Protein AF-A0A932PH52-F1 (afdb_monomer)

Sequence (588 aa):
MPPVQNEPSWFEHLVPSGWRAVLEDLRGFIDLQEEVRGRGESGALPEQQDRLIELHDRLLSQSAALLDPDALADLPDSTLHRLFARSVLLLVRFEECVAAGPEVLDTAGSQTLRFYRADFDRSTAGLRAIHDRLEQTLGIPRSELRDIEDDVDRELADVRRKQALVTAIREEFVLYRDGPELRDAVYKLFRALYPDAPLLPEDVELVLTGTLIFFCLPFKGEELTTARFHALSHSERRAIQEFLRKVNRFKQEQFSHFPVFGFLKGETLDRGLLERLAARAGLEPREVAREITRIVTILPLAKVDEYVVHDVWGHSWQASMLCFEKMYEEMARYADPLELAESVELPDGEKMCFGDCFRQAGSEVTLDEAKFRRFVNAELAERLPVALTAVLAEIMADVAEYKFLALHPDQAEAMPSSSVFKFCPSKLDLTLHDATFYFSQATKVFRLWAEHVPRRQKTRDELVRRGVTPEAAEAAVERAVAVWQELAAWNYAPQPLWQPEPHGRLRVNALAHAALNFLGLHRAIVQTHRRLSELRPESLPLRGFRDLLIIAASVFFEADRPRNLWRVDEFLSLKFLPLCQRLEGGRP

Radius of gyration: 25.77 Å; Cα contacts (8 Å, |Δi|>4): 869; chains: 1; bounding box: 66×68×76 Å

Secondary structure (DSSP, 8-state):
-PPPP----SS--EEEGGGHHHHHHHHHHHHHHHHHHHT-TTT--HHHHHHHHHHHHHHHHHHHTT----SGGGS-HHHHHHHHHHHHHHHHHHHHHHH-SS--EESS--SSTTT---SB---HHHHHHHHHHHHHHH---HHHHHHHHHHHHHHTHHHHHHHHHHHHHHHHHT--TT-TTHHHHHHHHHHHH-TT----GGG-EEEE-SS-EEEEE-EETTEE-SHHHHHS-HHHHHHHHHHHHHHT---GGGGGGTTT--S--GGGS-HHHHHHHHHHHTS-HHHHHHHHHHHEEEEEGGGHHHHIIIIIIIIHHHHHHSSHHHHHHHHHTTTSPP-TT-EEE-TTS-EEEGGGGEEEETTEEEE-HHHHHHHHHHHHHHHHHHHHHHHHHHHHHHHHHHHHHHH-GGGGGGS--SSTTTTSSS-HHHHHHHHHHHHHHHTHHHHHHHH-HHHHHHHHHHHHHTT--HHHHHHHHHHHHHHHHHHHHTTT-SS--EEEEGGGEEEE-HHHHHHHHHHHHHHHHHHHHHHHTT---TTTTBS-SHHHHHHHHHHHHHHTHHHHGGGHHHHIIIIIHHHHHHHHT---

pLDDT: mean 92.07, std 9.92, range [23.83, 98.62]

Solvent-accessible surface area (backbone atoms only — not comparable to full-atom values): 31412 Å² total; per-residue (Å²): 130,80,81,78,72,89,68,92,58,91,57,84,43,64,43,60,45,81,50,52,64,52,53,54,46,49,49,54,39,53,56,52,49,53,57,39,58,75,48,38,94,89,53,53,53,70,71,58,54,54,52,48,51,54,38,51,54,48,46,50,58,61,49,67,78,65,71,77,93,64,78,68,74,81,56,56,67,68,59,55,48,50,46,48,51,45,20,55,58,48,43,70,44,46,51,52,45,41,62,42,72,78,77,72,42,62,68,66,64,64,78,48,65,85,70,62,74,68,34,52,55,90,42,77,68,33,55,52,52,50,51,56,41,45,33,73,64,69,66,49,52,73,69,57,52,49,54,45,48,55,52,49,58,59,40,40,50,50,36,53,50,40,29,31,41,46,48,24,50,36,62,77,42,58,66,43,94,86,45,97,55,31,60,60,23,52,33,51,49,48,41,63,78,40,73,83,59,77,71,55,58,91,50,55,29,39,40,37,49,16,48,43,36,36,38,27,29,53,45,59,84,47,40,60,74,48,76,64,54,78,72,48,54,72,70,58,44,49,49,36,26,58,50,35,46,49,70,74,51,83,56,62,67,27,37,54,12,44,71,49,53,24,83,56,57,34,84,75,45,58,64,69,58,33,48,55,39,9,68,62,34,74,48,53,42,69,55,45,18,55,49,49,19,27,29,35,29,77,43,41,41,92,43,43,37,47,42,46,46,31,44,47,69,21,32,44,48,42,37,29,63,45,66,51,32,58,37,32,38,55,52,26,52,35,71,51,81,85,48,58,79,46,68,36,6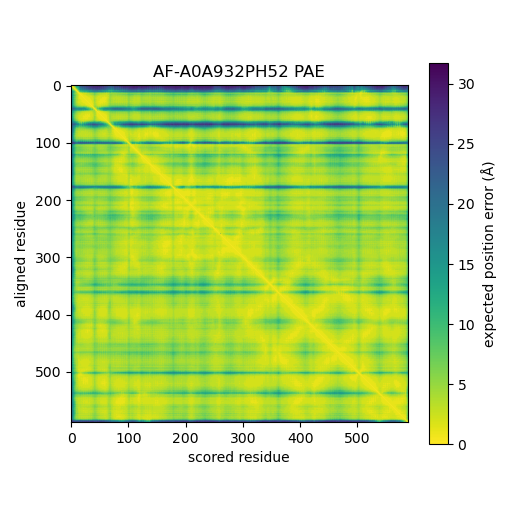6,39,99,87,69,50,76,48,38,57,41,72,20,51,49,68,62,77,45,41,43,40,61,37,64,69,51,42,52,52,49,55,50,34,47,42,50,64,34,40,47,44,29,46,43,54,39,54,47,51,43,39,10,33,33,44,42,25,51,47,40,75,77,36,64,91,50,43,83,60,46,59,66,97,47,95,42,61,94,33,45,42,38,66,70,56,43,53,52,41,43,54,56,28,54,49,43,43,49,29,29,60,52,48,36,62,72,36,65,73,50,46,47,53,52,31,55,53,42,32,74,72,52,26,40,69,68,34,27,47,53,26,50,54,50,51,40,51,54,49,50,56,43,38,69,48,52,58,22,98,52,69,44,74,44,84,45,81,94,60,25,26,40,39,20,53,47,31,51,51,50,52,46,50,50,46,30,44,46,24,48,47,54,43,54,56,57,50,72,71,59,74,38,80,88,49,51,38,81,56,52,67,61,45,50,45,43,33,47,53,48,52,23,66,76,42,43,78,66,25,66,77,38,44,28,56,43,41,64,72,46,47,54,62,51,52,41,36,66,58,62,49,80,131

Structure (mmCIF, N/CA/C/O backbone):
data_AF-A0A932PH52-F1
#
_entry.id   AF-A0A932PH52-F1
#
loop_
_atom_site.group_PDB
_atom_site.id
_atom_site.type_symbol
_atom_site.label_atom_id
_atom_site.label_alt_id
_atom_site.label_comp_id
_atom_site.label_asym_id
_atom_site.label_entity_id
_atom_site.label_seq_id
_atom_site.pdbx_PDB_ins_code
_atom_site.Cartn_x
_atom_site.Cartn_y
_atom_site.Cartn_z
_atom_site.occupancy
_atom_site.B_iso_or_equiv
_atom_site.auth_seq_id
_atom_site.auth_comp_id
_atom_site.auth_asym_id
_atom_site.auth_atom_id
_atom_site.pdbx_PDB_model_num
ATOM 1 N N . MET A 1 1 ? -8.663 9.129 39.093 1.00 29.20 1 MET A N 1
ATOM 2 C CA . MET A 1 1 ? -9.399 8.260 38.154 1.00 29.20 1 MET A CA 1
ATOM 3 C C . MET A 1 1 ? -9.258 6.829 38.643 1.00 29.20 1 MET A C 1
ATOM 5 O O . MET A 1 1 ? -8.138 6.465 38.983 1.00 29.20 1 MET A O 1
ATOM 9 N N . PRO A 1 2 ? -10.347 6.058 38.783 1.00 23.83 2 PRO A N 1
ATOM 10 C CA . PRO A 1 2 ? -10.234 4.632 39.072 1.00 23.83 2 PRO A CA 1
ATOM 11 C C . PRO A 1 2 ? -9.530 3.929 37.895 1.00 23.83 2 PRO A C 1
ATOM 13 O O . PRO A 1 2 ? -9.645 4.412 36.765 1.00 23.83 2 PRO A O 1
ATOM 16 N N . PRO A 1 3 ? -8.781 2.838 38.132 1.00 29.44 3 PRO A N 1
ATOM 17 C CA . PRO A 1 3 ? -8.155 2.086 37.055 1.00 29.44 3 PRO A CA 1
ATOM 18 C C . PRO A 1 3 ? -9.260 1.537 36.152 1.00 29.44 3 PRO A C 1
ATOM 20 O O . PRO A 1 3 ? -10.130 0.791 36.604 1.00 29.44 3 PRO A O 1
ATOM 23 N N . VAL A 1 4 ? -9.247 1.965 34.890 1.00 38.28 4 VAL A N 1
ATOM 24 C CA . VAL A 1 4 ? -10.053 1.368 33.823 1.00 38.28 4 VAL A CA 1
ATOM 25 C C . VAL A 1 4 ? -9.716 -0.121 33.832 1.00 38.28 4 VAL A C 1
ATOM 27 O O . VAL A 1 4 ? -8.549 -0.481 33.681 1.00 38.28 4 VAL A O 1
ATOM 30 N N . GLN A 1 5 ? -10.708 -0.965 34.129 1.00 36.28 5 GLN A N 1
ATOM 31 C CA . GLN A 1 5 ? -10.559 -2.419 34.095 1.00 36.28 5 GLN A CA 1
ATOM 32 C C . GLN A 1 5 ? -9.948 -2.825 32.749 1.00 36.28 5 GLN A C 1
ATOM 34 O O . GLN A 1 5 ? -10.268 -2.204 31.739 1.00 36.28 5 GLN A O 1
ATOM 39 N N . ASN A 1 6 ? -9.061 -3.826 32.755 1.00 40.88 6 ASN A N 1
ATOM 40 C CA . ASN A 1 6 ? -8.418 -4.374 31.559 1.00 40.88 6 ASN A CA 1
ATOM 41 C C . ASN A 1 6 ? -9.488 -4.819 30.550 1.00 40.88 6 ASN A C 1
ATOM 43 O O . ASN A 1 6 ? -9.973 -5.948 30.610 1.00 40.88 6 ASN A O 1
ATOM 47 N N . GLU A 1 7 ? -9.887 -3.916 29.657 1.00 50.72 7 GLU A N 1
ATOM 48 C CA . GLU A 1 7 ? -10.709 -4.251 28.506 1.00 50.72 7 GLU A CA 1
ATOM 49 C C . GLU A 1 7 ? -9.875 -5.174 27.609 1.00 50.72 7 GLU A C 1
ATOM 51 O O . GLU A 1 7 ? -8.691 -4.892 27.389 1.00 50.72 7 GLU A O 1
ATOM 56 N N . PRO A 1 8 ? -10.441 -6.287 27.114 1.00 45.28 8 PRO A N 1
ATOM 57 C CA . PRO A 1 8 ? -9.761 -7.112 26.132 1.00 45.28 8 PRO A CA 1
ATOM 58 C C . PRO A 1 8 ? -9.474 -6.246 24.904 1.00 45.28 8 PRO A C 1
ATOM 60 O O . PRO A 1 8 ? -10.379 -5.816 24.191 1.00 45.28 8 PRO A O 1
ATOM 63 N N . SER A 1 9 ? -8.196 -5.941 24.720 1.00 55.88 9 SER A N 1
ATOM 64 C CA . SER A 1 9 ? -7.678 -5.233 23.564 1.00 55.88 9 SER A CA 1
ATOM 65 C C . SER A 1 9 ? -7.172 -6.244 22.558 1.00 55.88 9 SER A C 1
ATOM 67 O O . SER A 1 9 ? -6.546 -7.237 22.925 1.00 55.88 9 SER A O 1
ATOM 69 N N . TRP A 1 10 ? -7.422 -5.966 21.285 1.00 67.69 10 TRP A N 1
ATOM 70 C CA . TRP A 1 10 ? -6.916 -6.758 20.170 1.00 67.69 10 TRP A CA 1
ATOM 71 C C . TRP A 1 10 ? -5.383 -6.701 20.046 1.00 67.69 10 TRP A C 1
ATOM 73 O O . TRP A 1 10 ? -4.799 -7.529 19.356 1.00 67.69 10 TRP A O 1
ATOM 83 N N . PHE A 1 11 ? -4.726 -5.763 20.738 1.00 67.69 11 PHE A N 1
ATOM 84 C CA . PHE A 1 11 ? -3.272 -5.698 20.871 1.00 67.69 11 PHE A CA 1
ATOM 85 C C . PHE A 1 11 ? -2.836 -5.708 22.334 1.00 67.69 11 PHE A C 1
ATOM 87 O O . PHE A 1 11 ? -3.492 -5.123 23.205 1.00 67.69 11 PHE A O 1
ATOM 94 N N . GLU A 1 12 ? -1.690 -6.334 22.601 1.00 67.12 12 GLU A N 1
ATOM 95 C CA . GLU A 1 12 ? -1.070 -6.293 23.918 1.00 67.12 12 GLU A CA 1
ATOM 96 C C . GLU A 1 12 ? -0.580 -4.867 24.191 1.00 67.12 12 GLU A C 1
ATOM 98 O O . GLU A 1 12 ? 0.436 -4.404 23.674 1.00 67.12 12 GLU A O 1
ATOM 103 N N . HIS A 1 13 ? -1.326 -4.142 25.023 1.00 81.19 13 HIS A N 1
ATOM 104 C CA . HIS A 1 13 ? -0.959 -2.784 25.413 1.00 81.19 13 HIS A CA 1
ATOM 105 C C . HIS A 1 13 ? 0.300 -2.729 26.273 1.00 81.19 13 HIS A C 1
ATOM 107 O O . HIS A 1 13 ? 0.766 -1.637 26.563 1.00 81.19 13 HIS A O 1
ATOM 113 N N . LEU A 1 14 ? 0.801 -3.858 26.768 1.00 89.25 14 LEU A N 1
ATOM 114 C CA . LEU A 1 14 ? 1.883 -3.893 27.737 1.00 89.25 14 LEU A CA 1
ATOM 115 C C . LEU A 1 14 ? 3.148 -4.421 27.079 1.00 89.25 14 LEU A C 1
ATOM 117 O O . LEU A 1 14 ? 3.177 -5.572 26.672 1.00 89.25 14 LEU A O 1
ATOM 121 N N . VAL A 1 15 ? 4.222 -3.642 27.090 1.00 89.12 15 VAL A N 1
ATOM 122 C CA . VAL A 1 15 ? 5.563 -4.105 26.704 1.00 89.12 15 VAL A CA 1
ATOM 123 C C . VAL A 1 15 ? 6.487 -4.149 27.929 1.00 89.12 15 VAL A C 1
ATOM 125 O O . VAL A 1 15 ? 6.227 -3.452 28.918 1.00 89.12 15 VAL A O 1
ATOM 128 N N . PRO A 1 16 ? 7.562 -4.960 27.927 1.00 90.12 16 PRO A N 1
ATOM 129 C CA . PRO A 1 16 ? 8.565 -4.936 28.993 1.00 90.12 16 PRO A CA 1
ATOM 130 C C . PRO A 1 16 ? 9.150 -3.534 29.221 1.00 90.12 16 PRO A C 1
ATOM 132 O O . PRO A 1 16 ? 9.384 -2.790 28.270 1.00 90.12 16 PRO A O 1
ATOM 135 N N . SER A 1 17 ? 9.472 -3.167 30.467 1.00 91.50 17 SER A N 1
ATOM 136 C CA . SER A 1 17 ? 10.029 -1.837 30.773 1.00 91.50 17 SER A CA 1
ATOM 137 C C . SER A 1 17 ? 11.368 -1.530 30.101 1.00 91.50 17 SER A C 1
ATOM 139 O O . SER A 1 17 ? 11.722 -0.358 29.975 1.00 91.50 17 SER A O 1
ATOM 141 N N . GLY A 1 18 ? 12.087 -2.559 29.639 1.00 90.56 18 GLY A N 1
ATOM 142 C CA . GLY A 1 18 ? 13.296 -2.410 28.823 1.00 90.56 18 GLY A CA 1
ATOM 143 C C . GLY A 1 18 ? 13.067 -1.652 27.508 1.00 90.56 18 GLY A C 1
ATOM 144 O O . GLY A 1 18 ? 13.991 -1.018 27.013 1.00 90.56 18 GLY A O 1
ATOM 145 N N . TRP A 1 19 ? 11.831 -1.616 26.995 1.00 92.56 19 TRP A N 1
ATOM 146 C CA . TRP A 1 19 ? 11.473 -0.884 25.775 1.00 92.56 19 TRP A CA 1
ATOM 147 C C . TRP A 1 19 ? 11.423 0.639 25.939 1.00 92.56 19 TRP A C 1
ATOM 149 O O . TRP A 1 19 ? 11.275 1.342 24.944 1.00 92.56 19 TRP A O 1
ATOM 159 N N . ARG A 1 20 ? 11.554 1.182 27.161 1.00 94.88 20 ARG A N 1
ATOM 160 C CA . ARG A 1 20 ? 11.460 2.636 27.388 1.00 94.88 20 ARG A CA 1
ATOM 161 C C . ARG A 1 20 ? 12.457 3.424 26.538 1.00 94.88 20 ARG A C 1
ATOM 163 O O . ARG A 1 20 ? 12.050 4.379 25.892 1.00 94.88 20 ARG A O 1
ATOM 170 N N . ALA A 1 21 ? 13.728 3.022 26.539 1.00 95.12 21 ALA A N 1
ATOM 171 C CA . ALA A 1 21 ? 14.770 3.731 25.796 1.00 95.12 21 ALA A CA 1
ATOM 172 C C . ALA A 1 21 ? 14.498 3.708 24.283 1.00 95.12 21 ALA A C 1
ATOM 174 O O . ALA A 1 21 ? 14.616 4.733 23.620 1.00 95.12 21 ALA A O 1
ATOM 175 N N . VAL A 1 22 ? 14.026 2.567 23.767 1.00 96.00 22 VAL A N 1
ATOM 176 C CA . VAL A 1 22 ? 13.635 2.424 22.358 1.00 96.00 22 VAL A CA 1
ATOM 177 C C . VAL A 1 22 ? 12.460 3.337 22.016 1.00 96.00 22 VAL A C 1
ATOM 179 O O . VAL A 1 22 ? 12.488 3.986 20.981 1.00 96.00 22 VAL A O 1
ATOM 182 N N . LEU A 1 23 ? 11.443 3.430 22.878 1.00 96.31 23 LEU A N 1
ATOM 183 C CA . LEU A 1 23 ? 10.303 4.334 22.680 1.00 96.31 23 LEU A CA 1
ATOM 184 C C . LEU A 1 23 ? 10.719 5.813 22.693 1.00 96.31 23 LEU A C 1
ATOM 186 O O . LEU A 1 23 ? 10.219 6.596 21.887 1.00 96.31 23 LEU A O 1
ATOM 190 N N . GLU A 1 24 ? 11.646 6.191 23.575 1.00 97.19 24 GLU A N 1
ATOM 191 C CA . GLU A 1 24 ? 12.199 7.548 23.650 1.00 97.19 24 GLU A CA 1
ATOM 192 C C . GLU A 1 24 ? 13.005 7.901 22.388 1.00 97.19 24 GLU A C 1
ATOM 194 O O . GLU A 1 24 ? 12.754 8.944 21.780 1.00 97.19 24 GLU A O 1
ATOM 199 N N . ASP A 1 25 ? 13.910 7.020 21.943 1.00 97.56 25 ASP A N 1
ATOM 200 C CA . ASP A 1 25 ? 14.664 7.202 20.694 1.00 97.56 25 ASP A CA 1
ATOM 201 C C . ASP A 1 25 ? 13.723 7.186 19.469 1.00 97.56 25 ASP A C 1
ATOM 203 O O . ASP A 1 25 ? 13.901 7.980 18.548 1.00 97.56 25 ASP A O 1
ATOM 207 N N . LEU A 1 26 ? 12.677 6.352 19.466 1.00 97.19 26 LEU A N 1
ATOM 208 C CA . LEU A 1 26 ? 11.699 6.260 18.375 1.00 97.19 26 LEU A CA 1
ATOM 209 C C . LEU A 1 26 ? 10.894 7.552 18.257 1.00 97.19 26 LEU A C 1
ATOM 211 O O . LEU A 1 26 ? 10.693 8.064 17.157 1.00 97.19 26 LEU A O 1
ATOM 215 N N . ARG A 1 27 ? 10.461 8.110 19.391 1.00 97.25 27 ARG A N 1
ATOM 216 C CA . ARG A 1 27 ? 9.786 9.406 19.410 1.00 97.25 27 ARG A CA 1
ATOM 217 C C . ARG A 1 27 ? 10.714 10.516 18.922 1.00 97.25 27 ARG A C 1
ATOM 219 O O . ARG A 1 27 ? 10.303 11.302 18.076 1.00 97.25 27 ARG A O 1
ATOM 226 N N . GLY A 1 28 ? 11.960 10.535 19.397 1.00 97.44 28 GLY A N 1
ATOM 227 C CA . GLY A 1 28 ? 12.967 11.496 18.946 1.00 97.44 28 GLY A CA 1
ATOM 228 C C . GLY A 1 28 ? 13.265 11.395 17.447 1.00 97.44 28 GLY A C 1
ATOM 229 O O . GLY A 1 28 ? 13.467 12.418 16.798 1.00 97.44 28 GLY A O 1
ATOM 230 N N . PHE A 1 29 ? 13.250 10.182 16.891 1.00 97.69 29 PHE A N 1
ATOM 231 C CA . PHE A 1 29 ? 13.390 9.940 15.457 1.00 97.69 29 PHE A CA 1
ATOM 232 C C . PHE A 1 29 ? 12.211 10.519 14.665 1.00 97.69 29 PHE A C 1
ATOM 234 O O . PHE A 1 29 ? 12.441 11.264 13.717 1.00 97.69 29 PHE A O 1
ATOM 241 N N . ILE A 1 30 ? 10.969 10.234 15.075 1.00 96.25 30 ILE A N 1
ATOM 242 C CA . ILE A 1 30 ? 9.754 10.750 14.417 1.00 96.25 30 ILE A CA 1
ATOM 243 C C . ILE A 1 30 ? 9.725 12.283 14.451 1.00 96.25 30 ILE A C 1
ATOM 245 O O . ILE A 1 30 ? 9.547 12.912 13.410 1.00 96.25 30 ILE A O 1
ATOM 249 N N . ASP A 1 31 ? 9.961 12.886 15.620 1.00 95.56 31 ASP A N 1
ATOM 250 C CA . ASP A 1 31 ? 9.940 14.345 15.778 1.00 95.56 31 ASP A CA 1
ATOM 251 C C . ASP A 1 31 ? 11.012 15.010 14.884 1.00 95.56 31 ASP A C 1
ATOM 253 O O . ASP A 1 31 ? 10.726 15.959 14.152 1.00 95.56 31 ASP A O 1
ATOM 257 N N . LEU A 1 32 ? 12.241 14.474 14.864 1.00 95.31 32 LEU A N 1
ATOM 258 C CA . LEU A 1 32 ? 13.320 14.993 14.015 1.00 95.31 32 LEU A CA 1
ATOM 259 C C . LEU A 1 32 ? 13.029 14.803 12.520 1.00 95.31 32 LEU A C 1
ATOM 261 O O . LEU A 1 32 ? 13.347 15.673 11.708 1.00 95.31 32 LEU A O 1
ATOM 265 N N . GLN A 1 33 ? 12.427 13.680 12.140 1.00 93.56 33 GLN A N 1
ATOM 266 C CA . GLN A 1 33 ? 12.040 13.420 10.760 1.00 93.56 33 GLN A CA 1
ATOM 267 C C . GLN A 1 33 ? 11.006 14.444 10.266 1.00 93.56 33 GLN A C 1
ATOM 269 O O . GLN A 1 33 ? 11.133 14.960 9.150 1.00 93.56 33 GLN A O 1
ATOM 274 N N . GLU A 1 34 ? 9.991 14.758 11.074 1.00 91.25 34 GLU A N 1
ATOM 275 C CA . GLU A 1 34 ? 8.992 15.776 10.738 1.00 91.25 34 GLU A CA 1
ATOM 276 C C . GLU A 1 34 ? 9.638 17.155 10.548 1.00 91.25 34 GLU A C 1
ATOM 278 O O . GLU A 1 34 ? 9.325 17.855 9.580 1.00 91.25 34 GLU A O 1
ATOM 283 N N . GLU A 1 35 ? 10.601 17.520 11.400 1.00 90.44 35 GLU A N 1
ATOM 284 C CA . GLU A 1 35 ? 11.377 18.755 11.247 1.00 90.44 35 GLU A CA 1
ATOM 285 C C . GLU A 1 35 ? 12.174 18.790 9.935 1.00 90.44 35 GLU A C 1
ATOM 287 O O . GLU A 1 35 ? 12.182 19.814 9.245 1.00 90.44 35 GLU A O 1
ATOM 292 N N . VAL A 1 36 ? 12.841 17.685 9.583 1.00 87.75 36 VAL A N 1
ATOM 293 C CA . VAL A 1 36 ? 13.621 17.554 8.342 1.00 87.75 36 VAL A CA 1
ATOM 294 C C . VAL A 1 36 ? 12.710 17.703 7.121 1.00 87.75 36 VAL A C 1
ATOM 296 O O . VAL A 1 36 ? 13.018 18.479 6.215 1.00 87.75 36 VAL A O 1
ATOM 299 N N . ARG A 1 37 ? 11.550 17.037 7.109 1.00 83.69 37 ARG A N 1
ATOM 300 C CA . ARG A 1 37 ? 10.599 17.104 5.986 1.00 83.69 37 ARG A CA 1
ATOM 301 C C . ARG A 1 37 ? 9.900 18.452 5.872 1.00 83.69 37 ARG A C 1
ATOM 303 O O . ARG A 1 37 ? 9.701 18.931 4.757 1.00 83.69 37 ARG A O 1
ATOM 310 N N . GLY A 1 38 ? 9.583 19.101 6.993 1.00 82.31 38 GLY A N 1
ATOM 311 C CA . GLY A 1 38 ? 8.962 20.429 7.015 1.00 82.31 38 GLY A CA 1
ATOM 312 C C . GLY A 1 38 ? 9.810 21.524 6.355 1.00 82.31 38 GLY A C 1
ATOM 313 O O . GLY A 1 38 ? 9.270 22.540 5.919 1.00 82.31 38 GLY A O 1
ATOM 314 N N . ARG A 1 39 ? 11.128 21.315 6.231 1.00 78.69 39 ARG A N 1
ATOM 315 C CA . ARG A 1 39 ? 12.061 22.234 5.554 1.00 78.69 39 ARG A CA 1
ATOM 316 C C . ARG A 1 39 ? 12.228 21.958 4.054 1.00 78.69 39 ARG A C 1
ATOM 318 O O . ARG A 1 39 ? 12.816 22.785 3.357 1.00 78.69 39 ARG A O 1
ATOM 325 N N . GLY A 1 40 ? 11.697 20.841 3.552 1.00 69.31 40 GLY A N 1
ATOM 326 C CA . GLY A 1 40 ? 11.877 20.372 2.176 1.00 69.31 40 GLY A CA 1
ATOM 327 C C . GLY A 1 40 ? 13.284 19.827 1.885 1.00 69.31 40 GLY A C 1
ATOM 328 O O . GLY A 1 40 ? 14.222 20.028 2.654 1.00 69.31 40 GLY A O 1
ATOM 329 N N . GLU A 1 41 ? 13.438 19.159 0.736 1.00 58.31 41 GLU A N 1
ATOM 330 C CA . GLU A 1 41 ? 14.674 18.462 0.317 1.00 58.31 41 GLU A CA 1
ATOM 331 C C . GLU A 1 41 ? 15.927 19.357 0.307 1.00 58.31 41 GLU A C 1
ATOM 333 O O . GLU A 1 41 ? 17.033 18.882 0.541 1.00 58.31 41 GLU A O 1
ATOM 338 N N . SER A 1 42 ? 15.771 20.664 0.071 1.00 57.06 42 SER A N 1
ATOM 339 C CA . SER A 1 42 ? 16.883 21.627 0.012 1.00 57.06 42 SER A CA 1
ATOM 340 C C . SER A 1 42 ? 17.148 22.372 1.330 1.00 57.06 42 SER A C 1
ATOM 342 O O . SER A 1 42 ? 18.052 23.204 1.377 1.00 57.06 42 SER A O 1
ATOM 344 N N . GLY A 1 43 ? 16.343 22.138 2.374 1.00 62.25 43 GLY A N 1
ATOM 345 C CA . GLY A 1 43 ? 16.372 22.906 3.627 1.00 62.25 43 GLY A CA 1
ATOM 346 C C . GLY A 1 43 ? 16.842 22.133 4.862 1.00 62.25 43 GLY A C 1
ATOM 347 O O . GLY A 1 43 ? 17.009 22.737 5.926 1.00 62.25 43 GLY A O 1
ATOM 348 N N . ALA A 1 44 ? 17.047 20.819 4.753 1.00 72.06 44 ALA A N 1
ATOM 349 C CA . ALA A 1 44 ? 17.577 20.003 5.841 1.00 72.06 44 ALA A CA 1
ATOM 350 C C . ALA A 1 44 ? 19.069 20.296 6.053 1.00 72.06 44 ALA A C 1
ATOM 352 O O . ALA A 1 44 ? 19.864 20.235 5.115 1.00 72.06 44 ALA A O 1
ATOM 353 N N . LEU A 1 45 ? 19.460 20.622 7.287 1.00 80.38 45 LEU A N 1
ATOM 354 C CA . LEU A 1 45 ? 20.873 20.808 7.616 1.00 80.38 45 LEU A CA 1
ATOM 355 C C . LEU A 1 45 ? 21.559 19.431 7.681 1.00 80.38 45 LEU A C 1
ATOM 357 O O . LEU A 1 45 ? 20.965 18.520 8.263 1.00 80.38 45 LEU A O 1
ATOM 361 N N . PRO A 1 46 ? 22.798 19.270 7.171 1.00 86.12 46 PRO A N 1
ATOM 362 C CA . PRO A 1 46 ? 23.543 18.009 7.270 1.00 86.12 46 PRO A CA 1
ATOM 363 C C . PRO A 1 46 ? 23.574 17.437 8.696 1.00 86.12 46 PRO A C 1
ATOM 365 O O . PRO A 1 46 ? 23.305 16.261 8.896 1.00 86.12 46 PRO A O 1
ATOM 368 N N . GLU A 1 47 ? 23.732 18.300 9.704 1.00 89.50 47 GLU A N 1
ATOM 369 C CA . GLU A 1 47 ? 23.715 17.923 11.127 1.00 89.50 47 GLU A CA 1
ATOM 370 C C . GLU A 1 47 ? 22.408 17.235 11.573 1.00 89.50 47 GLU A C 1
ATOM 372 O O . GLU A 1 47 ? 22.419 16.368 12.445 1.00 89.50 47 GLU A O 1
ATOM 377 N N . GLN A 1 48 ? 21.261 17.613 10.994 1.00 90.25 48 GLN A N 1
ATOM 378 C CA . GLN A 1 48 ? 19.974 16.980 11.303 1.00 90.25 48 GLN A CA 1
ATOM 379 C C . GLN A 1 48 ? 19.870 15.595 10.658 1.00 90.25 48 GLN A C 1
ATOM 381 O O . GLN A 1 48 ? 19.317 14.686 11.273 1.00 90.25 48 GLN A O 1
ATOM 386 N N . GLN A 1 49 ? 20.412 15.428 9.447 1.00 90.00 49 GLN A N 1
ATOM 387 C CA . GLN A 1 49 ? 20.475 14.129 8.774 1.00 90.00 49 GLN A CA 1
ATOM 388 C C . GLN A 1 49 ? 21.409 13.175 9.523 1.00 90.00 49 GLN A C 1
ATOM 390 O O . GLN A 1 49 ? 21.010 12.050 9.813 1.00 90.00 49 GLN A O 1
ATOM 395 N N . ASP A 1 50 ? 22.590 13.647 9.931 1.00 92.94 50 ASP A N 1
ATOM 396 C CA . ASP A 1 50 ? 23.546 12.869 10.727 1.00 92.94 50 ASP A CA 1
ATOM 397 C C . ASP A 1 50 ? 22.913 12.400 12.043 1.00 92.94 50 ASP A C 1
ATOM 399 O O . ASP A 1 50 ? 22.954 11.218 12.382 1.00 92.94 50 ASP A O 1
ATOM 403 N N . ARG A 1 51 ? 22.220 13.298 12.754 1.00 95.56 51 ARG A N 1
ATOM 404 C CA . ARG A 1 51 ? 21.511 12.946 13.992 1.00 95.56 51 ARG A CA 1
ATOM 405 C C . ARG A 1 51 ? 20.376 11.942 13.765 1.00 95.56 51 ARG A C 1
ATOM 407 O O . ARG A 1 51 ? 20.123 11.105 14.633 1.00 95.56 51 ARG A O 1
ATOM 414 N N . LEU A 1 52 ? 19.682 12.017 12.628 1.00 95.19 52 LEU A N 1
ATOM 415 C CA . LEU A 1 52 ? 18.639 11.055 12.267 1.00 95.19 52 LEU A CA 1
ATOM 416 C C . LEU A 1 52 ? 19.239 9.663 12.010 1.00 95.19 52 LEU A C 1
ATOM 418 O O . LEU A 1 52 ? 18.678 8.665 12.465 1.00 95.19 52 LEU A O 1
ATOM 422 N N . ILE A 1 53 ? 20.402 9.599 11.357 1.00 95.94 53 ILE A N 1
ATOM 423 C CA . ILE A 1 53 ? 21.169 8.362 11.147 1.00 95.94 53 ILE A CA 1
ATOM 424 C C . ILE A 1 53 ? 21.641 7.782 12.488 1.00 95.94 53 ILE A C 1
ATOM 426 O O . ILE A 1 53 ? 21.453 6.595 12.744 1.00 95.94 53 ILE A O 1
ATOM 430 N N . GLU A 1 54 ? 22.166 8.611 13.395 1.00 96.94 54 GLU A N 1
ATOM 431 C CA . GLU A 1 54 ? 22.563 8.162 14.736 1.00 96.94 54 GLU A CA 1
ATOM 432 C C . GLU A 1 54 ? 21.387 7.573 15.532 1.00 96.94 54 GLU A C 1
ATOM 434 O O . GLU A 1 54 ? 21.541 6.558 16.214 1.00 96.94 54 GLU A O 1
ATOM 439 N N . LEU A 1 55 ? 20.211 8.207 15.467 1.00 97.50 55 LEU A N 1
ATOM 440 C CA . LEU A 1 55 ? 18.982 7.700 16.088 1.00 97.50 55 LEU A CA 1
ATOM 441 C C . LEU A 1 55 ? 18.565 6.358 15.477 1.00 97.50 55 LEU A C 1
ATOM 443 O O . LEU A 1 55 ? 18.279 5.419 16.217 1.00 97.50 55 LEU A O 1
ATOM 447 N N . HIS A 1 56 ? 18.579 6.249 14.148 1.00 97.50 56 HIS A N 1
ATOM 448 C CA . HIS A 1 56 ? 18.304 5.001 13.436 1.00 97.50 56 HIS A CA 1
ATOM 449 C C . HIS A 1 56 ? 19.223 3.861 13.898 1.00 97.50 56 HIS A C 1
ATOM 451 O O . HIS A 1 56 ? 18.748 2.778 14.244 1.00 97.50 56 HIS A O 1
ATOM 457 N N . ASP A 1 57 ? 20.531 4.104 13.971 1.00 96.50 57 ASP A N 1
ATOM 458 C CA . ASP A 1 57 ? 21.501 3.077 14.353 1.00 96.50 57 ASP A CA 1
ATOM 459 C C . ASP A 1 57 ? 21.330 2.641 15.815 1.00 96.50 57 ASP A C 1
ATOM 461 O O . ASP A 1 57 ? 21.423 1.447 16.129 1.00 96.50 57 ASP A O 1
ATOM 465 N N . ARG A 1 58 ? 21.002 3.581 16.715 1.00 96.25 58 ARG A N 1
ATOM 466 C CA . ARG A 1 58 ? 20.635 3.251 18.101 1.00 96.25 58 ARG A CA 1
ATOM 467 C C . ARG A 1 58 ? 19.372 2.404 18.163 1.00 96.25 58 ARG A C 1
ATOM 469 O O . ARG A 1 58 ? 19.378 1.400 18.873 1.00 96.25 58 ARG A O 1
ATOM 476 N N . LEU A 1 59 ? 18.333 2.752 17.405 1.00 96.44 59 LEU A N 1
ATOM 477 C CA . LEU A 1 59 ? 17.084 1.991 17.353 1.00 96.44 59 LEU A CA 1
ATOM 478 C C . LEU A 1 59 ? 17.311 0.556 16.873 1.00 96.44 59 LEU A C 1
ATOM 480 O O . LEU A 1 59 ? 16.823 -0.385 17.504 1.00 96.44 59 LEU A O 1
ATOM 484 N N . LEU A 1 60 ? 18.093 0.358 15.809 1.00 94.38 60 LEU A N 1
ATOM 485 C CA . LEU A 1 60 ? 18.447 -0.978 15.320 1.00 94.38 60 LEU A CA 1
ATOM 486 C C . LEU A 1 60 ? 19.214 -1.794 16.368 1.00 94.38 60 LEU A C 1
ATOM 488 O O . LEU A 1 60 ? 18.913 -2.970 16.581 1.00 94.38 60 LEU A O 1
ATOM 492 N N . SER A 1 61 ? 20.192 -1.171 17.028 1.00 92.44 61 SER A N 1
ATOM 493 C CA . SER A 1 61 ? 21.035 -1.818 18.037 1.00 92.44 61 SER A CA 1
ATOM 494 C C . SER A 1 61 ? 20.250 -2.196 19.297 1.00 92.44 61 SER A C 1
ATOM 496 O O . SER A 1 61 ? 20.300 -3.341 19.745 1.00 92.44 61 SER A O 1
ATOM 498 N N . GLN A 1 62 ? 19.475 -1.261 19.850 1.00 91.00 62 GLN A N 1
ATOM 499 C CA . GLN A 1 62 ? 18.722 -1.468 21.088 1.00 91.00 62 GLN A CA 1
ATOM 500 C C . GLN A 1 62 ? 17.556 -2.441 20.896 1.00 91.00 62 GLN A C 1
ATOM 502 O O . GLN A 1 62 ? 17.328 -3.298 21.748 1.00 91.00 62 GLN A O 1
ATOM 507 N N . SER A 1 63 ? 16.832 -2.343 19.776 1.00 88.25 63 SER A N 1
ATOM 508 C CA . SER A 1 63 ? 15.693 -3.228 19.519 1.00 88.25 63 SER A CA 1
ATOM 509 C C . SER A 1 63 ? 16.126 -4.683 19.340 1.00 88.25 63 SER A C 1
ATOM 511 O O . SER A 1 63 ? 15.375 -5.579 19.717 1.00 88.25 63 SER A O 1
ATOM 513 N N . ALA A 1 64 ? 17.323 -4.955 18.792 1.00 80.94 64 ALA A N 1
ATOM 514 C CA . ALA A 1 64 ? 17.861 -6.307 18.565 1.00 80.94 64 ALA A CA 1
ATOM 515 C C . ALA A 1 64 ? 17.814 -7.209 19.809 1.00 80.94 64 ALA A C 1
ATOM 517 O O . ALA A 1 64 ? 17.538 -8.398 19.686 1.00 80.94 64 ALA A O 1
ATOM 518 N N . ALA A 1 65 ? 18.037 -6.640 20.994 1.00 69.50 65 ALA A N 1
ATOM 519 C CA . ALA A 1 65 ? 18.046 -7.372 22.258 1.00 69.50 65 ALA A CA 1
ATOM 520 C C . ALA A 1 65 ? 16.645 -7.622 22.851 1.00 69.50 65 ALA A C 1
ATOM 522 O O . ALA A 1 65 ? 16.543 -8.237 23.910 1.00 69.50 65 ALA A O 1
ATOM 523 N N . LEU A 1 66 ? 15.587 -7.111 22.212 1.00 68.25 66 LEU A N 1
ATOM 524 C CA . LEU A 1 66 ? 14.228 -7.071 22.759 1.00 68.25 66 LEU A CA 1
ATOM 525 C C . LEU A 1 66 ? 13.211 -7.899 21.964 1.00 68.25 66 LEU A C 1
ATOM 527 O O . LEU A 1 66 ? 12.035 -7.892 22.319 1.00 68.25 66 LEU A O 1
ATOM 531 N N . LEU A 1 67 ? 13.638 -8.603 20.909 1.00 63.16 67 LEU A N 1
ATOM 532 C CA . LEU A 1 67 ? 12.802 -9.644 20.308 1.00 63.16 67 LEU A CA 1
ATOM 533 C C . LEU A 1 67 ? 12.536 -10.721 21.353 1.00 63.16 67 LEU A C 1
ATOM 535 O O . LEU A 1 67 ? 13.491 -11.292 21.877 1.00 63.16 67 LEU A O 1
ATOM 539 N N . ASP A 1 68 ? 11.265 -11.005 21.606 1.00 57.00 68 ASP A N 1
ATOM 540 C CA . ASP A 1 68 ? 10.844 -12.164 22.387 1.00 57.00 68 ASP A CA 1
ATOM 541 C C . ASP A 1 68 ? 10.344 -13.230 21.395 1.00 57.00 68 ASP A C 1
ATOM 543 O O . ASP A 1 68 ? 9.237 -13.106 20.864 1.00 57.00 68 ASP A O 1
ATOM 547 N N . PRO A 1 69 ? 11.190 -14.198 20.995 1.00 56.78 69 PRO A N 1
ATOM 548 C CA . PRO A 1 69 ? 10.884 -15.109 19.903 1.00 56.78 69 PRO A CA 1
ATOM 549 C C . PRO A 1 69 ? 10.020 -16.266 20.399 1.00 56.78 69 PRO A C 1
ATOM 551 O O . PRO A 1 69 ? 10.549 -17.340 20.647 1.00 56.78 69 PRO A O 1
ATOM 554 N N . ASP A 1 70 ? 8.706 -16.084 20.514 1.00 60.56 70 ASP A N 1
ATOM 555 C CA . ASP A 1 70 ? 7.841 -17.179 20.988 1.00 60.56 70 ASP A CA 1
ATOM 556 C C . ASP A 1 70 ? 6.485 -17.294 20.270 1.00 60.56 70 ASP A C 1
ATOM 558 O O . ASP A 1 70 ? 5.754 -18.261 20.479 1.00 60.56 70 ASP A O 1
ATOM 562 N N . ALA A 1 71 ? 6.138 -16.391 19.346 1.00 59.97 71 ALA A N 1
ATOM 563 C CA . ALA A 1 71 ? 4.797 -16.375 18.760 1.00 59.97 71 ALA A CA 1
ATOM 564 C C . ALA A 1 71 ? 4.643 -17.276 17.513 1.00 59.97 71 ALA A C 1
ATOM 566 O O . ALA A 1 71 ? 3.534 -17.727 17.195 1.00 59.97 71 ALA A O 1
ATOM 567 N N . LEU A 1 72 ? 5.731 -17.567 16.787 1.00 72.00 72 LEU A N 1
ATOM 568 C CA . LEU A 1 72 ? 5.731 -18.555 15.694 1.00 72.00 72 LEU A CA 1
ATOM 569 C C . LEU A 1 72 ? 5.777 -20.013 16.170 1.00 72.00 72 LEU A C 1
ATOM 571 O O . LEU A 1 72 ? 5.575 -20.902 15.344 1.00 72.00 72 LEU A O 1
ATOM 575 N N . ALA A 1 73 ? 6.025 -20.271 17.458 1.00 69.25 73 ALA A N 1
ATOM 576 C CA . ALA A 1 73 ? 6.125 -21.628 18.001 1.00 69.25 73 ALA A CA 1
ATOM 577 C C . ALA A 1 73 ? 4.850 -22.460 17.761 1.00 69.25 73 ALA A C 1
ATOM 579 O O . ALA A 1 73 ? 4.930 -23.669 17.551 1.00 69.25 73 ALA A O 1
ATOM 580 N N . ASP A 1 74 ? 3.692 -21.797 17.715 1.00 75.75 74 ASP A N 1
ATOM 581 C CA . ASP A 1 74 ? 2.393 -22.440 17.508 1.00 75.75 74 ASP A CA 1
ATOM 582 C C . ASP A 1 74 ? 2.076 -22.762 16.037 1.00 75.75 74 ASP A C 1
ATOM 584 O O . ASP A 1 74 ? 1.091 -23.451 15.762 1.00 75.75 74 ASP A O 1
ATOM 588 N N . LEU A 1 75 ? 2.850 -22.251 15.068 1.00 84.19 75 LEU A N 1
ATOM 589 C CA . LEU A 1 75 ? 2.627 -22.558 13.653 1.00 84.19 75 LEU A CA 1
ATOM 590 C C . LEU A 1 75 ? 3.363 -23.850 13.269 1.00 84.19 75 LEU A C 1
ATOM 592 O O . LEU A 1 75 ? 4.589 -23.905 13.386 1.00 84.19 75 LEU A O 1
ATOM 596 N N . PRO A 1 76 ? 2.659 -24.875 12.746 1.00 89.75 76 PRO A N 1
ATOM 597 C CA . PRO A 1 76 ? 3.308 -26.087 12.265 1.00 89.75 76 PRO A CA 1
ATOM 598 C C . PRO A 1 76 ? 4.343 -25.777 11.178 1.00 89.75 76 PRO A C 1
ATOM 600 O O . PRO A 1 76 ? 4.063 -25.018 10.246 1.00 89.75 76 PRO A O 1
ATOM 603 N N . ASP A 1 77 ? 5.511 -26.425 11.236 1.00 90.50 77 ASP A N 1
ATOM 604 C CA . ASP A 1 77 ? 6.548 -26.264 10.207 1.00 90.50 77 ASP A CA 1
ATOM 605 C C . ASP A 1 77 ? 6.029 -26.631 8.805 1.00 90.50 77 ASP A C 1
ATOM 607 O O . ASP A 1 77 ? 6.443 -26.020 7.823 1.00 90.50 77 ASP A O 1
ATOM 611 N N . SER A 1 78 ? 5.073 -27.561 8.695 1.00 93.12 78 SER A N 1
ATOM 612 C CA . SER A 1 78 ? 4.406 -27.888 7.427 1.00 93.12 78 SER A CA 1
ATOM 613 C C . SER A 1 78 ? 3.685 -26.684 6.814 1.00 93.12 78 SER A C 1
ATOM 615 O O . SER A 1 78 ? 3.793 -26.457 5.610 1.00 93.12 78 SER A O 1
ATOM 617 N N . THR A 1 79 ? 3.013 -25.868 7.629 1.00 94.00 79 THR A N 1
ATOM 618 C CA . THR A 1 79 ? 2.366 -24.629 7.177 1.00 94.00 79 THR A CA 1
ATOM 619 C C . THR A 1 79 ? 3.407 -23.637 6.667 1.00 94.00 79 THR A C 1
ATOM 621 O O . THR A 1 79 ? 3.253 -23.083 5.581 1.00 94.00 79 THR A O 1
ATOM 624 N N . LEU A 1 80 ? 4.506 -23.450 7.404 1.00 94.44 80 LEU A N 1
ATOM 625 C CA . LEU A 1 80 ? 5.591 -22.549 7.000 1.00 94.44 80 LEU A CA 1
ATOM 626 C C . LEU A 1 80 ? 6.290 -23.026 5.718 1.00 94.44 80 LEU A C 1
ATOM 628 O O . LEU A 1 80 ? 6.577 -22.216 4.838 1.00 94.44 80 LEU A O 1
ATOM 632 N N . HIS A 1 81 ? 6.518 -24.335 5.574 1.00 96.06 81 HIS A N 1
ATOM 633 C CA . HIS A 1 81 ? 7.059 -24.935 4.355 1.00 96.06 81 HIS A CA 1
ATOM 634 C C . HIS A 1 81 ? 6.121 -24.719 3.162 1.00 96.06 81 HIS A C 1
ATOM 636 O O . HIS A 1 81 ? 6.594 -24.329 2.094 1.00 96.06 81 HIS A O 1
ATOM 642 N N . ARG A 1 82 ? 4.804 -24.903 3.339 1.00 96.44 82 ARG A N 1
ATOM 643 C CA . ARG A 1 82 ? 3.801 -24.641 2.296 1.00 96.44 82 ARG A CA 1
ATOM 644 C C . ARG A 1 82 ? 3.813 -23.174 1.860 1.00 96.44 82 ARG A C 1
ATOM 646 O O . ARG A 1 82 ? 3.850 -22.900 0.663 1.00 96.44 82 ARG A O 1
ATOM 653 N N . LEU A 1 83 ? 3.833 -22.232 2.807 1.00 97.00 83 LEU A N 1
ATOM 654 C CA . LEU A 1 83 ? 3.905 -20.793 2.512 1.00 97.00 83 LEU A CA 1
ATOM 655 C C . LEU A 1 83 ? 5.199 -20.421 1.779 1.00 97.00 83 LEU A C 1
ATOM 657 O O . LEU A 1 83 ? 5.171 -19.672 0.801 1.00 97.00 83 LEU A O 1
ATOM 661 N N . PHE A 1 84 ? 6.332 -20.982 2.198 1.00 97.88 84 PHE A N 1
ATOM 662 C CA . PHE A 1 84 ? 7.607 -20.761 1.524 1.00 97.88 84 PHE A CA 1
ATOM 663 C C . PHE A 1 84 ? 7.619 -21.348 0.106 1.00 97.88 84 PHE A C 1
ATOM 665 O O . PHE A 1 84 ? 8.035 -20.668 -0.828 1.00 97.88 84 PHE A O 1
ATOM 672 N N . ALA A 1 85 ? 7.098 -22.562 -0.093 1.00 97.56 85 ALA A N 1
ATOM 673 C CA . ALA A 1 85 ? 6.969 -23.161 -1.421 1.00 97.56 85 ALA A CA 1
ATOM 674 C C . ALA A 1 85 ? 6.055 -22.339 -2.339 1.00 97.56 85 ALA A C 1
ATOM 676 O O . ALA A 1 85 ? 6.437 -22.070 -3.477 1.00 97.56 85 ALA A O 1
ATOM 677 N N . ARG A 1 86 ? 4.913 -21.847 -1.833 1.00 97.69 86 ARG A N 1
ATOM 678 C CA . ARG A 1 86 ? 4.059 -20.891 -2.559 1.00 97.69 86 ARG A CA 1
ATOM 679 C C . ARG A 1 86 ? 4.843 -19.646 -2.974 1.00 97.69 86 ARG A C 1
ATOM 681 O O . ARG A 1 86 ? 4.756 -19.229 -4.122 1.00 97.69 86 ARG A O 1
ATOM 688 N N . SER A 1 87 ? 5.654 -19.096 -2.074 1.00 98.25 87 SER A N 1
ATOM 689 C CA . SER A 1 87 ? 6.487 -17.915 -2.348 1.00 98.25 87 SER A CA 1
ATOM 690 C C . SER A 1 87 ? 7.518 -18.172 -3.451 1.00 98.25 87 SER A C 1
ATOM 692 O O . SER A 1 87 ? 7.702 -17.342 -4.337 1.00 98.25 87 SER A O 1
ATOM 694 N N . VAL A 1 88 ? 8.159 -19.345 -3.442 1.00 97.12 88 VAL A N 1
ATOM 695 C CA . VAL A 1 88 ? 9.104 -19.757 -4.491 1.00 97.12 88 VAL A CA 1
ATOM 696 C C . VAL A 1 88 ? 8.396 -19.930 -5.838 1.00 97.12 88 VAL A C 1
ATOM 698 O O . VAL A 1 88 ? 8.921 -19.496 -6.859 1.00 97.12 88 VAL A O 1
ATOM 701 N N . LEU A 1 89 ? 7.198 -20.517 -5.864 1.00 95.69 89 LEU A N 1
ATOM 702 C CA . LEU A 1 89 ? 6.423 -20.682 -7.098 1.00 95.69 89 LEU A CA 1
ATOM 703 C C . LEU A 1 89 ? 5.903 -19.344 -7.644 1.00 95.69 89 LEU A C 1
ATOM 705 O O . LEU A 1 89 ? 5.913 -19.137 -8.855 1.00 95.69 89 LEU A O 1
ATOM 709 N N . LEU A 1 90 ? 5.536 -18.398 -6.776 1.00 96.19 90 LEU A N 1
ATOM 710 C CA . LEU A 1 90 ? 5.230 -17.022 -7.175 1.00 96.19 90 LEU A CA 1
ATOM 711 C C . LEU A 1 90 ? 6.468 -16.310 -7.735 1.00 96.19 90 LEU A C 1
ATOM 713 O O . LEU A 1 90 ? 6.371 -15.658 -8.770 1.00 96.19 90 LEU A O 1
ATOM 717 N N . LEU A 1 91 ? 7.650 -16.485 -7.135 1.00 95.94 91 LEU A N 1
ATOM 718 C CA . LEU A 1 91 ? 8.899 -15.916 -7.659 1.00 95.94 91 LEU A CA 1
ATOM 719 C C . LEU A 1 91 ? 9.164 -16.332 -9.114 1.00 95.94 91 LEU A C 1
ATOM 721 O O . LEU A 1 91 ? 9.578 -15.504 -9.922 1.00 95.94 91 LEU A O 1
ATOM 725 N N . VAL A 1 92 ? 8.872 -17.584 -9.477 1.00 93.56 92 VAL A N 1
ATOM 726 C CA . VAL A 1 92 ? 9.005 -18.066 -10.867 1.00 93.56 92 VAL A CA 1
ATOM 727 C C . VAL A 1 92 ? 8.144 -17.257 -11.850 1.00 93.56 92 VAL A C 1
ATOM 729 O O . VAL A 1 92 ? 8.466 -17.153 -13.034 1.00 93.56 92 VAL A O 1
ATOM 732 N N . ARG A 1 93 ? 7.051 -16.669 -11.361 1.00 91.69 93 ARG A N 1
ATOM 733 C CA . ARG A 1 93 ? 6.051 -15.913 -12.125 1.00 91.69 93 ARG A CA 1
ATOM 734 C C . ARG A 1 93 ? 6.243 -14.400 -12.027 1.00 91.69 93 ARG A C 1
ATOM 736 O O . ARG A 1 93 ? 5.565 -13.657 -12.729 1.00 91.69 93 ARG A O 1
ATOM 743 N N . PHE A 1 94 ? 7.179 -13.944 -11.199 1.00 92.75 94 PHE A N 1
ATOM 744 C CA . PHE A 1 94 ? 7.386 -12.535 -10.878 1.00 92.75 94 PHE A CA 1
ATOM 745 C C . PHE A 1 94 ? 7.660 -11.672 -12.116 1.00 92.75 94 PHE A C 1
ATOM 747 O O . PHE A 1 94 ? 6.968 -10.686 -12.361 1.00 92.75 94 PHE A O 1
ATOM 754 N N . GLU A 1 95 ? 8.612 -12.089 -12.955 1.00 89.81 95 GLU A N 1
ATOM 755 C CA . GLU A 1 95 ? 8.925 -11.377 -14.199 1.00 89.81 95 GLU A CA 1
ATOM 756 C C . GLU A 1 95 ? 7.748 -11.398 -15.184 1.00 89.81 95 GLU A C 1
ATOM 758 O O . GLU A 1 95 ? 7.539 -10.427 -15.911 1.00 89.81 95 GLU A O 1
ATOM 763 N N . GLU A 1 96 ? 6.937 -12.467 -15.177 1.00 86.69 96 GLU A N 1
ATOM 764 C CA . GLU A 1 96 ? 5.739 -12.537 -16.013 1.00 86.69 96 GLU A CA 1
ATOM 765 C C . GLU A 1 96 ? 4.768 -11.409 -15.646 1.00 86.69 96 GLU A C 1
ATOM 767 O O . GLU A 1 96 ? 4.230 -10.764 -16.535 1.00 86.69 96 GLU A O 1
ATOM 772 N N . CYS A 1 97 ? 4.580 -11.104 -14.363 1.00 85.62 97 CYS A N 1
ATOM 773 C CA . CYS A 1 97 ? 3.676 -10.036 -13.934 1.00 85.62 97 CYS A CA 1
ATOM 774 C C . CYS A 1 97 ? 4.097 -8.648 -14.437 1.00 85.62 97 CYS A C 1
ATOM 776 O O . CYS A 1 97 ? 3.260 -7.827 -14.820 1.00 85.62 97 CYS A O 1
ATOM 778 N N . VAL A 1 98 ? 5.399 -8.381 -14.431 1.00 81.62 98 VAL A N 1
ATOM 779 C CA . VAL A 1 98 ? 5.929 -7.030 -14.621 1.00 81.62 98 VAL A CA 1
ATOM 780 C C . VAL A 1 98 ? 6.304 -6.756 -16.081 1.00 81.62 98 VAL A C 1
ATOM 782 O O . VAL A 1 98 ? 6.008 -5.685 -16.619 1.00 81.62 98 VAL A O 1
ATOM 785 N N . ALA A 1 99 ? 6.913 -7.740 -16.743 1.00 80.69 99 ALA A N 1
ATOM 786 C CA . ALA A 1 99 ? 7.550 -7.587 -18.048 1.00 80.69 99 ALA A CA 1
ATOM 787 C C . ALA A 1 99 ? 7.121 -8.645 -19.089 1.00 80.69 99 ALA A C 1
ATOM 789 O O . ALA A 1 99 ? 7.810 -8.809 -20.096 1.00 80.69 99 ALA A O 1
ATOM 790 N N . ALA A 1 100 ? 6.005 -9.369 -18.904 1.00 66.62 100 ALA A N 1
ATOM 791 C CA . ALA A 1 100 ? 5.521 -10.273 -19.954 1.00 66.62 100 ALA A CA 1
ATOM 792 C C . ALA A 1 100 ? 5.010 -9.514 -21.188 1.00 66.62 100 ALA A C 1
ATOM 794 O O . ALA A 1 100 ? 4.205 -8.590 -21.075 1.00 66.62 100 ALA A O 1
ATOM 795 N N . GLY A 1 101 ? 5.410 -9.983 -22.374 1.00 63.56 101 GLY A N 1
ATOM 796 C CA . GLY A 1 101 ? 4.906 -9.503 -23.662 1.00 63.56 101 GLY A CA 1
ATOM 797 C C . GLY A 1 101 ? 5.991 -8.888 -24.554 1.00 63.56 101 GLY A C 1
ATOM 798 O O . GLY A 1 101 ? 7.180 -9.127 -24.325 1.00 63.56 101 GLY A O 1
ATOM 799 N N . PRO A 1 102 ? 5.608 -8.138 -25.611 1.00 59.00 102 PRO A N 1
ATOM 800 C CA . PRO A 1 102 ? 6.557 -7.324 -26.368 1.00 59.00 102 PRO A CA 1
ATOM 801 C C . PRO A 1 102 ? 7.257 -6.334 -25.432 1.00 59.00 102 PRO A C 1
ATOM 803 O O . PRO A 1 102 ? 6.662 -5.898 -24.447 1.00 59.00 102 PRO A O 1
ATOM 806 N N . GLU A 1 103 ? 8.505 -5.983 -25.754 1.00 74.00 103 GLU A N 1
ATOM 807 C CA . GLU A 1 103 ? 9.370 -5.131 -24.929 1.00 74.00 103 GLU A CA 1
ATOM 808 C C . GLU A 1 103 ? 8.621 -3.947 -24.287 1.00 74.00 103 GLU A C 1
ATOM 810 O O . GLU A 1 103 ? 7.755 -3.314 -24.916 1.00 74.00 103 GLU A O 1
ATOM 815 N N . VAL A 1 104 ? 8.980 -3.649 -23.031 1.00 89.12 104 VAL A N 1
ATOM 816 C CA . VAL A 1 104 ? 8.569 -2.430 -22.319 1.00 89.12 104 VAL A CA 1
ATOM 817 C C . VAL A 1 104 ? 8.762 -1.239 -23.255 1.00 89.12 104 VAL A C 1
ATOM 819 O O . VAL A 1 104 ? 9.857 -1.023 -23.780 1.00 89.12 104 VAL A O 1
ATOM 822 N N . LEU A 1 105 ? 7.685 -0.495 -23.495 1.00 93.00 105 LEU A N 1
ATOM 823 C CA . LEU A 1 105 ? 7.740 0.714 -24.303 1.00 93.00 105 LEU A CA 1
ATOM 824 C C . LEU A 1 105 ? 8.003 1.886 -23.368 1.00 93.00 105 LEU A C 1
ATOM 826 O O . LEU A 1 105 ? 7.217 2.135 -22.463 1.00 93.00 105 LEU A O 1
ATOM 830 N N . ASP A 1 106 ? 9.094 2.595 -23.606 1.00 94.12 106 ASP A N 1
ATOM 831 C CA . ASP A 1 106 ? 9.509 3.734 -22.801 1.00 94.12 106 ASP A CA 1
ATOM 832 C C . ASP A 1 106 ? 9.945 4.868 -23.730 1.00 94.12 106 ASP A C 1
ATOM 834 O O . ASP A 1 106 ? 11.007 4.802 -24.356 1.00 94.12 106 ASP A O 1
ATOM 838 N N . THR A 1 107 ? 9.089 5.880 -23.858 1.00 95.56 107 THR A N 1
ATOM 839 C CA . THR A 1 107 ? 9.404 7.132 -24.558 1.00 95.56 107 THR A CA 1
ATOM 840 C C . THR A 1 107 ? 9.840 8.234 -23.591 1.00 95.56 107 THR A C 1
ATOM 842 O O . THR A 1 107 ? 10.444 9.212 -24.021 1.00 95.56 107 THR A O 1
ATOM 845 N N . ALA A 1 108 ? 9.614 8.047 -22.285 1.00 95.31 108 ALA A N 1
ATOM 846 C CA . ALA A 1 108 ? 10.050 8.961 -21.231 1.00 95.31 108 ALA A CA 1
ATOM 847 C C . ALA A 1 108 ? 11.573 8.923 -21.015 1.00 95.31 108 ALA A C 1
ATOM 849 O O . ALA A 1 108 ? 12.151 9.892 -20.524 1.00 95.31 108 ALA A O 1
ATOM 850 N N . GLY A 1 109 ? 12.221 7.824 -21.409 1.00 93.81 109 GLY A N 1
ATOM 851 C CA . GLY A 1 109 ? 13.664 7.646 -21.323 1.00 93.81 109 GLY A CA 1
ATOM 852 C C . GLY A 1 109 ? 14.130 7.315 -19.910 1.00 93.81 109 GLY A C 1
ATOM 853 O O . GLY A 1 109 ? 15.152 7.849 -19.475 1.00 93.81 109 GLY A O 1
ATOM 854 N N . SER A 1 110 ? 13.397 6.444 -19.207 1.00 93.56 110 SER A N 1
ATOM 855 C CA . SER A 1 110 ? 13.794 5.950 -17.890 1.00 93.56 110 SER A CA 1
ATOM 856 C C . SER A 1 110 ? 15.200 5.360 -17.943 1.00 93.56 110 SER A C 1
ATOM 858 O O . SER A 1 110 ? 15.559 4.533 -18.793 1.00 93.56 110 SER A O 1
ATOM 860 N N . GLN A 1 111 ? 16.016 5.788 -16.990 1.00 93.19 111 GLN A N 1
ATOM 861 C CA . GLN A 1 111 ? 17.381 5.315 -16.851 1.00 93.19 111 GLN A CA 1
ATOM 862 C C . GLN A 1 111 ? 17.447 4.015 -16.057 1.00 93.19 111 GLN A C 1
ATOM 864 O O . GLN A 1 111 ? 18.386 3.252 -16.249 1.00 93.19 111 GLN A O 1
ATOM 869 N N . THR A 1 112 ? 16.451 3.725 -15.220 1.00 92.62 112 THR A N 1
ATOM 870 C CA . THR A 1 112 ? 16.463 2.601 -14.273 1.00 92.62 112 THR A CA 1
ATOM 871 C C . THR A 1 112 ? 15.724 1.364 -14.789 1.00 92.62 112 THR A C 1
ATOM 873 O O . THR A 1 112 ? 16.237 0.245 -14.686 1.00 92.62 112 THR A O 1
ATOM 876 N N . LEU A 1 113 ? 14.561 1.537 -15.425 1.00 90.12 113 LEU A N 1
ATOM 877 C CA . LEU A 1 113 ? 13.620 0.450 -15.721 1.00 90.12 113 LEU A CA 1
ATOM 878 C C . LEU A 1 113 ? 14.242 -0.697 -16.532 1.00 90.12 113 LEU A C 1
ATOM 880 O O . LEU A 1 113 ? 14.019 -1.872 -16.246 1.00 90.12 113 LEU A O 1
ATOM 884 N N . ARG A 1 114 ? 15.084 -0.366 -17.516 1.00 88.44 114 ARG A N 1
ATOM 885 C CA . ARG A 1 114 ? 15.738 -1.347 -18.400 1.00 88.44 114 ARG A CA 1
ATOM 886 C C . ARG A 1 114 ? 16.821 -2.194 -17.730 1.00 88.44 114 ARG A C 1
ATOM 888 O O . ARG A 1 114 ? 17.231 -3.194 -18.326 1.00 88.44 114 ARG A O 1
ATOM 895 N N . PHE A 1 115 ? 17.330 -1.800 -16.563 1.00 90.81 115 PHE A N 1
ATOM 896 C CA . PHE A 1 115 ? 18.410 -2.517 -15.873 1.00 90.81 115 PHE A CA 1
ATOM 897 C C . PHE A 1 115 ? 17.890 -3.469 -14.799 1.00 90.81 115 PHE A C 1
ATOM 899 O O . PHE A 1 115 ? 18.556 -4.460 -14.511 1.00 90.81 115 PHE A O 1
ATOM 906 N N . TYR A 1 116 ? 16.684 -3.240 -14.274 1.00 91.81 116 TYR A N 1
ATOM 907 C CA . TYR A 1 116 ? 16.102 -4.133 -13.279 1.00 91.81 116 TYR A CA 1
ATOM 908 C C . TYR A 1 116 ? 15.907 -5.548 -13.844 1.00 91.81 116 TYR A C 1
ATOM 910 O O . TYR A 1 116 ? 15.452 -5.732 -14.976 1.00 91.81 116 TYR A O 1
ATOM 918 N N . ARG A 1 117 ? 16.263 -6.568 -13.062 1.00 90.31 117 ARG A N 1
ATOM 919 C CA . ARG A 1 117 ? 16.072 -7.981 -13.412 1.00 90.31 117 ARG A CA 1
ATOM 920 C C . ARG A 1 117 ? 15.496 -8.735 -12.224 1.00 90.31 117 ARG A C 1
ATOM 922 O O . ARG A 1 117 ? 15.956 -8.542 -11.098 1.00 90.31 117 ARG A O 1
ATOM 929 N N . ALA A 1 118 ? 14.542 -9.618 -12.496 1.00 93.38 118 ALA A N 1
ATOM 930 C CA . ALA A 1 118 ? 14.070 -10.585 -11.517 1.00 93.38 118 ALA A CA 1
ATOM 931 C C . ALA A 1 118 ? 15.200 -11.541 -11.094 1.00 93.38 118 ALA A C 1
ATOM 933 O O . ALA A 1 118 ? 16.147 -11.792 -11.847 1.00 93.38 118 ALA A O 1
ATOM 934 N N . ASP A 1 119 ? 15.097 -12.083 -9.884 1.00 94.62 119 ASP A N 1
ATOM 935 C CA . ASP A 1 119 ? 16.060 -13.039 -9.343 1.00 94.62 119 ASP A CA 1
ATOM 936 C C . ASP A 1 119 ? 15.932 -14.427 -9.978 1.00 94.62 119 ASP A C 1
ATOM 938 O O . ASP A 1 119 ? 16.890 -15.188 -9.927 1.00 94.62 119 ASP A O 1
ATOM 942 N N . PHE A 1 120 ? 14.804 -14.778 -10.594 1.00 93.00 120 PHE A N 1
ATOM 943 C CA . PHE A 1 120 ? 14.622 -16.080 -11.239 1.00 93.00 120 PHE A CA 1
ATOM 944 C C . PHE A 1 120 ? 14.931 -16.029 -12.738 1.00 93.00 120 PHE A C 1
ATOM 946 O O . PHE A 1 120 ? 14.438 -15.153 -13.444 1.00 93.00 120 PHE A O 1
ATOM 953 N N . ASP A 1 121 ? 15.716 -16.989 -13.234 1.00 87.88 121 ASP A N 1
ATOM 954 C CA . ASP A 1 121 ? 15.975 -17.153 -14.668 1.00 87.88 121 ASP A CA 1
ATOM 955 C C . ASP A 1 121 ? 14.980 -18.138 -15.295 1.00 87.88 121 ASP A C 1
ATOM 957 O O . ASP A 1 121 ? 15.020 -19.356 -15.065 1.00 87.88 121 ASP A O 1
ATOM 961 N N . ARG A 1 122 ? 14.044 -17.603 -16.083 1.00 83.12 122 ARG A N 1
ATOM 962 C CA . ARG A 1 122 ? 12.892 -18.358 -16.574 1.00 83.12 122 ARG A CA 1
ATOM 963 C C . ARG A 1 122 ? 13.300 -19.430 -17.584 1.00 83.12 122 ARG A C 1
ATOM 965 O O . ARG A 1 122 ? 13.542 -19.162 -18.757 1.00 83.12 122 ARG A O 1
ATOM 972 N N . SER A 1 123 ? 13.267 -20.691 -17.153 1.00 86.31 123 SER A N 1
ATOM 973 C CA . SER A 1 123 ? 13.419 -21.848 -18.041 1.00 86.31 123 SER A CA 1
ATOM 974 C C . SER A 1 123 ? 12.635 -23.068 -17.547 1.00 86.31 123 SER A C 1
ATOM 976 O O . SER A 1 123 ? 12.470 -23.285 -16.347 1.00 86.31 123 SER A O 1
ATOM 978 N N . THR A 1 124 ? 12.181 -23.926 -18.469 1.00 85.31 124 THR A N 1
ATOM 979 C CA . THR A 1 124 ? 11.500 -25.189 -18.115 1.00 85.31 124 THR A CA 1
ATOM 980 C C . THR A 1 124 ? 12.402 -26.119 -17.295 1.00 85.31 124 THR A C 1
ATOM 982 O O . THR A 1 124 ? 11.923 -26.860 -16.440 1.00 85.31 124 THR A O 1
ATOM 985 N N . ALA A 1 125 ? 13.714 -26.096 -17.552 1.00 88.06 125 ALA A N 1
ATOM 986 C CA . ALA A 1 125 ? 14.690 -26.835 -16.754 1.00 88.06 125 ALA A CA 1
ATOM 987 C C . ALA A 1 125 ? 14.812 -26.254 -15.337 1.00 88.06 125 ALA A C 1
ATOM 989 O O . ALA A 1 125 ? 14.819 -27.021 -14.377 1.00 88.06 125 ALA A O 1
ATOM 990 N N . GLY A 1 126 ? 14.829 -24.924 -15.213 1.00 88.06 126 GLY A N 1
ATOM 991 C CA . GLY A 1 126 ? 14.849 -24.223 -13.935 1.00 88.06 126 GLY A CA 1
ATOM 992 C C . GLY A 1 126 ? 13.634 -24.541 -13.063 1.00 88.06 126 GLY A C 1
ATOM 993 O O . GLY A 1 126 ? 13.803 -24.895 -11.901 1.00 88.06 126 GLY A O 1
ATOM 994 N N . LEU A 1 127 ? 12.423 -24.518 -13.629 1.00 88.50 127 LEU A N 1
ATOM 995 C CA . LEU A 1 127 ? 11.202 -24.866 -12.888 1.00 88.50 127 LEU A CA 1
ATOM 996 C C . LEU A 1 127 ? 11.261 -26.294 -12.320 1.00 88.50 127 LEU A C 1
ATOM 998 O O . LEU A 1 127 ? 10.999 -26.506 -11.139 1.00 88.50 127 LEU A O 1
ATOM 1002 N N . ARG A 1 128 ? 11.680 -27.274 -13.133 1.00 90.06 128 ARG A N 1
ATOM 1003 C CA . ARG A 1 128 ? 11.857 -28.656 -12.652 1.00 90.06 128 ARG A CA 1
ATOM 1004 C C . ARG A 1 128 ? 12.887 -28.746 -11.527 1.00 90.06 128 ARG A C 1
ATOM 1006 O O . ARG A 1 128 ? 12.629 -29.420 -10.536 1.00 90.06 128 ARG A O 1
ATOM 1013 N N . ALA A 1 129 ? 14.012 -28.042 -11.657 1.00 91.44 129 AL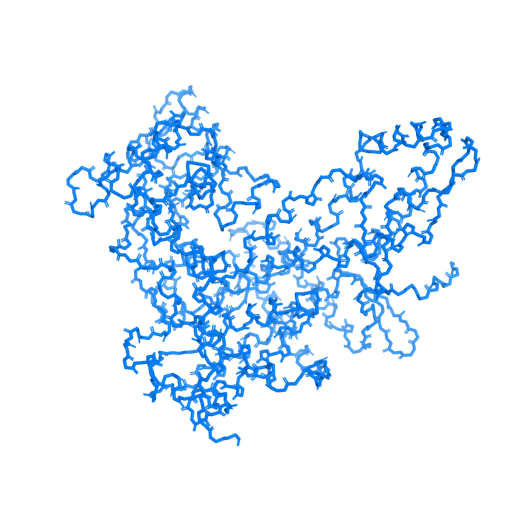A A N 1
ATOM 1014 C CA . ALA A 1 129 ? 15.044 -28.012 -10.624 1.00 91.44 129 ALA A CA 1
ATOM 1015 C C . ALA A 1 129 ? 14.525 -27.427 -9.299 1.00 91.44 129 ALA A C 1
ATOM 1017 O O . ALA A 1 129 ? 14.861 -27.942 -8.234 1.00 91.44 129 ALA A O 1
ATOM 1018 N N . ILE A 1 130 ? 13.674 -26.397 -9.353 1.00 92.88 130 ILE A N 1
ATOM 1019 C CA . ILE A 1 130 ? 13.011 -25.836 -8.169 1.00 92.88 130 ILE A CA 1
ATOM 1020 C C . ILE A 1 130 ? 12.074 -26.855 -7.517 1.00 92.88 130 ILE A C 1
ATOM 1022 O O . ILE A 1 130 ? 12.140 -27.029 -6.302 1.00 92.88 130 ILE A O 1
ATOM 1026 N N . HIS A 1 131 ? 11.247 -27.563 -8.291 1.00 92.88 131 HIS A N 1
ATOM 1027 C CA . HIS A 1 131 ? 10.342 -28.580 -7.740 1.00 92.88 131 HIS A CA 1
ATOM 1028 C C . HIS A 1 131 ? 11.100 -29.700 -7.043 1.00 92.88 131 HIS A C 1
ATOM 1030 O O . HIS A 1 131 ? 10.812 -30.017 -5.890 1.00 92.88 131 HIS A O 1
ATOM 1036 N N . ASP A 1 132 ? 12.097 -30.260 -7.730 1.00 92.75 132 ASP A N 1
ATOM 1037 C CA . ASP A 1 132 ? 12.929 -31.325 -7.178 1.00 92.75 132 ASP A CA 1
ATOM 1038 C C . ASP A 1 132 ? 13.639 -30.843 -5.906 1.00 92.75 132 ASP A C 1
ATOM 1040 O O . ASP A 1 132 ? 13.755 -31.592 -4.936 1.00 92.75 132 ASP A O 1
ATOM 1044 N N . ARG A 1 133 ? 14.066 -29.572 -5.868 1.00 92.81 133 ARG A N 1
ATOM 1045 C CA . ARG A 1 133 ? 14.687 -28.988 -4.681 1.00 92.81 133 ARG A CA 1
ATOM 1046 C C . ARG A 1 133 ? 13.707 -28.848 -3.520 1.00 92.81 133 ARG A C 1
ATOM 1048 O O . ARG A 1 133 ? 14.069 -29.237 -2.416 1.00 92.81 133 ARG A O 1
ATOM 1055 N N . LEU A 1 134 ? 12.506 -28.313 -3.741 1.00 94.62 134 LEU A N 1
ATOM 1056 C CA . LEU A 1 134 ? 11.481 -28.158 -2.700 1.00 94.62 134 LEU A CA 1
ATOM 1057 C C . LEU A 1 134 ? 11.063 -29.516 -2.117 1.00 94.62 134 LEU A C 1
ATOM 1059 O O . LEU A 1 134 ? 10.956 -29.655 -0.897 1.00 94.62 134 LEU A O 1
ATOM 1063 N N . GLU A 1 135 ? 10.900 -30.528 -2.972 1.00 94.38 135 GLU A N 1
ATOM 1064 C CA . GLU A 1 135 ? 10.609 -31.905 -2.563 1.00 94.38 135 GLU A CA 1
ATOM 1065 C C . GLU A 1 135 ? 11.735 -32.468 -1.682 1.00 94.38 135 GLU A C 1
ATOM 1067 O O . GLU A 1 135 ? 11.484 -32.956 -0.579 1.00 94.38 135 GLU A O 1
ATOM 1072 N N . GLN A 1 136 ? 12.990 -32.340 -2.122 1.00 92.56 136 GLN A N 1
ATOM 1073 C CA . GLN A 1 136 ? 14.149 -32.876 -1.404 1.00 92.56 136 GLN A CA 1
ATOM 1074 C C . GLN A 1 136 ? 14.431 -32.167 -0.078 1.00 92.56 136 GLN A C 1
ATOM 1076 O O . GLN A 1 136 ? 14.820 -32.819 0.891 1.00 92.56 136 GLN A O 1
ATOM 1081 N N . THR A 1 137 ? 14.302 -30.840 -0.028 1.00 91.19 137 THR A N 1
ATOM 1082 C CA . THR A 1 137 ? 14.772 -30.059 1.123 1.00 91.19 137 THR A CA 1
ATOM 1083 C C . THR A 1 137 ? 13.683 -29.813 2.143 1.00 91.19 137 THR A C 1
ATOM 1085 O O . THR A 1 137 ? 13.998 -29.821 3.331 1.00 91.19 137 THR A O 1
ATOM 1088 N N . LEU A 1 138 ? 12.431 -29.613 1.723 1.00 91.94 138 LEU A N 1
ATOM 1089 C CA . LEU A 1 138 ? 11.304 -29.300 2.609 1.00 91.94 138 LEU A CA 1
ATOM 1090 C C . LEU A 1 138 ? 10.376 -30.495 2.844 1.00 91.94 138 LEU A C 1
ATOM 1092 O O . LEU A 1 138 ? 9.532 -30.428 3.738 1.00 91.94 138 LEU A O 1
ATOM 1096 N N . GLY A 1 139 ? 10.549 -31.585 2.089 1.00 91.44 139 GLY A N 1
ATOM 1097 C CA . GLY A 1 139 ? 9.731 -32.791 2.211 1.00 91.44 139 GLY A CA 1
ATOM 1098 C C . GLY A 1 139 ? 8.299 -32.610 1.707 1.00 91.44 139 GLY A C 1
ATOM 1099 O O . GLY A 1 139 ? 7.420 -33.355 2.131 1.00 91.44 139 GLY A O 1
ATOM 1100 N N . ILE A 1 140 ? 8.051 -31.618 0.843 1.00 93.50 140 ILE A N 1
ATOM 1101 C CA . ILE A 1 140 ? 6.719 -31.343 0.291 1.00 93.50 140 ILE A CA 1
ATOM 1102 C C . ILE A 1 140 ? 6.457 -32.324 -0.862 1.00 93.50 140 ILE A C 1
ATOM 1104 O O . ILE A 1 140 ? 7.203 -32.307 -1.846 1.00 93.50 140 ILE A O 1
ATOM 1108 N N . PRO A 1 141 ? 5.420 -33.178 -0.784 1.00 93.69 141 PRO A N 1
ATOM 1109 C CA . PRO A 1 141 ? 5.118 -34.131 -1.846 1.00 93.69 141 PRO A CA 1
ATOM 1110 C C . PRO A 1 141 ? 4.768 -33.436 -3.166 1.00 93.69 141 PRO A C 1
ATOM 1112 O O . PRO A 1 141 ? 4.117 -32.392 -3.179 1.00 93.69 141 PRO A O 1
ATOM 1115 N N . ARG A 1 142 ? 5.084 -34.068 -4.304 1.00 93.00 142 ARG A N 1
ATOM 1116 C CA . ARG A 1 142 ? 4.730 -33.534 -5.636 1.00 93.00 142 ARG A CA 1
ATOM 1117 C C . ARG A 1 142 ? 3.241 -33.258 -5.837 1.00 93.00 142 ARG A C 1
ATOM 1119 O O . ARG A 1 142 ? 2.905 -32.386 -6.628 1.00 93.00 142 ARG A O 1
ATOM 1126 N N . SER A 1 143 ? 2.358 -34.012 -5.183 1.00 94.69 143 SER A N 1
ATOM 1127 C CA . SER A 1 143 ? 0.918 -33.736 -5.228 1.00 94.69 143 SER A CA 1
ATOM 1128 C C . SER A 1 143 ? 0.588 -32.405 -4.561 1.00 94.69 143 SER A C 1
ATOM 1130 O O . SER A 1 143 ? -0.135 -31.611 -5.138 1.00 94.69 143 SER A O 1
ATOM 1132 N N . GLU A 1 144 ? 1.189 -32.128 -3.403 1.00 95.69 144 GLU A N 1
ATOM 1133 C CA . GLU A 1 144 ? 0.973 -30.870 -2.693 1.00 95.69 144 GLU A CA 1
ATOM 1134 C C . GLU A 1 144 ? 1.599 -29.686 -3.439 1.00 95.69 144 GLU A C 1
ATOM 1136 O O . GLU A 1 144 ? 0.984 -28.627 -3.510 1.00 95.69 144 GLU A O 1
ATOM 1141 N N . LEU A 1 145 ? 2.781 -29.859 -4.047 1.00 95.62 145 LEU A N 1
ATOM 1142 C CA . LEU A 1 145 ? 3.367 -28.823 -4.906 1.00 95.62 145 LEU A CA 1
ATOM 1143 C C . LEU A 1 145 ? 2.441 -28.470 -6.073 1.00 95.62 145 LEU A C 1
ATOM 1145 O O . LEU A 1 145 ? 2.262 -27.289 -6.342 1.00 95.62 145 LEU A O 1
ATOM 1149 N N . ARG A 1 146 ? 1.808 -29.462 -6.713 1.00 95.25 146 ARG A N 1
ATOM 1150 C CA . ARG A 1 146 ? 0.816 -29.211 -7.771 1.00 95.25 146 ARG A CA 1
ATOM 1151 C C . ARG A 1 146 ? -0.397 -28.449 -7.256 1.00 95.25 146 ARG A C 1
ATOM 1153 O O . ARG A 1 146 ? -0.831 -27.526 -7.925 1.00 95.25 146 ARG A O 1
ATOM 1160 N N . ASP A 1 147 ? -0.899 -28.783 -6.068 1.00 96.56 147 ASP A N 1
ATOM 1161 C CA . ASP A 1 147 ? -2.013 -28.037 -5.474 1.00 96.56 147 ASP A CA 1
ATOM 1162 C C . ASP A 1 147 ? -1.626 -26.563 -5.242 1.00 96.56 147 ASP A C 1
ATOM 1164 O O . ASP A 1 147 ? -2.412 -25.662 -5.519 1.00 96.56 147 ASP A O 1
ATOM 1168 N N . ILE A 1 148 ? -0.397 -26.301 -4.774 1.00 96.44 148 ILE A N 1
ATOM 1169 C CA . ILE A 1 148 ? 0.120 -24.933 -4.606 1.00 96.44 148 ILE A CA 1
ATOM 1170 C C . ILE A 1 148 ? 0.284 -24.236 -5.965 1.00 96.44 148 ILE A C 1
ATOM 1172 O O . ILE A 1 148 ? -0.044 -23.058 -6.085 1.00 96.44 148 ILE A O 1
ATOM 1176 N N . GLU A 1 149 ? 0.785 -24.927 -6.989 1.00 95.06 149 GLU A N 1
ATOM 1177 C CA . GLU A 1 149 ? 0.877 -24.380 -8.348 1.00 95.06 149 GLU A CA 1
ATOM 1178 C C . GLU A 1 149 ? -0.498 -24.022 -8.910 1.00 95.06 149 GLU A C 1
ATOM 1180 O O . GLU A 1 149 ? -0.661 -22.933 -9.453 1.00 95.06 149 GLU A O 1
ATOM 1185 N N . ASP A 1 150 ? -1.492 -24.892 -8.730 1.00 95.62 150 ASP A N 1
ATOM 1186 C CA . ASP A 1 150 ? -2.868 -24.648 -9.152 1.00 95.62 150 ASP A CA 1
ATOM 1187 C C . ASP A 1 150 ? -3.475 -23.448 -8.404 1.00 95.62 150 ASP A C 1
ATOM 1189 O O . ASP A 1 150 ? -4.258 -22.694 -8.988 1.00 95.62 150 ASP A O 1
ATOM 1193 N N . ASP A 1 151 ? -3.143 -23.253 -7.120 1.00 94.50 151 ASP A N 1
ATOM 1194 C CA . ASP A 1 151 ? -3.519 -22.059 -6.349 1.00 94.50 151 ASP A CA 1
ATOM 1195 C C . ASP A 1 151 ? -2.891 -20.796 -6.970 1.00 94.50 151 ASP A C 1
ATOM 1197 O O . ASP A 1 151 ? -3.605 -19.839 -7.284 1.00 94.50 151 ASP A O 1
ATOM 1201 N N . VAL A 1 152 ? -1.578 -20.821 -7.223 1.00 94.75 152 VAL A N 1
ATOM 1202 C CA . VAL A 1 152 ? -0.829 -19.715 -7.845 1.00 94.75 152 VAL A CA 1
ATOM 1203 C C . VAL A 1 152 ? -1.366 -19.395 -9.243 1.00 94.75 152 VAL A C 1
ATOM 1205 O O . VAL A 1 152 ? -1.586 -18.232 -9.577 1.00 94.75 152 VAL A O 1
ATOM 1208 N N . ASP A 1 153 ? -1.643 -20.400 -10.071 1.00 93.44 153 ASP A N 1
ATOM 1209 C CA . ASP A 1 153 ? -2.143 -20.201 -11.432 1.00 93.44 153 ASP A CA 1
ATOM 1210 C C . ASP A 1 153 ? -3.544 -19.580 -11.471 1.00 93.44 153 ASP A C 1
ATOM 1212 O O . ASP A 1 153 ? -3.866 -18.876 -12.440 1.00 93.44 153 ASP A O 1
ATOM 1216 N N . ARG A 1 154 ? -4.367 -19.800 -10.436 1.00 92.62 154 ARG A N 1
ATOM 1217 C CA . ARG A 1 154 ? -5.651 -19.102 -10.268 1.00 92.62 154 ARG A CA 1
ATOM 1218 C C . ARG A 1 154 ? -5.455 -17.642 -9.879 1.00 92.62 154 ARG A C 1
ATOM 1220 O O . ARG A 1 154 ? -6.181 -16.793 -10.388 1.00 92.62 154 ARG A O 1
ATOM 1227 N N . GLU A 1 155 ? -4.479 -17.336 -9.031 1.00 89.50 155 GLU A N 1
ATOM 1228 C CA . GLU A 1 155 ? -4.149 -15.957 -8.636 1.00 89.50 155 GLU A CA 1
ATOM 1229 C C . GLU A 1 155 ? -3.608 -15.145 -9.822 1.00 89.50 155 GLU A C 1
ATOM 1231 O O . GLU A 1 155 ? -4.013 -14.003 -10.031 1.00 89.50 155 GLU A O 1
ATOM 1236 N N . LEU A 1 156 ? -2.826 -15.774 -10.705 1.00 92.69 156 LEU A N 1
ATOM 1237 C CA . LEU A 1 156 ? -2.345 -15.161 -11.951 1.00 92.69 156 LEU A CA 1
ATOM 1238 C C . LEU A 1 156 ? -3.449 -14.827 -12.969 1.00 92.69 156 LEU A C 1
ATOM 1240 O O . LEU A 1 156 ? -3.158 -14.233 -14.010 1.00 92.69 156 LEU A O 1
ATOM 1244 N N . ALA A 1 157 ? -4.711 -15.190 -12.722 1.00 93.19 157 ALA A N 1
ATOM 1245 C CA . ALA A 1 157 ? -5.816 -14.774 -13.582 1.00 93.19 157 ALA A CA 1
ATOM 1246 C C . ALA A 1 157 ? -5.928 -13.242 -13.675 1.00 93.19 157 ALA A C 1
ATOM 1248 O O . ALA A 1 157 ? -6.240 -12.726 -14.749 1.00 93.19 157 ALA A O 1
ATOM 1249 N N . ASP A 1 158 ? -5.630 -12.518 -12.590 1.00 92.81 158 ASP A N 1
ATOM 1250 C CA . ASP A 1 158 ? -5.633 -11.053 -12.600 1.00 92.81 158 ASP A CA 1
ATOM 1251 C C . ASP A 1 158 ? -4.500 -10.477 -13.464 1.00 92.81 158 ASP A C 1
ATOM 1253 O O . ASP A 1 158 ? -4.753 -9.661 -14.352 1.00 92.81 158 ASP A O 1
ATOM 1257 N N . VAL A 1 159 ? -3.279 -11.000 -13.301 1.00 94.25 159 VAL A N 1
ATOM 1258 C CA . VAL A 1 159 ? -2.125 -10.671 -14.154 1.00 94.25 159 VAL A CA 1
ATOM 1259 C C . VAL A 1 159 ? -2.469 -10.839 -15.636 1.00 94.25 159 VAL A C 1
ATOM 1261 O O . VAL A 1 159 ? -2.290 -9.915 -16.431 1.00 94.25 159 VAL A O 1
ATOM 1264 N N . ARG A 1 160 ? -3.011 -12.004 -16.017 1.00 94.00 160 ARG A N 1
ATOM 1265 C CA . ARG A 1 160 ? -3.366 -12.317 -17.413 1.00 94.00 160 ARG A CA 1
ATOM 1266 C C . ARG A 1 160 ? -4.439 -11.372 -17.954 1.00 94.00 160 ARG A C 1
ATOM 1268 O O . ARG A 1 160 ? -4.354 -10.958 -19.108 1.00 94.00 160 ARG A O 1
ATOM 1275 N N . ARG A 1 161 ? -5.424 -10.999 -17.131 1.00 94.94 161 ARG A N 1
ATOM 1276 C CA . ARG A 1 161 ? -6.465 -10.025 -17.493 1.00 94.94 161 ARG A CA 1
ATOM 1277 C C . ARG A 1 161 ? -5.869 -8.644 -17.775 1.00 94.94 161 ARG A C 1
ATOM 1279 O O . ARG A 1 161 ? -6.156 -8.069 -18.825 1.00 94.94 161 ARG A O 1
ATOM 1286 N N . LYS A 1 162 ? -5.022 -8.126 -16.880 1.00 95.31 162 LYS A N 1
ATOM 1287 C CA . LYS A 1 162 ? -4.347 -6.828 -17.055 1.00 95.31 162 LYS A CA 1
ATOM 1288 C C . LYS A 1 162 ? -3.445 -6.832 -18.294 1.00 95.31 162 LYS A C 1
ATOM 1290 O O . LYS A 1 162 ? -3.519 -5.913 -19.104 1.00 95.31 162 LYS A O 1
ATOM 1295 N N . GLN A 1 163 ? -2.693 -7.909 -18.518 1.00 94.94 163 GLN A N 1
ATOM 1296 C CA . GLN A 1 163 ? -1.865 -8.089 -19.718 1.00 94.94 163 GLN A CA 1
ATOM 1297 C C . GLN A 1 163 ? -2.673 -8.129 -21.014 1.00 94.94 163 GLN A C 1
ATOM 1299 O O . GLN A 1 163 ? -2.277 -7.509 -22.004 1.00 94.94 163 GLN A O 1
ATOM 1304 N N . ALA A 1 164 ? -3.806 -8.837 -21.026 1.00 95.44 164 ALA A N 1
ATOM 1305 C CA . ALA A 1 164 ? -4.692 -8.886 -22.185 1.00 95.44 164 ALA A CA 1
ATOM 1306 C C . ALA A 1 164 ? -5.209 -7.486 -22.540 1.00 95.44 164 ALA A C 1
ATOM 1308 O O . ALA A 1 164 ? -5.207 -7.100 -23.710 1.00 95.44 164 ALA A O 1
ATOM 1309 N N . LEU A 1 165 ? -5.572 -6.689 -21.532 1.00 97.12 165 LEU A N 1
ATOM 1310 C CA . LEU A 1 165 ? -5.992 -5.306 -21.729 1.00 97.12 165 LEU A CA 1
ATOM 1311 C C . LEU A 1 165 ? -4.849 -4.405 -22.219 1.00 97.12 165 LEU A C 1
ATOM 1313 O O . LEU A 1 165 ? -5.035 -3.670 -23.186 1.00 97.12 165 LEU A O 1
ATOM 1317 N N . VAL A 1 166 ? -3.665 -4.464 -21.604 1.00 95.94 166 VAL A N 1
ATOM 1318 C CA . VAL A 1 166 ? -2.501 -3.680 -22.055 1.00 95.94 166 VAL A CA 1
ATOM 1319 C C . VAL A 1 166 ? -2.123 -4.039 -23.495 1.00 95.94 166 VAL A C 1
ATOM 1321 O O . VAL A 1 166 ? -1.841 -3.151 -24.301 1.00 95.94 166 VAL A O 1
ATOM 1324 N N . THR A 1 167 ? -2.188 -5.322 -23.853 1.00 95.38 167 THR A N 1
ATOM 1325 C CA . THR A 1 167 ? -1.971 -5.796 -25.228 1.00 95.38 167 THR A CA 1
ATOM 1326 C C . THR A 1 167 ? -3.026 -5.228 -26.177 1.00 95.38 167 THR A C 1
ATOM 1328 O O . THR A 1 167 ? -2.674 -4.646 -27.201 1.00 95.38 167 THR A O 1
ATOM 1331 N N . ALA A 1 168 ? -4.308 -5.290 -25.808 1.00 97.06 168 ALA A N 1
ATOM 1332 C CA . ALA A 1 168 ? -5.395 -4.712 -26.596 1.00 97.06 168 ALA A CA 1
ATOM 1333 C C . ALA A 1 168 ? -5.238 -3.194 -26.804 1.00 97.06 168 ALA A C 1
ATOM 1335 O O . ALA A 1 168 ? -5.514 -2.694 -27.896 1.00 97.06 168 ALA A O 1
ATOM 1336 N N . ILE A 1 169 ? -4.771 -2.461 -25.786 1.00 97.38 169 ILE A N 1
ATOM 1337 C CA . ILE A 1 169 ? -4.455 -1.027 -25.879 1.00 97.38 169 ILE A CA 1
ATOM 1338 C C . ILE A 1 169 ? -3.284 -0.805 -26.842 1.00 97.38 169 ILE A C 1
ATOM 1340 O O . ILE A 1 169 ? -3.370 0.039 -27.735 1.00 97.38 169 ILE A O 1
ATOM 1344 N N . ARG A 1 170 ? -2.203 -1.579 -26.705 1.00 95.44 170 ARG A N 1
ATOM 1345 C CA . ARG A 1 170 ? -1.035 -1.495 -27.592 1.00 95.44 170 ARG A CA 1
ATOM 1346 C C . ARG A 1 170 ? -1.428 -1.691 -29.058 1.00 95.44 170 ARG A C 1
ATOM 1348 O O . ARG A 1 170 ? -0.972 -0.934 -29.913 1.00 95.44 170 ARG A O 1
ATOM 1355 N N . GLU A 1 171 ? -2.295 -2.660 -29.336 1.00 94.62 171 GLU A N 1
ATOM 1356 C CA . GLU A 1 171 ? -2.783 -2.969 -30.682 1.00 94.62 171 GLU A CA 1
ATOM 1357 C C . GLU A 1 171 ? -3.757 -1.918 -31.234 1.00 94.62 171 GLU A C 1
ATOM 1359 O O . GLU A 1 171 ? -3.597 -1.494 -32.378 1.00 94.62 171 GLU A O 1
ATOM 1364 N N . GLU A 1 172 ? -4.745 -1.471 -30.447 1.00 96.69 172 GLU A N 1
ATOM 1365 C CA . GLU A 1 172 ? -5.725 -0.448 -30.862 1.00 96.69 172 GLU A CA 1
ATOM 1366 C C . GLU A 1 172 ? -5.044 0.869 -31.247 1.00 96.69 172 GLU A C 1
ATOM 1368 O O . GLU A 1 172 ? -5.460 1.518 -32.205 1.00 96.69 172 GLU A O 1
ATOM 1373 N N . PHE A 1 173 ? -3.993 1.254 -30.519 1.00 96.50 173 PHE A N 1
ATOM 1374 C CA . PHE A 1 173 ? -3.309 2.530 -30.718 1.00 96.50 173 PHE A CA 1
ATOM 1375 C C . PHE A 1 173 ? -1.997 2.419 -31.502 1.00 96.50 173 PHE A C 1
ATOM 1377 O O . PHE A 1 173 ? -1.384 3.448 -31.759 1.00 96.50 173 PHE A O 1
ATOM 1384 N N . VAL A 1 174 ? -1.591 1.222 -31.946 1.00 94.50 174 VAL A N 1
ATOM 1385 C CA . VAL A 1 174 ? -0.387 1.009 -32.781 1.00 94.50 174 VAL A CA 1
ATOM 1386 C C . VAL A 1 174 ? 0.897 1.459 -32.051 1.00 94.50 174 VAL A C 1
ATOM 1388 O O . VAL A 1 174 ? 1.770 2.126 -32.605 1.00 94.50 174 VAL A O 1
ATOM 1391 N N . LEU A 1 175 ? 1.022 1.099 -30.770 1.00 93.94 175 LEU A N 1
ATOM 1392 C CA . LEU A 1 175 ? 2.137 1.498 -29.899 1.00 93.94 175 LEU A CA 1
ATOM 1393 C C . LEU A 1 175 ? 3.365 0.585 -30.091 1.00 93.94 175 LEU A C 1
ATOM 1395 O O . LEU A 1 175 ? 3.673 -0.275 -29.259 1.00 93.94 175 LEU A O 1
ATOM 1399 N N . TYR A 1 176 ? 4.073 0.775 -31.208 1.00 88.38 176 TYR A N 1
ATOM 1400 C CA . TYR A 1 176 ? 5.274 0.014 -31.577 1.00 88.38 176 TYR A CA 1
ATOM 1401 C C . TYR A 1 176 ? 6.536 0.890 -31.559 1.00 88.38 176 TYR A C 1
ATOM 1403 O O . TYR A 1 176 ? 6.541 1.992 -32.103 1.00 88.38 176 TYR A O 1
ATOM 1411 N N . ARG A 1 177 ? 7.615 0.372 -30.951 1.00 78.19 177 ARG A N 1
ATOM 1412 C CA . ARG A 1 177 ? 8.843 1.108 -30.584 1.00 78.19 177 ARG A CA 1
ATOM 1413 C C . ARG A 1 177 ? 9.504 1.877 -31.737 1.00 78.19 177 ARG A C 1
ATOM 1415 O O . ARG A 1 177 ? 9.929 3.006 -31.533 1.00 78.19 177 ARG A O 1
ATOM 1422 N N . ASP A 1 178 ? 9.530 1.295 -32.933 1.00 78.69 178 ASP A N 1
ATOM 1423 C CA . ASP A 1 178 ? 10.211 1.863 -34.109 1.00 78.69 178 ASP A CA 1
ATOM 1424 C C . ASP A 1 178 ? 9.247 2.510 -35.121 1.00 78.69 178 ASP A C 1
ATOM 1426 O O . ASP A 1 178 ? 9.599 2.759 -36.276 1.00 78.69 178 ASP A O 1
ATOM 1430 N N . GLY A 1 179 ? 7.998 2.763 -34.719 1.00 75.12 179 GLY A N 1
ATOM 1431 C CA . GLY A 1 179 ? 7.015 3.410 -35.579 1.00 75.12 179 GLY A CA 1
ATOM 1432 C C . GLY A 1 179 ? 7.336 4.900 -35.772 1.00 75.12 179 GLY A C 1
ATOM 1433 O O . GLY A 1 179 ? 7.436 5.618 -34.777 1.00 75.12 179 GLY A O 1
ATOM 1434 N N . PRO A 1 180 ? 7.410 5.425 -37.013 1.00 76.19 180 PRO A N 1
ATOM 1435 C CA . PRO A 1 180 ? 7.596 6.865 -37.243 1.00 76.19 180 PRO A CA 1
ATOM 1436 C C . PRO A 1 180 ? 6.444 7.714 -36.672 1.00 76.19 180 PRO A C 1
ATOM 1438 O O . PRO A 1 180 ? 6.604 8.911 -36.460 1.00 76.19 180 PRO A O 1
ATOM 1441 N N . GLU A 1 181 ? 5.300 7.083 -36.395 1.00 90.19 181 GLU A N 1
ATOM 1442 C CA . GLU A 1 181 ? 4.081 7.690 -35.853 1.00 90.19 181 GLU A CA 1
ATOM 1443 C C . GLU A 1 181 ? 3.894 7.438 -34.344 1.00 90.19 181 GLU A C 1
ATOM 1445 O O . GLU A 1 181 ? 2.830 7.734 -33.801 1.00 90.19 181 GLU A O 1
ATOM 1450 N N . LEU A 1 182 ? 4.897 6.890 -33.639 1.00 94.12 182 LEU A N 1
ATOM 1451 C CA . LEU A 1 182 ? 4.758 6.488 -32.233 1.00 94.12 182 LEU A CA 1
ATOM 1452 C C . LEU A 1 182 ? 4.296 7.642 -31.330 1.00 94.12 182 LEU A C 1
ATOM 1454 O O . LEU A 1 182 ? 3.418 7.451 -30.494 1.00 94.12 182 LEU A O 1
ATOM 1458 N N . ARG A 1 183 ? 4.831 8.853 -31.518 1.00 94.69 183 ARG A N 1
ATOM 1459 C CA . ARG A 1 183 ? 4.416 10.030 -30.735 1.00 94.69 183 ARG A CA 1
ATOM 1460 C C . ARG A 1 183 ? 2.940 10.376 -30.949 1.00 94.69 183 ARG A C 1
ATOM 1462 O O . ARG A 1 183 ? 2.221 10.634 -29.987 1.00 94.69 183 ARG A O 1
ATOM 1469 N N . ASP A 1 184 ? 2.473 10.324 -32.194 1.00 95.62 184 ASP A N 1
ATOM 1470 C CA . ASP A 1 184 ? 1.067 10.570 -32.513 1.00 95.62 184 ASP A CA 1
ATOM 1471 C C . ASP A 1 184 ? 0.169 9.473 -31.932 1.00 95.62 184 ASP A C 1
ATOM 1473 O O . ASP A 1 184 ? -0.924 9.762 -31.450 1.00 95.62 184 ASP A O 1
ATOM 1477 N N . ALA A 1 185 ? 0.624 8.219 -31.941 1.00 97.12 185 ALA A N 1
ATOM 1478 C CA . ALA A 1 185 ? -0.057 7.089 -31.315 1.00 97.12 185 ALA A CA 1
ATOM 1479 C C . ALA A 1 185 ? -0.172 7.243 -29.786 1.00 97.12 185 ALA A C 1
ATOM 1481 O O . ALA A 1 185 ? -1.268 7.099 -29.238 1.00 97.12 185 ALA A O 1
ATOM 1482 N N . VAL A 1 186 ? 0.923 7.608 -29.107 1.00 98.00 186 VAL A N 1
ATOM 1483 C CA . VAL A 1 186 ? 0.951 7.907 -27.663 1.00 98.00 186 VAL A CA 1
ATOM 1484 C C . VAL A 1 186 ? -0.051 9.008 -27.328 1.00 98.00 186 VAL A C 1
ATOM 1486 O O . VAL A 1 186 ? -0.892 8.846 -26.441 1.00 98.00 186 VAL A O 1
ATOM 1489 N N . TYR A 1 187 ? -0.024 10.108 -28.080 1.00 98.19 187 TYR A N 1
ATOM 1490 C CA . TYR A 1 187 ? -0.935 11.220 -27.845 1.00 98.19 187 TYR A CA 1
ATOM 1491 C C . TYR A 1 187 ? -2.396 10.869 -28.166 1.00 98.19 187 TYR A C 1
ATOM 1493 O O . TYR A 1 187 ? -3.298 11.283 -27.437 1.00 98.19 187 TYR A O 1
ATOM 1501 N N . LYS A 1 188 ? -2.664 10.062 -29.204 1.00 98.19 188 LYS A N 1
ATOM 1502 C CA . LYS A 1 188 ? -4.014 9.543 -29.499 1.00 98.19 188 LYS A CA 1
ATOM 1503 C C . LYS A 1 188 ? -4.563 8.724 -28.333 1.00 98.19 188 LYS A C 1
ATOM 1505 O O . LYS A 1 188 ? -5.717 8.935 -27.960 1.00 98.19 188 LYS A O 1
ATOM 1510 N N . LEU A 1 189 ? -3.752 7.846 -27.740 1.00 98.56 189 LEU A N 1
ATOM 1511 C CA . LEU A 1 189 ? -4.138 7.113 -26.533 1.00 98.56 189 LEU A CA 1
ATOM 1512 C C . LEU A 1 189 ? -4.425 8.083 -25.380 1.00 98.56 189 LEU A C 1
ATOM 1514 O O . LEU A 1 189 ? -5.496 8.021 -24.780 1.00 98.56 189 LEU A O 1
ATOM 1518 N N . PHE A 1 190 ? -3.512 9.017 -25.103 1.00 98.62 190 PHE A N 1
ATOM 1519 C CA . PHE A 1 190 ? -3.694 9.999 -24.034 1.00 98.62 190 PHE A CA 1
ATOM 1520 C C . PHE A 1 190 ? -4.993 10.796 -24.196 1.00 98.62 190 PHE A C 1
ATOM 1522 O O . PHE A 1 190 ? -5.760 10.935 -23.250 1.00 98.62 190 PHE A O 1
ATOM 1529 N N . ARG A 1 191 ? -5.297 11.262 -25.411 1.00 98.25 191 ARG A N 1
ATOM 1530 C CA . ARG A 1 191 ? -6.529 11.998 -25.731 1.00 98.25 191 ARG A CA 1
ATOM 1531 C C . ARG A 1 191 ? -7.787 11.144 -25.635 1.00 98.25 191 ARG A C 1
ATOM 1533 O O . ARG A 1 191 ? -8.842 11.685 -25.322 1.00 98.25 191 ARG A O 1
ATOM 1540 N N . ALA A 1 192 ? -7.693 9.843 -25.893 1.00 98.31 192 ALA A N 1
ATOM 1541 C CA . ALA A 1 192 ? -8.811 8.925 -25.713 1.00 98.31 192 ALA A CA 1
ATOM 1542 C C . ALA A 1 192 ? -9.159 8.733 -24.225 1.00 98.31 192 ALA A C 1
ATOM 1544 O O . ALA A 1 192 ? -10.331 8.575 -23.890 1.00 98.31 192 ALA A O 1
ATOM 1545 N N . LEU A 1 193 ? -8.156 8.790 -23.341 1.00 98.19 193 LEU A N 1
ATOM 1546 C CA . LEU A 1 193 ? -8.328 8.643 -21.892 1.00 98.19 193 LEU A CA 1
ATOM 1547 C C . LEU A 1 193 ? -8.590 9.978 -21.171 1.00 98.19 193 LEU A C 1
ATOM 1549 O O . LEU A 1 193 ? -9.322 10.019 -20.185 1.00 98.19 193 LEU A O 1
ATOM 1553 N N . TYR A 1 194 ? -8.041 11.079 -21.686 1.00 97.75 194 TYR A N 1
ATOM 1554 C CA . TYR A 1 194 ? -8.163 12.434 -21.144 1.00 97.75 194 TYR A CA 1
ATOM 1555 C C . TYR A 1 194 ? -8.581 13.434 -22.244 1.00 97.75 194 TYR A C 1
ATOM 1557 O O . TYR A 1 194 ? -7.798 14.308 -22.633 1.00 97.75 194 TYR A O 1
ATOM 1565 N N . PRO A 1 195 ? -9.823 13.355 -22.759 1.00 96.12 195 PRO A N 1
ATOM 1566 C CA . PRO A 1 195 ? -10.278 14.155 -23.905 1.00 96.12 195 PRO A CA 1
ATOM 1567 C C . PRO A 1 195 ? -10.299 15.668 -23.650 1.00 96.12 195 PRO A C 1
ATOM 1569 O O . PRO A 1 195 ? -10.215 16.457 -24.591 1.00 96.12 195 PRO A O 1
ATOM 1572 N N . ASP A 1 196 ? -10.350 16.092 -22.390 1.00 94.62 196 ASP A N 1
ATOM 1573 C CA . ASP A 1 196 ? -10.356 17.509 -22.012 1.00 94.62 196 ASP A CA 1
ATOM 1574 C C . ASP A 1 196 ? -8.965 18.040 -21.629 1.00 94.62 196 ASP A C 1
ATOM 1576 O O . ASP A 1 196 ? -8.836 19.196 -21.229 1.00 94.62 196 ASP A O 1
ATOM 1580 N N . ALA A 1 197 ? -7.912 17.219 -21.721 1.00 96.88 197 ALA A N 1
ATOM 1581 C CA . ALA A 1 197 ? -6.563 17.642 -21.359 1.00 96.88 197 ALA A CA 1
ATOM 1582 C C . ALA A 1 197 ? -6.018 18.670 -22.375 1.00 96.88 197 ALA A C 1
ATOM 1584 O O . ALA A 1 197 ? -5.917 18.347 -23.565 1.00 96.88 197 ALA A O 1
ATOM 1585 N N . PRO A 1 198 ? -5.633 19.884 -21.937 1.00 96.44 198 PRO A N 1
ATOM 1586 C CA . PRO A 1 198 ? -5.147 20.956 -22.809 1.00 96.44 198 PRO A CA 1
ATOM 1587 C C . PRO A 1 198 ? -3.633 20.833 -23.080 1.00 96.44 198 PRO A C 1
ATOM 1589 O O . PRO A 1 198 ? -2.884 21.799 -22.940 1.00 96.44 198 PRO A O 1
ATOM 1592 N N . LEU A 1 199 ? -3.177 19.626 -23.420 1.00 96.94 199 LEU A N 1
ATOM 1593 C CA . LEU A 1 199 ? -1.770 19.299 -23.685 1.00 96.94 199 LEU A CA 1
ATOM 1594 C C . LEU A 1 199 ? -1.533 19.080 -25.180 1.00 96.94 199 LEU A C 1
ATOM 1596 O O . LEU A 1 199 ? -2.484 18.855 -25.923 1.00 96.94 199 LEU A O 1
ATOM 1600 N N . LEU A 1 200 ? -0.278 19.159 -25.614 1.00 95.56 200 LEU A N 1
ATOM 1601 C CA . LEU A 1 200 ? 0.144 18.864 -26.984 1.00 95.56 200 LEU A CA 1
ATOM 1602 C C . LEU A 1 200 ? 0.897 17.521 -27.053 1.00 95.56 200 LEU A C 1
ATOM 1604 O O . LEU A 1 200 ? 1.325 17.021 -26.009 1.00 95.56 200 LEU A O 1
ATOM 1608 N N . PRO A 1 201 ? 1.081 16.929 -28.252 1.00 95.62 201 PRO A N 1
ATOM 1609 C CA . PRO A 1 201 ? 1.812 15.669 -28.405 1.00 95.62 201 PRO A CA 1
ATOM 1610 C C . PRO A 1 201 ? 3.215 15.676 -27.788 1.00 95.62 201 PRO A C 1
ATOM 1612 O O . PRO A 1 201 ? 3.650 14.665 -27.253 1.00 95.62 201 PRO A O 1
ATOM 1615 N N . GLU A 1 202 ? 3.926 16.802 -27.836 1.00 93.81 202 GLU A N 1
ATOM 1616 C CA . GLU A 1 202 ? 5.267 16.952 -27.264 1.00 93.81 202 GLU A CA 1
ATOM 1617 C C . GLU A 1 202 ? 5.311 17.043 -25.731 1.00 93.81 202 GLU A C 1
ATOM 1619 O O . GLU A 1 202 ? 6.394 16.965 -25.159 1.00 93.81 202 GLU A O 1
ATOM 1624 N N . ASP A 1 203 ? 4.168 17.225 -25.061 1.00 95.94 203 ASP A N 1
ATOM 1625 C CA . ASP A 1 203 ? 4.107 17.258 -23.596 1.00 95.94 203 ASP A CA 1
ATOM 1626 C C . ASP A 1 203 ? 3.866 15.865 -22.992 1.00 95.94 203 ASP A C 1
ATOM 1628 O O . ASP A 1 203 ? 3.858 15.736 -21.769 1.00 95.94 203 ASP A O 1
ATOM 1632 N N . VAL A 1 204 ? 3.604 14.845 -23.818 1.00 97.88 204 VAL A N 1
ATOM 1633 C CA . VAL A 1 204 ? 3.141 13.529 -23.365 1.00 97.88 204 VAL A CA 1
ATOM 1634 C C . VAL A 1 204 ? 4.132 12.444 -23.756 1.00 97.88 204 VAL A C 1
ATOM 1636 O O . VAL A 1 204 ? 4.223 12.060 -24.920 1.00 97.88 204 VAL A O 1
ATOM 1639 N N . GLU A 1 205 ? 4.807 11.896 -22.753 1.00 97.75 205 GLU A N 1
ATOM 1640 C CA . GLU A 1 205 ? 5.604 10.680 -22.880 1.00 97.75 205 GLU A CA 1
ATOM 1641 C C . GLU A 1 205 ? 4.876 9.481 -22.251 1.00 97.75 205 GLU A C 1
ATOM 1643 O O . GLU A 1 205 ? 3.909 9.644 -21.501 1.00 97.75 205 GLU A O 1
ATOM 1648 N N . LEU A 1 206 ? 5.320 8.263 -22.568 1.00 97.62 206 LEU A N 1
ATOM 1649 C CA . LEU A 1 206 ? 4.677 7.013 -22.169 1.00 97.62 206 LEU A CA 1
ATOM 1650 C C . LEU A 1 206 ? 5.696 5.994 -21.654 1.00 97.62 206 LEU A C 1
ATOM 1652 O O . LEU A 1 206 ? 6.683 5.701 -22.328 1.00 97.62 206 LEU A O 1
ATOM 1656 N N . VAL A 1 207 ? 5.377 5.372 -20.519 1.00 95.81 207 VAL A N 1
ATOM 1657 C CA . VAL A 1 207 ? 5.947 4.091 -20.085 1.00 95.81 207 VAL A CA 1
ATOM 1658 C C . VAL A 1 207 ? 4.822 3.056 -20.051 1.00 95.81 207 VAL A C 1
ATOM 1660 O O . VAL A 1 207 ? 3.852 3.208 -19.314 1.00 95.81 207 VAL A O 1
ATOM 1663 N N . LEU A 1 208 ? 4.937 2.000 -20.853 1.00 95.00 208 LEU A N 1
ATOM 1664 C CA . LEU A 1 208 ? 3.972 0.904 -20.950 1.00 95.00 208 LEU A CA 1
ATOM 1665 C C . LEU A 1 208 ? 4.676 -0.423 -20.636 1.00 95.00 208 LEU A C 1
ATOM 1667 O O . LEU A 1 208 ? 5.556 -0.865 -21.384 1.00 95.00 208 LEU A O 1
ATOM 1671 N N . THR A 1 209 ? 4.282 -1.052 -19.531 1.00 93.81 209 THR A N 1
ATOM 1672 C CA . THR A 1 209 ? 4.833 -2.325 -19.037 1.00 93.81 209 THR A CA 1
ATOM 1673 C C . THR A 1 209 ? 3.909 -3.489 -19.407 1.00 93.81 209 THR A C 1
ATOM 1675 O O . THR A 1 209 ? 3.037 -3.328 -20.259 1.00 93.81 209 THR A O 1
ATOM 1678 N N . GLY A 1 210 ? 4.088 -4.675 -18.813 1.00 91.69 210 GLY A N 1
ATOM 1679 C CA . GLY A 1 210 ? 3.149 -5.785 -19.015 1.00 91.69 210 GLY A CA 1
ATOM 1680 C C . GLY A 1 210 ? 1.762 -5.523 -18.412 1.00 91.69 210 GLY A C 1
ATOM 1681 O O . GLY A 1 210 ? 0.767 -6.055 -18.894 1.00 91.69 210 GLY A O 1
ATOM 1682 N N . THR A 1 211 ? 1.685 -4.700 -17.366 1.00 93.56 211 THR A N 1
ATOM 1683 C CA . THR A 1 211 ? 0.481 -4.534 -16.533 1.00 93.56 211 THR A CA 1
ATOM 1684 C C . THR A 1 211 ? 0.128 -3.084 -16.227 1.00 93.56 211 THR A C 1
ATOM 1686 O O . THR A 1 211 ? -0.999 -2.849 -15.812 1.00 93.56 211 THR A O 1
ATOM 1689 N N . LEU A 1 212 ? 1.033 -2.121 -16.439 1.00 95.06 212 LEU A N 1
ATOM 1690 C CA . LEU A 1 212 ? 0.853 -0.712 -16.071 1.00 95.06 212 LEU A CA 1
ATOM 1691 C C . LEU A 1 212 ? 1.160 0.240 -17.236 1.00 95.06 212 LEU A C 1
ATOM 1693 O O . LEU A 1 212 ? 1.939 -0.066 -18.141 1.00 95.06 212 LEU A O 1
ATOM 1697 N N . ILE A 1 213 ? 0.541 1.416 -17.180 1.00 96.44 213 ILE A N 1
ATOM 1698 C CA . ILE A 1 213 ? 0.607 2.491 -18.166 1.00 96.44 213 ILE A CA 1
ATOM 1699 C C . ILE A 1 213 ? 0.814 3.816 -17.422 1.00 96.44 213 ILE A C 1
ATOM 1701 O O . ILE A 1 213 ? -0.069 4.293 -16.708 1.00 96.44 213 ILE A O 1
ATOM 1705 N N . PHE A 1 214 ? 1.960 4.451 -17.634 1.00 97.44 214 PHE A N 1
ATOM 1706 C CA . PHE A 1 214 ? 2.277 5.756 -17.066 1.00 97.44 214 PHE A CA 1
ATOM 1707 C C . PHE A 1 214 ? 2.408 6.781 -18.181 1.00 97.44 214 PHE A C 1
ATOM 1709 O O . PHE A 1 214 ? 3.246 6.635 -19.070 1.00 97.44 214 PHE A O 1
ATOM 1716 N N . PHE A 1 215 ? 1.619 7.849 -18.112 1.00 98.31 215 PHE A N 1
ATOM 1717 C CA . PHE A 1 215 ? 1.901 9.050 -18.887 1.00 98.31 215 PHE A CA 1
ATOM 1718 C C . PHE A 1 215 ? 2.851 9.941 -18.105 1.00 98.31 215 PHE A C 1
ATOM 1720 O O . PHE A 1 215 ? 2.559 10.336 -16.977 1.00 98.31 215 PHE A O 1
ATOM 1727 N N . CYS A 1 216 ? 3.976 10.284 -18.712 1.00 98.12 216 CYS A N 1
ATOM 1728 C CA . CYS A 1 216 ? 4.994 11.113 -18.091 1.00 98.12 216 CYS A CA 1
ATOM 1729 C C . CYS A 1 216 ? 4.903 12.521 -18.676 1.00 98.12 216 CYS A C 1
ATOM 1731 O O . CYS A 1 216 ? 5.114 12.723 -19.870 1.00 98.12 216 CYS A O 1
ATOM 1733 N N . LEU A 1 217 ? 4.563 13.493 -17.830 1.00 98.12 217 LEU A N 1
ATOM 1734 C CA . LEU A 1 217 ? 4.348 14.880 -18.240 1.00 98.12 217 LEU A CA 1
ATOM 1735 C C . LEU A 1 217 ? 5.424 15.792 -17.627 1.00 98.12 217 LEU A C 1
ATOM 1737 O O . LEU A 1 217 ? 5.739 15.649 -16.443 1.00 98.12 217 LEU A O 1
ATOM 1741 N N . PRO A 1 218 ? 5.981 16.770 -18.357 1.00 97.25 218 PRO A N 1
ATOM 1742 C CA . PRO A 1 218 ? 7.013 17.661 -17.836 1.00 97.25 218 PRO A CA 1
ATOM 1743 C C . PRO A 1 218 ? 6.385 18.745 -16.950 1.00 97.25 218 PRO A C 1
ATOM 1745 O O . PRO A 1 218 ? 6.178 19.864 -17.407 1.00 97.25 218 PRO A O 1
ATOM 1748 N N . PHE A 1 219 ? 6.049 18.435 -15.693 1.00 96.94 219 PHE A N 1
ATOM 1749 C CA . PHE A 1 219 ? 5.440 19.397 -14.765 1.00 96.94 219 PHE A CA 1
ATOM 1750 C C . PHE A 1 219 ? 6.072 19.414 -13.371 1.00 96.94 219 PHE A C 1
ATOM 1752 O O . PHE A 1 219 ? 6.691 18.448 -12.927 1.00 96.94 219 PHE A O 1
ATOM 1759 N N . LYS A 1 220 ? 5.883 20.537 -12.669 1.00 94.94 220 LYS A N 1
ATOM 1760 C CA . LYS A 1 220 ? 6.189 20.719 -11.246 1.00 94.94 220 LYS A CA 1
ATOM 1761 C C . LYS A 1 220 ? 5.056 21.502 -10.590 1.00 94.94 220 LYS A C 1
ATOM 1763 O O . LYS A 1 220 ? 4.765 22.632 -10.978 1.00 94.94 220 LYS A O 1
ATOM 1768 N N . GLY A 1 221 ? 4.421 20.912 -9.578 1.00 93.31 221 GLY A N 1
ATOM 1769 C CA . GLY A 1 221 ? 3.203 21.487 -9.007 1.00 93.31 221 GLY A CA 1
ATOM 1770 C C . GLY A 1 221 ? 2.114 21.578 -10.077 1.00 93.31 221 GLY A C 1
ATOM 1771 O O . GLY A 1 221 ? 1.812 20.588 -10.732 1.00 93.31 221 GLY A O 1
ATOM 1772 N N . GLU A 1 222 ? 1.536 22.756 -10.284 1.00 95.56 222 GLU A N 1
ATOM 1773 C CA . GLU A 1 222 ? 0.454 22.956 -11.259 1.00 95.56 222 GLU A CA 1
ATOM 1774 C C . GLU A 1 222 ? 0.943 23.489 -12.619 1.00 95.56 222 GLU A C 1
ATOM 1776 O O . GLU A 1 222 ? 0.127 23.875 -13.449 1.00 95.56 222 GLU A O 1
ATOM 1781 N N . GLU A 1 223 ? 2.253 23.537 -12.874 1.00 96.69 223 GLU A N 1
ATOM 1782 C CA . GLU A 1 223 ? 2.818 24.155 -14.081 1.00 96.69 223 GLU A CA 1
ATOM 1783 C C . GLU A 1 223 ? 3.674 23.180 -14.887 1.00 96.69 223 GLU A C 1
ATOM 1785 O O . GLU A 1 223 ? 4.431 22.392 -14.317 1.00 96.69 223 GLU A O 1
ATOM 1790 N N . LEU A 1 224 ? 3.593 23.262 -16.220 1.00 96.88 224 LEU A N 1
ATOM 1791 C CA . LEU A 1 224 ? 4.544 22.571 -17.089 1.00 96.88 224 LEU A CA 1
ATOM 1792 C C . LEU A 1 224 ? 5.915 23.258 -16.998 1.00 96.88 224 LEU A C 1
ATOM 1794 O O . LEU A 1 224 ? 6.005 24.483 -16.963 1.00 96.88 224 LEU A O 1
ATOM 1798 N N . THR A 1 225 ? 6.988 22.475 -17.024 1.00 95.75 225 THR A N 1
ATOM 1799 C CA . THR A 1 225 ? 8.380 22.946 -16.982 1.00 95.75 225 THR A CA 1
ATOM 1800 C C . THR A 1 225 ? 8.928 23.312 -18.365 1.00 95.75 225 THR A C 1
ATOM 1802 O O . THR A 1 225 ? 10.103 23.651 -18.503 1.00 95.75 225 THR A O 1
ATOM 1805 N N . THR A 1 226 ? 8.098 23.251 -19.410 1.00 94.12 226 THR A N 1
ATOM 1806 C CA . THR A 1 226 ? 8.500 23.545 -20.788 1.00 94.12 226 THR A CA 1
ATOM 1807 C C . THR A 1 226 ? 8.507 25.050 -21.060 1.00 94.12 226 THR A C 1
ATOM 1809 O O . THR A 1 226 ? 7.643 25.797 -20.603 1.00 94.12 226 THR A O 1
ATOM 1812 N N . ALA A 1 227 ? 9.444 25.515 -21.893 1.00 92.38 227 ALA A N 1
ATOM 1813 C CA . ALA A 1 227 ? 9.504 26.924 -22.302 1.00 92.38 227 ALA A CA 1
ATOM 1814 C C . ALA A 1 227 ? 8.200 27.402 -22.976 1.00 92.38 227 ALA A C 1
ATOM 1816 O O . ALA A 1 227 ? 7.807 28.561 -22.835 1.00 92.38 227 ALA A O 1
ATOM 1817 N N . ARG A 1 228 ? 7.502 26.487 -23.666 1.00 92.44 228 ARG A N 1
ATOM 1818 C CA . ARG A 1 228 ? 6.209 26.728 -24.317 1.00 92.44 228 ARG A CA 1
ATOM 1819 C C . ARG A 1 228 ? 5.161 27.227 -23.328 1.00 92.44 228 ARG A C 1
ATOM 1821 O O . ARG A 1 228 ? 4.469 28.189 -23.637 1.00 92.44 228 ARG A O 1
ATOM 1828 N N . PHE A 1 229 ? 5.067 26.623 -22.144 1.00 93.94 229 PHE A N 1
ATOM 1829 C CA . PHE A 1 229 ? 4.055 26.974 -21.148 1.00 93.94 229 PHE A CA 1
ATOM 1830 C C . PHE A 1 229 ? 4.098 28.455 -20.760 1.00 93.94 229 PHE A C 1
ATOM 1832 O O . PHE A 1 229 ? 3.058 29.106 -20.671 1.00 93.94 229 PHE A O 1
ATOM 1839 N N . HIS A 1 230 ? 5.297 29.022 -20.618 1.00 92.19 230 HIS A N 1
ATOM 1840 C CA . HIS A 1 230 ? 5.475 30.436 -20.289 1.00 92.19 230 HIS A CA 1
ATOM 1841 C C . HIS A 1 230 ? 5.112 31.389 -21.439 1.00 92.19 230 HIS A C 1
ATOM 1843 O O . HIS A 1 230 ? 4.815 32.556 -21.184 1.00 92.19 230 HIS A O 1
ATOM 1849 N N . ALA A 1 231 ? 5.091 30.901 -22.682 1.00 94.06 231 ALA A N 1
ATOM 1850 C CA . ALA A 1 231 ? 4.685 31.662 -23.863 1.00 94.06 231 ALA A CA 1
ATOM 1851 C C . ALA A 1 231 ? 3.166 31.625 -24.132 1.00 94.06 231 ALA A C 1
ATOM 1853 O O . ALA A 1 231 ? 2.678 32.390 -24.962 1.00 94.06 231 ALA A O 1
ATOM 1854 N N . LEU A 1 232 ? 2.413 30.760 -23.441 1.00 95.44 232 LEU A N 1
ATOM 1855 C CA . LEU A 1 232 ? 0.968 30.611 -23.625 1.00 95.44 232 LEU A CA 1
ATOM 1856 C C . LEU A 1 232 ? 0.166 31.799 -23.071 1.00 95.44 232 LEU A C 1
ATOM 1858 O O . LEU A 1 232 ? 0.548 32.472 -22.099 1.00 95.44 232 LEU A O 1
ATOM 1862 N N . SER A 1 233 ? -1.022 32.010 -23.643 1.00 96.94 233 SER A N 1
ATOM 1863 C CA . SER A 1 233 ? -1.992 32.970 -23.116 1.00 96.94 233 SER A CA 1
ATOM 1864 C C . SER A 1 233 ? -2.405 32.615 -21.680 1.00 96.94 233 SER A C 1
ATOM 1866 O O . SER A 1 233 ? -2.247 31.487 -21.207 1.00 96.94 233 SER A O 1
ATOM 1868 N N . HIS A 1 234 ? -2.948 33.591 -20.948 1.00 96.19 234 HIS A N 1
ATOM 1869 C CA . HIS A 1 234 ? -3.389 33.356 -19.570 1.00 96.19 234 HIS A CA 1
ATOM 1870 C C . HIS A 1 234 ? -4.490 32.281 -19.479 1.00 96.19 234 HIS A C 1
ATOM 1872 O O . HIS A 1 234 ? -4.475 31.465 -18.560 1.00 96.19 234 HIS A O 1
ATOM 1878 N N . SER A 1 235 ? -5.413 32.242 -20.446 1.00 96.75 235 SER A N 1
ATOM 1879 C CA . SER A 1 235 ? -6.483 31.240 -20.502 1.00 96.75 235 SER A CA 1
ATOM 1880 C C . SER A 1 235 ? -5.956 29.822 -20.717 1.00 96.75 235 SER A C 1
ATOM 1882 O O . SER A 1 235 ? -6.413 28.900 -20.047 1.00 96.75 235 SER A O 1
ATOM 1884 N N . GLU A 1 236 ? -4.976 29.644 -21.603 1.00 96.25 236 GLU A N 1
ATOM 1885 C CA . GLU A 1 236 ? -4.373 28.332 -21.874 1.00 96.25 236 GLU A CA 1
ATOM 1886 C C . GLU A 1 236 ? -3.584 27.819 -20.666 1.00 96.25 236 GLU A C 1
ATOM 1888 O O . GLU A 1 236 ? -3.756 26.671 -20.257 1.00 96.25 236 GLU A O 1
ATOM 1893 N N . ARG A 1 237 ? -2.783 28.688 -20.029 1.00 97.06 237 ARG A N 1
ATOM 1894 C CA . ARG A 1 237 ? -2.065 28.337 -18.793 1.00 97.06 237 ARG A CA 1
ATOM 1895 C C . ARG A 1 237 ? -3.015 27.904 -17.688 1.00 97.06 237 ARG A C 1
ATOM 1897 O O . ARG A 1 237 ? -2.766 26.893 -17.040 1.00 97.06 237 ARG A O 1
ATOM 1904 N N . ARG A 1 238 ? -4.120 28.631 -17.507 1.00 97.31 238 ARG A N 1
ATOM 1905 C CA . ARG A 1 238 ? -5.132 28.298 -16.504 1.00 97.31 238 ARG A CA 1
ATOM 1906 C C . ARG A 1 238 ? -5.762 26.928 -16.757 1.00 97.31 238 ARG A C 1
ATOM 1908 O O . ARG A 1 238 ? -5.930 26.170 -15.808 1.00 97.31 238 ARG A O 1
ATOM 1915 N N . ALA A 1 239 ? -6.081 26.599 -18.008 1.00 97.31 239 ALA A N 1
ATOM 1916 C CA . ALA A 1 239 ? -6.638 25.292 -18.349 1.00 97.31 239 ALA A CA 1
ATOM 1917 C C . ALA A 1 239 ? -5.658 24.153 -18.006 1.00 97.31 239 ALA A C 1
ATOM 1919 O O . ALA A 1 239 ? -6.055 23.153 -17.404 1.00 97.31 239 ALA A O 1
ATOM 1920 N N . ILE A 1 240 ? -4.370 24.322 -18.328 1.00 97.75 240 ILE A N 1
ATOM 1921 C CA . ILE A 1 240 ? -3.309 23.365 -17.974 1.00 97.75 240 ILE A CA 1
ATOM 1922 C C . ILE A 1 240 ? -3.174 23.238 -16.452 1.00 97.75 240 ILE A C 1
ATOM 1924 O O . ILE A 1 240 ? -3.172 22.124 -15.934 1.00 97.75 240 ILE A O 1
ATOM 1928 N N . GLN A 1 241 ? -3.137 24.357 -15.726 1.00 97.62 241 GLN A N 1
ATOM 1929 C CA . GLN A 1 241 ? -3.074 24.369 -14.261 1.00 97.62 241 GLN A CA 1
ATOM 1930 C C . GLN A 1 241 ? -4.274 23.653 -13.628 1.00 97.62 241 GLN A C 1
ATOM 1932 O O . GLN A 1 241 ? -4.117 22.890 -12.680 1.00 97.62 241 GLN A O 1
ATOM 1937 N N . GLU A 1 242 ? -5.484 23.846 -14.158 1.00 97.19 242 GLU A N 1
ATOM 1938 C CA . GLU A 1 242 ? -6.685 23.147 -13.693 1.00 97.19 242 GLU A CA 1
ATOM 1939 C C . GLU A 1 242 ? -6.622 21.634 -13.950 1.00 97.19 242 GLU A C 1
ATOM 1941 O O . GLU A 1 242 ? -7.065 20.859 -13.099 1.00 97.19 242 GLU A O 1
ATOM 1946 N N . PHE A 1 243 ? -6.050 21.202 -15.078 1.00 97.62 243 PHE A N 1
ATOM 1947 C CA . PHE A 1 243 ? -5.793 19.788 -15.356 1.00 97.62 243 PHE A CA 1
ATOM 1948 C C . PHE A 1 243 ? -4.749 19.203 -14.394 1.00 97.62 243 PHE A C 1
ATOM 1950 O O . PHE A 1 243 ? -5.034 18.217 -13.716 1.00 97.62 243 PHE A O 1
ATOM 1957 N N . LEU A 1 244 ? -3.584 19.840 -14.250 1.00 97.06 244 LEU A N 1
ATOM 1958 C CA . LEU A 1 244 ? -2.508 19.377 -13.363 1.00 97.06 244 LEU A CA 1
ATOM 1959 C C . LEU A 1 244 ? -2.913 19.407 -11.882 1.00 97.06 244 LEU A C 1
ATOM 1961 O O . LEU A 1 244 ? -2.513 18.542 -11.107 1.00 97.06 244 LEU A O 1
ATOM 1965 N N . ARG A 1 245 ? -3.796 20.324 -11.474 1.00 96.19 245 ARG A N 1
ATOM 1966 C CA . ARG A 1 245 ? -4.397 20.303 -10.132 1.00 96.19 245 ARG A CA 1
ATOM 1967 C C . ARG A 1 245 ? -5.242 19.054 -9.888 1.00 96.19 245 ARG A C 1
ATOM 1969 O O . ARG A 1 245 ? -5.287 18.574 -8.759 1.00 96.19 245 ARG A O 1
ATOM 1976 N N . LYS A 1 246 ? -5.925 18.523 -10.911 1.00 95.25 246 LYS A N 1
ATOM 1977 C CA . LYS A 1 246 ? -6.639 17.237 -10.799 1.00 95.25 246 LYS A CA 1
ATOM 1978 C C . LYS A 1 246 ? -5.653 16.077 -10.686 1.00 95.25 246 LYS A C 1
ATOM 1980 O O . LYS A 1 246 ? -5.889 15.209 -9.856 1.00 95.25 246 LYS A O 1
ATOM 1985 N N . VAL A 1 247 ? -4.561 16.109 -11.459 1.00 94.31 247 VAL A N 1
ATOM 1986 C CA . VAL A 1 247 ? -3.466 15.121 -11.386 1.00 94.31 247 VAL A CA 1
ATOM 1987 C C . VAL A 1 247 ? -2.893 15.051 -9.967 1.00 94.31 247 VAL A C 1
ATOM 1989 O O . VAL A 1 247 ? -2.827 13.975 -9.390 1.00 94.31 247 VAL A O 1
ATOM 1992 N N . ASN A 1 248 ? -2.564 16.198 -9.366 1.00 91.00 248 ASN A N 1
ATOM 1993 C CA . ASN A 1 248 ? -1.931 16.266 -8.041 1.00 91.00 248 ASN A CA 1
ATOM 1994 C C . ASN A 1 248 ? -2.880 16.047 -6.856 1.00 91.00 248 ASN A C 1
ATOM 1996 O O . ASN A 1 248 ? -2.441 16.044 -5.705 1.00 91.00 248 ASN A O 1
ATOM 2000 N N . ARG A 1 249 ? -4.193 15.948 -7.087 1.00 92.06 249 ARG A N 1
ATOM 2001 C CA . ARG A 1 249 ? -5.164 15.845 -5.999 1.00 92.06 249 ARG A CA 1
ATOM 2002 C C . ARG A 1 249 ? -5.486 14.387 -5.712 1.00 92.06 249 ARG A C 1
ATOM 2004 O O . ARG A 1 249 ? -6.186 13.749 -6.489 1.00 92.06 249 ARG A O 1
ATOM 2011 N N . PHE A 1 250 ? -5.101 13.937 -4.524 1.00 90.06 250 PHE A N 1
ATOM 2012 C CA . PHE A 1 250 ? -5.533 12.656 -3.979 1.00 90.06 250 PHE A CA 1
ATOM 2013 C C . PHE A 1 250 ? -6.895 12.752 -3.264 1.00 90.06 250 PHE A C 1
ATOM 2015 O O . PHE A 1 250 ? -7.228 13.750 -2.612 1.00 90.06 250 PHE A O 1
ATOM 2022 N N . LYS A 1 251 ? -7.693 11.691 -3.366 1.00 90.56 251 LYS A N 1
ATOM 2023 C CA . LYS A 1 251 ? -8.993 11.479 -2.725 1.00 90.56 251 LYS A CA 1
ATOM 2024 C C . LYS A 1 251 ? -9.050 10.056 -2.181 1.00 90.56 251 LYS A C 1
ATOM 2026 O O . LYS A 1 251 ? -8.516 9.148 -2.798 1.00 90.56 251 LYS A O 1
ATOM 2031 N N . GLN A 1 252 ? -9.814 9.850 -1.105 1.00 89.25 252 GLN A N 1
ATOM 2032 C CA . GLN A 1 252 ? -9.986 8.524 -0.491 1.00 89.25 252 GLN A CA 1
ATOM 2033 C C . GLN A 1 252 ? -10.393 7.437 -1.498 1.00 89.25 252 GLN A C 1
ATOM 2035 O O . GLN A 1 252 ? -9.850 6.340 -1.459 1.00 89.25 252 GLN A O 1
ATOM 2040 N N . GLU A 1 253 ? -11.323 7.749 -2.409 1.00 91.00 253 GLU A N 1
ATOM 2041 C CA . GLU A 1 253 ? -11.811 6.799 -3.422 1.00 91.00 253 GLU A CA 1
ATOM 2042 C C . GLU A 1 253 ? -10.68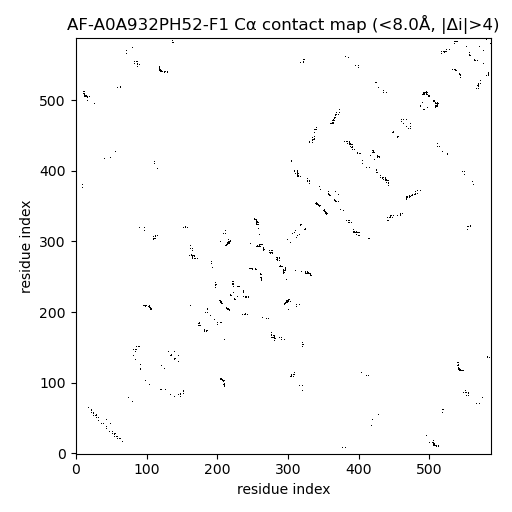0 6.227 -4.294 1.00 91.00 253 GLU A C 1
ATOM 2044 O O . GLU A 1 253 ? -10.771 5.086 -4.737 1.00 91.00 253 GLU A O 1
ATOM 2049 N N . GLN A 1 254 ? -9.586 6.976 -4.481 1.00 92.56 254 GLN A N 1
ATOM 2050 C CA . GLN A 1 254 ? -8.464 6.565 -5.323 1.00 92.56 254 GLN A CA 1
ATOM 2051 C C . GLN A 1 254 ? -7.633 5.441 -4.705 1.00 92.56 254 GLN A C 1
ATOM 2053 O O . GLN A 1 254 ? -6.891 4.808 -5.445 1.00 92.56 254 GLN A O 1
ATOM 2058 N N . PHE A 1 255 ? -7.787 5.113 -3.412 1.00 93.44 255 PHE A N 1
ATOM 2059 C CA . PHE A 1 255 ? -7.186 3.887 -2.872 1.00 93.44 255 PHE A CA 1
ATOM 2060 C C . PHE A 1 255 ? -7.653 2.646 -3.648 1.00 93.44 255 PHE A C 1
ATOM 2062 O O . PHE A 1 255 ? -6.844 1.776 -3.934 1.00 93.44 255 PHE A O 1
ATOM 2069 N N . SER A 1 256 ? -8.900 2.617 -4.133 1.00 93.81 256 SER A N 1
ATOM 2070 C CA . SER A 1 256 ? -9.408 1.520 -4.976 1.00 93.81 256 SER A CA 1
ATOM 2071 C C . SER A 1 256 ? -8.751 1.410 -6.367 1.00 93.81 256 SER A C 1
ATOM 2073 O O . SER A 1 256 ? -9.096 0.519 -7.147 1.00 93.81 256 SER A O 1
ATOM 2075 N N . HIS A 1 257 ? -7.831 2.326 -6.691 1.00 94.44 257 HIS A N 1
ATOM 2076 C CA . HIS A 1 257 ? -7.069 2.371 -7.939 1.00 94.44 257 HIS A CA 1
ATOM 2077 C C . HIS A 1 257 ? -5.614 1.894 -7.757 1.00 94.44 257 HIS A C 1
ATOM 2079 O O . HIS A 1 257 ? -4.789 2.122 -8.643 1.00 94.44 257 HIS A O 1
ATOM 2085 N N . PHE A 1 258 ? -5.265 1.297 -6.607 1.00 95.25 258 PHE A N 1
ATOM 2086 C CA . PHE A 1 258 ? -3.947 0.688 -6.392 1.00 95.25 258 PHE A CA 1
ATOM 2087 C C . PHE A 1 258 ? -3.595 -0.251 -7.569 1.00 95.25 258 PHE A C 1
ATOM 2089 O O . PHE A 1 258 ? -4.455 -1.040 -7.970 1.00 95.25 258 PHE A O 1
ATOM 2096 N N . PRO A 1 259 ? -2.376 -0.171 -8.143 1.00 92.81 259 PRO A N 1
ATOM 2097 C CA . PRO A 1 259 ? -1.189 0.493 -7.590 1.00 92.81 259 PRO A CA 1
ATOM 2098 C C . PRO A 1 259 ? -0.942 1.947 -8.025 1.00 92.81 259 PRO A C 1
ATOM 2100 O O . PRO A 1 259 ? -0.008 2.561 -7.533 1.00 92.81 259 PRO A O 1
ATOM 2103 N N . VAL A 1 260 ? -1.743 2.531 -8.923 1.00 90.06 260 VAL A N 1
ATOM 2104 C CA . VAL A 1 260 ? -1.344 3.772 -9.625 1.00 90.06 260 VAL A CA 1
ATOM 2105 C C . VAL A 1 260 ? -2.033 5.062 -9.142 1.00 90.06 260 VAL A C 1
ATOM 2107 O O . VAL A 1 260 ? -1.691 6.154 -9.601 1.00 90.06 260 VAL A O 1
ATOM 2110 N N . PHE A 1 261 ? -3.023 4.955 -8.245 1.00 89.25 261 PHE A N 1
ATOM 2111 C CA . PHE A 1 261 ? -3.752 6.051 -7.566 1.00 89.25 261 PHE A CA 1
ATOM 2112 C C . PHE A 1 261 ? -4.239 7.224 -8.454 1.00 89.25 261 PHE A C 1
ATOM 2114 O O . PHE A 1 261 ? -4.506 8.325 -7.963 1.00 89.25 261 PHE A O 1
ATOM 2121 N N . GLY A 1 262 ? -4.410 7.013 -9.763 1.00 90.88 262 GLY A N 1
ATOM 2122 C CA . GLY A 1 262 ? -4.782 8.055 -10.726 1.00 90.88 262 GLY A CA 1
ATOM 2123 C C . GLY A 1 262 ? -6.211 8.584 -10.540 1.00 90.88 262 GLY A C 1
ATOM 2124 O O . GLY A 1 262 ? -7.042 7.959 -9.886 1.00 90.88 262 GLY A O 1
ATOM 2125 N N . PHE A 1 263 ? -6.540 9.750 -11.110 1.00 94.50 263 PHE A N 1
ATOM 2126 C CA . PHE A 1 263 ? -7.907 10.311 -11.043 1.00 94.50 263 PHE A CA 1
ATOM 2127 C C . PHE A 1 263 ? -8.831 9.831 -12.180 1.00 94.50 263 PHE A C 1
ATOM 2129 O O . PHE A 1 263 ? -9.994 10.241 -12.241 1.00 94.50 263 PHE A O 1
ATOM 2136 N N . LEU A 1 264 ? -8.317 9.004 -13.097 1.00 95.81 264 LEU A N 1
ATOM 2137 C CA . LEU A 1 264 ? -9.065 8.473 -14.233 1.00 95.81 264 LEU A CA 1
ATOM 2138 C C . LEU A 1 264 ? -10.174 7.524 -13.756 1.00 95.81 264 LEU A C 1
ATOM 2140 O O . LEU A 1 264 ? -9.921 6.588 -13.002 1.00 95.81 264 LEU A O 1
ATOM 2144 N N . LYS A 1 265 ? -11.400 7.747 -14.238 1.00 95.75 265 LYS A N 1
ATOM 2145 C CA . LYS A 1 265 ? -12.558 6.876 -13.994 1.00 95.75 265 LYS A CA 1
ATOM 2146 C C . LYS A 1 265 ? -12.951 6.211 -15.306 1.00 95.75 265 LYS A C 1
ATOM 2148 O O . LYS A 1 265 ? -13.519 6.876 -16.175 1.00 95.75 265 LYS A O 1
ATOM 2153 N N . GLY A 1 266 ? -12.620 4.938 -15.484 1.00 96.44 266 GLY A N 1
ATOM 2154 C CA . GLY A 1 266 ? -12.826 4.215 -16.732 1.00 96.44 266 GLY A CA 1
ATOM 2155 C C . GLY A 1 266 ? -14.293 4.158 -17.148 1.00 96.44 266 GLY A C 1
ATOM 2156 O O . GLY A 1 266 ? -14.591 4.124 -18.337 1.00 96.44 266 GLY A O 1
ATOM 2157 N N . GLU A 1 267 ? -15.226 4.260 -16.198 1.00 96.50 267 GLU A N 1
ATOM 2158 C CA . GLU A 1 267 ? -16.670 4.313 -16.459 1.00 96.50 267 GLU A CA 1
ATOM 2159 C C . GLU A 1 267 ? -17.099 5.588 -17.197 1.00 96.50 267 GLU A C 1
ATOM 2161 O O . GLU A 1 267 ? -18.205 5.648 -17.731 1.00 96.50 267 GLU A O 1
ATOM 2166 N N . THR A 1 268 ? -16.245 6.616 -17.210 1.00 96.25 268 THR A N 1
ATOM 2167 C CA . THR A 1 268 ? -16.494 7.893 -17.899 1.00 96.25 268 THR A CA 1
ATOM 2168 C C . THR A 1 268 ? -15.919 7.942 -19.315 1.00 96.25 268 THR A C 1
ATOM 2170 O O . THR A 1 268 ? -16.124 8.932 -20.016 1.00 96.25 268 THR A O 1
ATOM 2173 N N . LEU A 1 269 ? -15.213 6.891 -19.743 1.00 97.62 269 LEU A N 1
ATOM 2174 C CA . LEU A 1 269 ? -14.610 6.808 -21.071 1.00 97.62 269 LEU A CA 1
ATOM 2175 C C . LEU A 1 269 ? -15.649 6.576 -22.172 1.00 97.62 269 LEU A C 1
ATOM 2177 O O . LEU A 1 269 ? -16.764 6.112 -21.926 1.00 97.62 269 LEU A O 1
ATOM 2181 N N . ASP A 1 270 ? -15.251 6.878 -23.411 1.00 98.00 270 ASP A N 1
ATOM 2182 C CA . ASP A 1 270 ? -16.072 6.606 -24.589 1.00 98.00 270 ASP A CA 1
ATOM 2183 C C . ASP A 1 270 ? -16.478 5.126 -24.645 1.00 98.00 270 ASP A C 1
ATOM 2185 O O . ASP A 1 270 ? -15.643 4.218 -24.622 1.00 98.00 270 ASP A O 1
ATOM 2189 N N . ARG A 1 271 ? -17.784 4.880 -24.763 1.00 97.88 271 ARG A N 1
ATOM 2190 C CA . ARG A 1 271 ? -18.331 3.522 -24.790 1.00 97.88 271 ARG A CA 1
ATOM 2191 C C . ARG A 1 271 ? -17.796 2.714 -25.973 1.00 97.88 271 ARG A C 1
ATOM 2193 O O . ARG A 1 271 ? -17.524 1.528 -25.814 1.00 97.88 271 ARG A O 1
ATOM 2200 N N . GLY A 1 272 ? -17.626 3.348 -27.134 1.00 98.25 272 GLY A N 1
ATOM 2201 C CA . GLY A 1 272 ? -17.092 2.684 -28.319 1.00 98.25 272 GLY A CA 1
ATOM 2202 C C . GLY A 1 272 ? -15.651 2.220 -28.115 1.00 98.25 272 GLY A C 1
ATOM 2203 O O . GLY A 1 272 ? -15.298 1.124 -28.543 1.00 98.25 272 GLY A O 1
ATOM 2204 N N . LEU A 1 273 ? -14.816 3.025 -27.450 1.00 98.31 273 LEU A N 1
ATOM 2205 C CA . LEU A 1 273 ? -13.464 2.633 -27.049 1.00 98.31 273 LEU A CA 1
ATOM 2206 C C . LEU A 1 273 ? -13.492 1.412 -26.124 1.00 98.31 273 LEU A C 1
ATOM 2208 O O . LEU A 1 273 ? -12.800 0.434 -26.402 1.00 98.31 273 LEU A O 1
ATOM 2212 N N . LEU A 1 274 ? -14.313 1.444 -25.069 1.00 98.62 274 LEU A N 1
ATOM 2213 C CA . LEU A 1 274 ? -14.432 0.331 -24.122 1.00 98.62 274 LEU A CA 1
ATOM 2214 C C . LEU A 1 274 ? -14.873 -0.963 -24.816 1.00 98.62 274 LEU A C 1
ATOM 2216 O O . LEU A 1 274 ? -14.289 -2.010 -24.565 1.00 98.62 274 LEU A O 1
ATOM 2220 N N . GLU A 1 275 ? -15.852 -0.898 -25.723 1.00 98.56 275 GLU A N 1
ATOM 2221 C CA . GLU A 1 275 ? -16.332 -2.056 -26.491 1.00 98.56 275 GLU A CA 1
ATOM 2222 C C . GLU A 1 275 ? -15.253 -2.624 -27.432 1.00 98.56 275 GLU A C 1
ATOM 2224 O O . GLU A 1 275 ? -15.100 -3.842 -27.533 1.00 98.56 275 GLU A O 1
ATOM 2229 N N . ARG A 1 276 ? -14.455 -1.767 -28.085 1.00 98.50 276 ARG A N 1
ATOM 2230 C CA . ARG A 1 276 ? -13.346 -2.212 -28.950 1.00 98.50 276 ARG A CA 1
ATOM 2231 C C . ARG A 1 276 ? -12.197 -2.840 -28.165 1.00 98.50 276 ARG A C 1
ATOM 2233 O O . ARG A 1 276 ? -11.613 -3.818 -28.630 1.00 98.50 276 ARG A O 1
ATOM 2240 N N . LEU A 1 277 ? -11.858 -2.287 -27.001 1.00 98.56 277 LEU A N 1
ATOM 2241 C CA . LEU A 1 277 ? -10.840 -2.858 -26.116 1.00 98.56 277 LEU A CA 1
ATOM 2242 C C . LEU A 1 277 ? -11.324 -4.176 -25.500 1.00 98.56 277 LEU A C 1
ATOM 2244 O O . LEU A 1 277 ? -10.576 -5.147 -25.500 1.00 98.56 277 LEU A O 1
ATOM 2248 N N . ALA A 1 278 ? -12.585 -4.240 -25.070 1.00 98.44 278 ALA A N 1
ATOM 2249 C CA . ALA A 1 278 ? -13.238 -5.446 -24.559 1.00 98.44 278 ALA A CA 1
ATOM 2250 C C . ALA A 1 278 ? -13.192 -6.595 -25.572 1.00 98.44 278 ALA A C 1
ATOM 2252 O O . ALA A 1 278 ? -12.722 -7.687 -25.251 1.00 98.44 278 ALA A O 1
ATOM 2253 N N . ALA A 1 279 ? -13.583 -6.324 -26.821 1.00 98.31 279 ALA A N 1
ATOM 2254 C CA . ALA A 1 279 ? -13.559 -7.315 -27.892 1.00 98.31 279 ALA A CA 1
ATOM 2255 C C . ALA A 1 279 ? -12.148 -7.863 -28.175 1.00 98.31 279 ALA A C 1
ATOM 2257 O O . ALA A 1 279 ? -12.007 -9.048 -28.468 1.00 98.31 279 ALA A O 1
ATOM 2258 N N . ARG A 1 280 ? -11.107 -7.023 -28.078 1.00 97.88 280 ARG A N 1
ATOM 2259 C CA . ARG A 1 280 ? -9.710 -7.444 -28.280 1.00 97.88 280 ARG A CA 1
ATOM 2260 C C . ARG A 1 280 ? -9.125 -8.189 -27.086 1.00 97.88 280 ARG A C 1
ATOM 2262 O O . ARG A 1 280 ? -8.435 -9.181 -27.276 1.00 97.88 280 ARG A O 1
ATOM 2269 N N . ALA A 1 281 ? -9.402 -7.717 -25.875 1.00 97.31 281 ALA A N 1
ATOM 2270 C CA . ALA A 1 281 ? -8.892 -8.317 -24.647 1.00 97.31 281 ALA A CA 1
ATOM 2271 C C . ALA A 1 281 ? -9.641 -9.604 -24.256 1.00 97.31 281 ALA A C 1
ATOM 2273 O O . ALA A 1 281 ? -9.154 -10.358 -23.418 1.00 97.31 281 ALA A O 1
ATOM 2274 N N . GLY A 1 282 ? -10.824 -9.853 -24.834 1.00 97.88 282 GLY A N 1
ATOM 2275 C CA . GLY A 1 282 ? -11.700 -10.953 -24.427 1.00 97.88 282 GLY A CA 1
ATOM 2276 C C . GLY A 1 282 ? -12.320 -10.728 -23.045 1.00 97.88 282 GLY A C 1
ATOM 2277 O O . GLY A 1 282 ? -12.479 -11.678 -22.284 1.00 97.88 282 GLY A O 1
ATOM 2278 N N . LEU A 1 283 ? -12.625 -9.471 -22.712 1.00 98.12 283 LEU A N 1
ATOM 2279 C CA . LEU A 1 283 ? -13.162 -9.036 -21.418 1.00 98.12 283 LEU A CA 1
ATOM 2280 C C . LEU A 1 283 ? -14.512 -8.346 -21.602 1.00 98.12 283 LEU A C 1
ATOM 2282 O O . LEU A 1 283 ? -14.841 -7.897 -22.698 1.00 98.12 283 LEU A O 1
ATOM 2286 N N . GLU A 1 284 ? -15.269 -8.176 -20.522 1.00 98.19 284 GLU A N 1
ATOM 2287 C CA . GLU A 1 284 ? -16.475 -7.348 -20.557 1.00 98.19 284 GLU A CA 1
ATOM 2288 C C . GLU A 1 284 ? -16.129 -5.843 -20.513 1.00 98.19 284 GLU A C 1
ATOM 2290 O O . GLU A 1 284 ? -15.204 -5.445 -19.800 1.00 98.19 284 GLU A O 1
ATOM 2295 N N . PRO A 1 285 ? -16.897 -4.946 -21.169 1.00 98.31 285 PRO A N 1
ATOM 2296 C CA . PRO A 1 285 ? -16.618 -3.502 -21.154 1.00 98.31 285 PRO A CA 1
ATOM 2297 C C . PRO A 1 285 ? -16.539 -2.885 -19.751 1.00 98.31 285 PRO A C 1
ATOM 2299 O O . PRO A 1 285 ? -15.782 -1.944 -19.522 1.00 98.31 285 PRO A O 1
ATOM 2302 N N . ARG A 1 286 ? -17.308 -3.422 -18.794 1.00 97.88 286 ARG A N 1
ATOM 2303 C CA . ARG A 1 286 ? -17.251 -2.995 -17.386 1.00 97.88 286 ARG A CA 1
ATOM 2304 C C . ARG A 1 286 ? -15.946 -3.399 -16.709 1.00 97.88 286 ARG A C 1
ATOM 2306 O O . ARG A 1 286 ? -15.431 -2.635 -15.901 1.00 97.88 286 ARG A O 1
ATOM 2313 N N . GLU A 1 287 ? -15.426 -4.580 -17.030 1.00 97.56 287 GLU A N 1
ATOM 2314 C CA . GLU A 1 287 ? -14.126 -5.022 -16.528 1.00 97.56 287 GLU A CA 1
ATOM 2315 C C . GLU A 1 287 ? -13.019 -4.169 -17.139 1.00 97.56 287 GLU A C 1
ATOM 2317 O O . GLU A 1 287 ? -12.184 -3.667 -16.401 1.00 97.56 287 GLU A O 1
ATOM 2322 N N . VAL A 1 288 ? -13.071 -3.895 -18.447 1.00 98.44 288 VAL A N 1
ATOM 2323 C CA . VAL A 1 288 ? -12.130 -2.976 -19.111 1.00 98.44 288 VAL A CA 1
ATOM 2324 C C . VAL A 1 288 ? -12.117 -1.604 -18.441 1.00 98.44 288 VAL A C 1
ATOM 2326 O O . VAL A 1 288 ? -11.047 -1.099 -18.123 1.00 98.44 288 VAL A O 1
ATOM 2329 N N . ALA A 1 289 ? -13.288 -1.010 -18.192 1.00 98.06 289 ALA A N 1
ATOM 2330 C CA . ALA A 1 289 ? -13.387 0.270 -17.495 1.00 98.06 289 ALA A CA 1
ATOM 2331 C C . ALA A 1 289 ? -12.711 0.221 -16.113 1.00 98.06 289 ALA A C 1
ATOM 2333 O O . ALA A 1 289 ? -11.883 1.078 -15.803 1.00 98.06 289 ALA A O 1
ATOM 2334 N N . ARG A 1 290 ? -13.011 -0.813 -15.318 1.00 96.31 290 ARG A N 1
ATOM 2335 C CA . ARG A 1 290 ? -12.422 -1.002 -13.988 1.00 96.31 290 ARG A CA 1
ATOM 2336 C C . ARG A 1 290 ? -10.901 -1.153 -14.046 1.00 96.31 290 ARG A C 1
ATOM 2338 O O . ARG A 1 290 ? -10.199 -0.500 -13.282 1.00 96.31 290 ARG A O 1
ATOM 2345 N N . GLU A 1 291 ? -10.392 -1.993 -14.944 1.00 96.88 291 GLU A N 1
ATOM 2346 C CA . GLU A 1 291 ? -8.954 -2.243 -15.054 1.00 96.88 291 GLU A CA 1
ATOM 2347 C C . GLU A 1 291 ? -8.202 -1.009 -15.576 1.00 96.88 291 GLU A C 1
ATOM 2349 O O . GLU A 1 291 ? -7.157 -0.672 -15.028 1.00 96.88 291 GLU A O 1
ATOM 2354 N N . ILE A 1 292 ? -8.744 -0.260 -16.552 1.00 97.88 292 ILE A N 1
ATOM 2355 C CA . ILE A 1 292 ? -8.133 0.999 -17.028 1.00 97.88 292 ILE A CA 1
ATOM 2356 C C . ILE A 1 292 ? -7.909 1.980 -15.869 1.00 97.88 292 ILE A C 1
ATOM 2358 O O . ILE A 1 292 ? -6.856 2.611 -15.794 1.00 97.88 292 ILE A O 1
ATOM 2362 N N . THR A 1 293 ? -8.861 2.082 -14.939 1.00 96.88 293 THR A N 1
ATOM 2363 C CA . THR A 1 293 ? -8.726 2.931 -13.746 1.00 96.88 293 THR A CA 1
ATOM 2364 C C . THR A 1 293 ? -7.557 2.534 -12.838 1.00 96.88 293 THR A C 1
ATOM 2366 O O . THR A 1 293 ? -7.009 3.396 -12.156 1.00 96.88 293 THR A O 1
ATOM 2369 N N . ARG A 1 294 ? -7.155 1.260 -12.840 1.00 95.88 294 ARG A N 1
ATOM 2370 C CA . ARG A 1 294 ? -6.118 0.703 -11.953 1.00 95.88 294 ARG A CA 1
ATOM 2371 C C . ARG A 1 294 ? -4.743 0.608 -12.590 1.00 95.88 294 ARG A C 1
ATOM 2373 O O . ARG A 1 294 ? -3.753 0.526 -11.875 1.00 95.88 294 ARG A O 1
ATOM 2380 N N . ILE A 1 295 ? -4.675 0.594 -13.918 1.00 96.06 295 ILE A N 1
ATOM 2381 C CA . ILE A 1 295 ? -3.409 0.420 -14.637 1.00 96.06 295 ILE A CA 1
ATOM 2382 C C . ILE A 1 295 ? -2.883 1.715 -15.252 1.00 96.06 295 ILE A C 1
ATOM 2384 O O . ILE A 1 295 ? -1.736 1.731 -15.680 1.00 96.06 295 ILE A O 1
ATOM 2388 N N . VAL A 1 296 ? -3.686 2.785 -15.321 1.00 97.56 296 VAL A N 1
ATOM 2389 C CA . VAL A 1 296 ? -3.294 4.059 -15.944 1.00 97.56 296 VAL A CA 1
ATOM 2390 C C . VAL A 1 296 ? -3.107 5.166 -14.909 1.00 97.56 296 VAL A C 1
ATOM 2392 O O . VAL A 1 296 ? -4.030 5.496 -14.163 1.00 97.56 296 VAL A O 1
ATOM 2395 N N . THR A 1 297 ? -1.956 5.837 -14.939 1.00 96.75 297 THR A N 1
ATOM 2396 C CA . THR A 1 297 ? -1.745 7.080 -14.182 1.00 96.75 297 THR A CA 1
ATOM 2397 C C . THR A 1 297 ? -0.863 8.087 -14.910 1.00 96.75 297 THR A C 1
ATOM 2399 O O . THR A 1 297 ? -0.383 7.850 -16.020 1.00 96.75 297 THR A O 1
ATOM 2402 N N . ILE A 1 298 ? -0.692 9.247 -14.282 1.00 97.44 298 ILE A N 1
ATOM 2403 C CA . ILE A 1 298 ? 0.121 10.356 -14.764 1.00 97.44 298 ILE A CA 1
ATOM 2404 C C . ILE A 1 298 ? 1.200 10.654 -13.725 1.00 97.44 298 ILE A C 1
ATOM 2406 O O . ILE A 1 298 ? 0.880 10.929 -12.570 1.00 97.44 298 ILE A O 1
ATOM 2410 N N . LEU A 1 299 ? 2.460 10.670 -14.155 1.00 95.75 299 LEU A N 1
ATOM 2411 C CA . LEU A 1 299 ? 3.618 10.992 -13.325 1.00 95.75 299 LEU A CA 1
ATOM 2412 C C . LEU A 1 299 ? 4.340 12.248 -13.838 1.00 95.75 299 LEU A C 1
ATOM 2414 O O . LEU A 1 299 ? 4.359 12.507 -15.048 1.00 95.75 299 LEU A O 1
ATOM 2418 N N . PRO A 1 300 ? 4.988 13.027 -12.954 1.00 96.12 300 PRO A N 1
ATOM 2419 C CA . PRO A 1 300 ? 5.952 14.031 -13.381 1.00 96.12 300 PRO A CA 1
ATOM 2420 C C . PRO A 1 300 ? 7.131 13.357 -14.093 1.00 96.12 300 PRO A C 1
ATOM 2422 O O . PRO A 1 300 ? 7.777 12.477 -13.530 1.00 96.12 300 PRO A O 1
ATOM 2425 N N . LEU A 1 301 ? 7.466 13.810 -15.301 1.00 96.31 301 LEU A N 1
ATOM 2426 C CA . LEU A 1 301 ? 8.564 13.269 -16.111 1.00 96.31 301 LEU A CA 1
ATOM 2427 C C . LEU A 1 301 ? 9.902 13.311 -15.360 1.00 96.31 301 LEU A C 1
ATOM 2429 O O . LEU A 1 301 ? 10.663 12.354 -15.397 1.00 96.31 301 LEU A O 1
ATOM 2433 N N . ALA A 1 302 ? 10.155 14.386 -14.609 1.00 94.00 302 ALA A N 1
ATOM 2434 C CA . ALA A 1 302 ? 11.369 14.534 -13.803 1.00 94.00 302 ALA A CA 1
ATOM 2435 C C . ALA A 1 302 ? 11.475 13.530 -12.638 1.00 94.00 302 ALA A C 1
ATOM 2437 O O . ALA A 1 302 ? 12.544 13.405 -12.050 1.00 94.00 302 ALA A O 1
ATOM 2438 N N . LYS A 1 303 ? 10.379 12.844 -12.296 1.00 92.75 303 LYS A N 1
ATOM 2439 C CA . LYS A 1 303 ? 10.313 11.831 -11.238 1.00 92.75 303 LYS A CA 1
ATOM 2440 C C . LYS A 1 303 ? 10.137 10.415 -11.789 1.00 92.75 303 LYS A C 1
ATOM 2442 O O . LYS A 1 303 ? 9.917 9.501 -11.009 1.00 92.75 303 LYS A O 1
ATOM 2447 N N . VAL A 1 304 ? 10.218 10.202 -13.107 1.00 93.62 304 VAL A N 1
ATOM 2448 C CA . VAL A 1 304 ? 9.947 8.879 -13.698 1.00 93.62 304 VAL A CA 1
ATOM 2449 C C . VAL A 1 304 ? 10.789 7.781 -13.042 1.00 93.62 304 VAL A C 1
ATOM 2451 O O . VAL A 1 304 ? 10.238 6.776 -12.615 1.00 93.62 304 VAL A O 1
ATOM 2454 N N . ASP A 1 305 ? 12.088 8.012 -12.845 1.00 92.62 305 ASP A N 1
ATOM 2455 C CA . ASP A 1 305 ? 12.994 7.040 -12.224 1.00 92.62 305 ASP A CA 1
ATOM 2456 C C . ASP A 1 305 ? 12.850 6.917 -10.692 1.00 92.62 305 ASP A C 1
ATOM 2458 O O . ASP A 1 305 ? 13.353 5.957 -10.117 1.00 92.62 305 ASP A O 1
ATOM 2462 N N . GLU A 1 306 ? 12.135 7.841 -10.037 1.00 89.81 306 GLU A N 1
ATOM 2463 C CA . GLU A 1 306 ? 11.704 7.705 -8.632 1.00 89.81 306 GLU A CA 1
ATOM 2464 C C . GLU A 1 306 ? 10.610 6.632 -8.518 1.00 89.81 306 GLU A C 1
ATOM 2466 O O . GLU A 1 306 ? 10.631 5.810 -7.610 1.00 89.81 306 GLU A O 1
ATOM 2471 N N . TYR A 1 307 ? 9.675 6.619 -9.474 1.00 89.69 307 TYR A N 1
ATOM 2472 C CA . TYR A 1 307 ? 8.464 5.801 -9.403 1.00 89.69 307 TYR A CA 1
ATOM 2473 C C . TYR A 1 307 ? 8.566 4.480 -10.149 1.00 89.69 307 TYR A C 1
ATOM 2475 O O . TYR A 1 307 ? 8.015 3.489 -9.696 1.00 89.69 307 TYR A O 1
ATOM 2483 N N . VAL A 1 308 ? 9.233 4.410 -11.304 1.00 89.56 308 VAL A N 1
ATOM 2484 C CA . VAL A 1 308 ? 9.108 3.213 -12.150 1.00 89.56 308 VAL A CA 1
ATOM 2485 C C . VAL A 1 308 ? 9.673 1.963 -11.488 1.00 89.56 308 VAL A C 1
ATOM 2487 O O . VAL A 1 308 ? 9.035 0.929 -11.582 1.00 89.56 308 VAL A O 1
ATOM 2490 N N . VAL A 1 309 ? 10.807 1.998 -10.782 1.00 91.75 309 VAL A N 1
ATOM 2491 C CA . VAL A 1 309 ? 11.265 0.795 -10.054 1.00 91.75 309 VAL A CA 1
ATOM 2492 C C . VAL A 1 309 ? 10.309 0.471 -8.904 1.00 91.75 309 VAL A C 1
ATOM 2494 O O . VAL A 1 309 ? 9.879 -0.677 -8.781 1.00 91.75 309 VAL A O 1
ATOM 2497 N N . HIS A 1 310 ? 9.934 1.481 -8.121 1.00 94.75 310 HIS A N 1
ATOM 2498 C CA . HIS A 1 310 ? 9.046 1.351 -6.970 1.00 94.75 310 HIS A CA 1
ATOM 2499 C C . HIS A 1 310 ? 7.666 0.782 -7.351 1.00 94.75 310 HIS A C 1
ATOM 2501 O O . HIS A 1 310 ? 7.245 -0.252 -6.847 1.00 94.75 310 HIS A O 1
ATOM 2507 N N . ASP A 1 311 ? 6.984 1.372 -8.325 1.00 93.75 311 ASP A N 1
ATOM 2508 C CA . ASP A 1 311 ? 5.623 0.993 -8.699 1.00 93.75 311 ASP A CA 1
ATOM 2509 C C . ASP A 1 311 ? 5.601 -0.250 -9.596 1.00 93.75 311 ASP A C 1
ATOM 2511 O O . ASP A 1 311 ? 4.796 -1.164 -9.399 1.00 93.75 311 ASP A O 1
ATOM 2515 N N . VAL A 1 312 ? 6.491 -0.319 -10.594 1.00 92.62 312 VAL A N 1
ATOM 2516 C CA . VAL A 1 312 ? 6.484 -1.411 -11.582 1.00 92.62 312 VAL A CA 1
ATOM 2517 C C . VAL A 1 312 ? 7.012 -2.700 -10.966 1.00 92.62 312 VAL A C 1
ATOM 2519 O O . VAL A 1 312 ? 6.383 -3.744 -11.129 1.00 92.62 312 VAL A O 1
ATOM 2522 N N . TRP A 1 313 ? 8.136 -2.641 -10.248 1.00 92.94 313 TRP A N 1
ATOM 2523 C CA . TRP A 1 313 ? 8.762 -3.824 -9.647 1.00 92.94 313 TRP A CA 1
ATOM 2524 C C . TRP A 1 313 ? 8.425 -4.005 -8.166 1.00 92.94 313 TRP A C 1
ATOM 2526 O O . TRP A 1 313 ? 8.489 -5.131 -7.677 1.00 92.94 313 TRP A O 1
ATOM 2536 N N . GLY A 1 314 ? 8.033 -2.946 -7.456 1.00 94.44 314 GLY A N 1
ATOM 2537 C CA . GLY A 1 314 ? 7.604 -3.022 -6.059 1.00 94.44 314 GLY A CA 1
ATOM 2538 C C . GLY A 1 314 ? 6.103 -3.262 -5.887 1.00 94.44 314 GLY A C 1
ATOM 2539 O O . GLY A 1 314 ? 5.755 -4.174 -5.147 1.00 94.44 314 GLY A O 1
ATOM 2540 N N . HIS A 1 315 ? 5.211 -2.552 -6.590 1.00 96.19 315 HIS A N 1
ATOM 2541 C CA . HIS A 1 315 ? 3.756 -2.658 -6.358 1.00 96.19 315 HIS A CA 1
ATOM 2542 C C . HIS A 1 315 ? 2.966 -3.509 -7.359 1.00 96.19 315 HIS A C 1
ATOM 2544 O O . HIS A 1 315 ? 1.987 -4.147 -6.966 1.00 96.19 315 HIS A O 1
ATOM 2550 N N . SER A 1 316 ? 3.350 -3.563 -8.640 1.00 94.06 316 SER A N 1
ATOM 2551 C CA . SER A 1 316 ? 2.536 -4.233 -9.675 1.00 94.06 316 SER A CA 1
ATOM 2552 C C . SER A 1 316 ? 2.197 -5.693 -9.335 1.00 94.06 316 SER A C 1
ATOM 2554 O O . SER A 1 316 ? 1.046 -6.131 -9.444 1.00 94.06 316 SER A O 1
ATOM 2556 N N . TRP A 1 317 ? 3.192 -6.443 -8.859 1.00 94.44 317 TRP A N 1
ATOM 2557 C CA . TRP A 1 317 ? 3.016 -7.834 -8.445 1.00 94.44 317 TRP A CA 1
ATOM 2558 C C . TRP A 1 317 ? 2.217 -7.967 -7.148 1.00 94.44 317 TRP A C 1
ATOM 2560 O O . TRP A 1 317 ? 1.451 -8.916 -7.013 1.00 94.44 317 TRP A O 1
ATOM 2570 N N . GLN A 1 318 ? 2.331 -7.019 -6.214 1.00 95.50 318 GLN A N 1
ATOM 2571 C CA . GLN A 1 318 ? 1.522 -7.016 -4.993 1.00 95.50 318 GLN A CA 1
ATOM 2572 C C . GLN A 1 318 ? 0.040 -6.879 -5.352 1.00 95.50 318 GLN A C 1
ATOM 2574 O O . GLN A 1 318 ? -0.803 -7.595 -4.818 1.00 95.50 318 GLN A O 1
ATOM 2579 N N . ALA A 1 319 ? -0.275 -5.989 -6.299 1.00 93.62 319 ALA A N 1
ATOM 2580 C CA . ALA A 1 319 ? -1.637 -5.777 -6.773 1.00 93.62 319 ALA A CA 1
ATOM 2581 C C . ALA A 1 319 ? -2.192 -6.989 -7.532 1.00 93.62 319 ALA A C 1
ATOM 2583 O O . ALA A 1 319 ? -3.383 -7.267 -7.431 1.00 93.62 319 ALA A O 1
ATOM 2584 N N . SER A 1 320 ? -1.345 -7.674 -8.309 1.00 92.81 320 SER A N 1
ATOM 2585 C CA . SER A 1 320 ? -1.820 -8.611 -9.335 1.00 92.81 320 SER A CA 1
ATOM 2586 C C . SER A 1 320 ? -1.598 -10.089 -9.013 1.00 92.81 320 SER A C 1
ATOM 2588 O O . SER A 1 320 ? -2.293 -10.946 -9.551 1.00 92.81 320 SER A O 1
ATOM 2590 N N . MET A 1 321 ? -0.628 -10.414 -8.157 1.00 94.69 321 MET A N 1
ATOM 2591 C CA . MET A 1 321 ? -0.335 -11.788 -7.725 1.00 94.69 321 MET A CA 1
ATOM 2592 C C . MET A 1 321 ? -0.824 -12.071 -6.303 1.00 94.69 321 MET A C 1
ATOM 2594 O O . MET A 1 321 ? -0.899 -13.228 -5.904 1.00 94.69 321 MET A O 1
ATOM 2598 N N . LEU A 1 322 ? -1.144 -11.022 -5.546 1.00 94.69 322 LEU A N 1
ATOM 2599 C CA . LEU A 1 322 ? -1.622 -11.082 -4.171 1.00 94.69 322 LEU A CA 1
ATOM 2600 C C . LEU A 1 322 ? -2.927 -10.275 -4.036 1.00 94.69 322 LEU A C 1
ATOM 2602 O O . LEU A 1 322 ? -3.448 -9.709 -4.994 1.00 94.69 322 LEU A O 1
ATOM 2606 N N . CYS A 1 323 ? -3.507 -10.238 -2.843 1.00 92.44 323 CYS A N 1
ATOM 2607 C CA . CYS A 1 323 ? -4.767 -9.562 -2.540 1.00 92.44 323 CYS A CA 1
ATOM 2608 C C . CYS A 1 323 ? -4.607 -8.096 -2.096 1.00 92.44 323 CYS A C 1
ATOM 2610 O O . CYS A 1 323 ? -5.563 -7.541 -1.546 1.00 92.44 323 CYS A O 1
ATOM 2612 N N . PHE A 1 324 ? -3.455 -7.449 -2.319 1.00 95.19 324 PHE A N 1
ATOM 2613 C CA . PHE A 1 324 ? -3.230 -6.065 -1.871 1.00 95.19 324 PHE A CA 1
ATOM 2614 C C . PHE A 1 324 ? -4.244 -5.103 -2.491 1.00 95.19 324 PHE A C 1
ATOM 2616 O O . PHE A 1 324 ? -4.817 -4.289 -1.773 1.00 95.19 324 PHE A O 1
ATOM 2623 N N . GLU A 1 325 ? -4.575 -5.267 -3.775 1.00 94.44 325 GLU A N 1
ATOM 2624 C CA . GLU A 1 325 ? -5.606 -4.462 -4.447 1.00 94.44 325 GLU A CA 1
ATOM 2625 C C . GLU A 1 325 ? -6.936 -4.450 -3.667 1.00 94.44 325 GLU A C 1
ATOM 2627 O O . GLU A 1 325 ? -7.499 -3.387 -3.410 1.00 94.44 325 GLU A O 1
ATOM 2632 N N . LYS A 1 326 ? -7.393 -5.615 -3.185 1.00 94.50 326 LYS A N 1
ATOM 2633 C CA . LYS A 1 326 ? -8.639 -5.735 -2.406 1.00 94.50 326 LYS A CA 1
ATOM 2634 C C . LYS A 1 326 ? -8.554 -5.017 -1.058 1.00 94.50 326 LYS A C 1
ATOM 2636 O O . LYS A 1 326 ? -9.516 -4.380 -0.647 1.00 94.50 326 LYS A O 1
ATOM 2641 N N . MET A 1 327 ? -7.406 -5.080 -0.386 1.00 95.06 327 MET A N 1
ATOM 2642 C CA . MET A 1 327 ? -7.197 -4.389 0.894 1.00 95.06 327 MET A CA 1
ATOM 2643 C C . MET A 1 327 ? -7.221 -2.863 0.719 1.00 95.06 327 MET A C 1
ATOM 2645 O O . MET A 1 327 ? -7.812 -2.142 1.523 1.00 95.06 327 MET A O 1
ATOM 2649 N N . TYR A 1 328 ? -6.667 -2.359 -0.383 1.00 96.19 328 TYR A N 1
ATOM 2650 C CA . TYR A 1 328 ? -6.770 -0.947 -0.742 1.00 96.19 328 TYR A CA 1
ATOM 2651 C C . TYR A 1 328 ? -8.204 -0.536 -1.140 1.00 96.19 328 TYR A C 1
ATOM 2653 O O . TYR A 1 328 ? -8.651 0.557 -0.779 1.00 96.19 328 TYR A O 1
ATOM 2661 N N . GLU A 1 329 ? -8.967 -1.404 -1.816 1.00 95.00 329 GLU A N 1
ATOM 2662 C CA . GLU A 1 329 ? -10.405 -1.192 -2.054 1.00 95.00 329 GLU A CA 1
ATOM 2663 C C . GLU A 1 329 ? -11.211 -1.109 -0.749 1.00 95.00 329 GLU A C 1
ATOM 2665 O O . GLU A 1 329 ? -12.091 -0.254 -0.624 1.00 95.00 329 GLU A O 1
ATOM 2670 N N . GLU A 1 330 ? -10.916 -1.969 0.228 1.00 95.12 330 GLU A N 1
ATOM 2671 C CA . GLU A 1 330 ? -11.526 -1.924 1.561 1.00 95.12 330 GLU A CA 1
ATOM 2672 C C . GLU A 1 330 ? -11.193 -0.601 2.266 1.00 95.12 330 GLU A C 1
ATOM 2674 O O . GLU A 1 330 ? -12.095 0.104 2.728 1.00 95.12 330 GLU A O 1
ATOM 2679 N N . MET A 1 331 ? -9.921 -0.191 2.257 1.00 95.25 331 MET A N 1
ATOM 2680 C CA . MET A 1 331 ? -9.481 1.079 2.840 1.00 95.25 331 MET A CA 1
ATOM 2681 C C . MET A 1 331 ? -10.142 2.301 2.178 1.00 95.25 331 MET A C 1
ATOM 2683 O O . MET A 1 331 ? -10.418 3.300 2.854 1.00 95.25 331 MET A O 1
ATOM 2687 N N . ALA A 1 332 ? -10.465 2.247 0.880 1.00 94.50 332 ALA A N 1
ATOM 2688 C CA . ALA A 1 332 ? -11.184 3.322 0.190 1.00 94.50 332 ALA A CA 1
ATOM 2689 C C . ALA A 1 332 ? -12.548 3.639 0.841 1.00 94.50 332 ALA A C 1
ATOM 2691 O O . ALA A 1 332 ? -13.012 4.780 0.774 1.00 94.50 332 ALA A O 1
ATOM 2692 N N . ARG A 1 333 ? -13.152 2.666 1.537 1.00 94.44 333 ARG A N 1
ATOM 2693 C CA . ARG A 1 333 ? -14.443 2.790 2.235 1.00 94.44 333 ARG A CA 1
ATOM 2694 C C . ARG A 1 333 ? -14.322 3.268 3.680 1.00 94.44 333 ARG A C 1
ATOM 2696 O O . ARG A 1 333 ? -15.323 3.586 4.307 1.00 94.44 333 ARG A O 1
ATOM 2703 N N . TYR A 1 334 ? -13.117 3.423 4.234 1.00 94.81 334 TYR A N 1
ATOM 2704 C CA . TYR A 1 334 ? -12.947 3.837 5.640 1.00 94.81 334 TYR A CA 1
ATOM 2705 C C . TYR A 1 334 ? -13.376 5.276 5.937 1.00 94.81 334 TYR A C 1
ATOM 2707 O O . TYR A 1 334 ? -13.420 5.689 7.096 1.00 94.81 334 TYR A O 1
ATOM 2715 N N . ALA A 1 335 ? -13.704 6.054 4.907 1.00 92.94 335 ALA A N 1
ATOM 2716 C CA . ALA A 1 335 ? -14.331 7.355 5.072 1.00 92.94 335 ALA A CA 1
ATOM 2717 C C . ALA A 1 335 ? -15.866 7.303 5.013 1.00 92.94 335 ALA A C 1
ATOM 2719 O O . ALA A 1 335 ? -16.483 8.349 5.241 1.00 92.94 335 ALA A O 1
ATOM 2720 N N . ASP A 1 336 ? -16.485 6.158 4.720 1.00 93.50 336 ASP A N 1
ATOM 2721 C CA . ASP A 1 336 ? -17.939 6.034 4.613 1.00 93.50 336 ASP A CA 1
ATOM 2722 C C . ASP A 1 336 ? -18.612 6.324 5.969 1.00 93.50 336 ASP A C 1
ATOM 2724 O O . ASP A 1 336 ? -17.993 6.147 7.019 1.00 93.50 336 ASP A O 1
ATOM 2728 N N . PRO A 1 337 ? -19.829 6.898 6.001 1.00 92.81 337 PRO A N 1
ATOM 2729 C CA . PRO A 1 337 ? -20.496 7.220 7.262 1.00 92.81 337 PRO A CA 1
ATOM 2730 C C . PRO A 1 337 ? -20.951 5.964 8.018 1.00 92.81 337 PRO A C 1
ATOM 2732 O O . PRO A 1 337 ? -21.583 5.114 7.400 1.00 92.81 337 PRO A O 1
ATOM 2735 N N . LEU A 1 338 ? -20.757 5.934 9.345 1.00 93.00 338 LEU A N 1
ATOM 2736 C CA . LEU A 1 338 ? -21.274 4.855 10.199 1.00 93.00 338 LEU A CA 1
ATOM 2737 C C . LEU A 1 338 ? -22.790 4.721 10.081 1.00 93.00 338 LEU A C 1
ATOM 2739 O O . LEU A 1 338 ? -23.522 5.720 10.142 1.00 93.00 338 LEU A O 1
ATOM 2743 N N . GLU A 1 339 ? -23.259 3.485 9.982 1.00 94.44 339 GLU A N 1
ATOM 2744 C CA . GLU A 1 339 ? -24.684 3.149 9.991 1.00 94.44 339 GLU A CA 1
ATOM 2745 C C . GLU A 1 339 ? -25.023 2.338 11.240 1.00 94.44 339 GLU A C 1
ATOM 2747 O O . GLU A 1 339 ? -24.221 1.531 11.696 1.00 94.44 339 GLU A O 1
ATOM 2752 N N . LEU A 1 340 ? -26.221 2.499 11.818 1.00 96.06 340 LEU A N 1
ATOM 2753 C CA . LEU A 1 340 ? -26.564 1.737 13.032 1.00 96.06 340 LEU A CA 1
ATOM 2754 C C . LEU A 1 340 ? -26.642 0.216 12.787 1.00 96.06 340 LEU A C 1
ATOM 2756 O O . LEU A 1 340 ? -26.681 -0.548 13.750 1.00 96.06 340 LEU A O 1
ATOM 2760 N N . ALA A 1 341 ? -26.733 -0.214 11.526 1.00 95.44 341 ALA A N 1
ATOM 2761 C CA . ALA A 1 341 ? -26.726 -1.620 11.126 1.00 95.44 341 ALA A CA 1
ATOM 2762 C C . ALA A 1 341 ? -25.317 -2.165 10.822 1.00 95.44 341 ALA A C 1
ATOM 2764 O O . ALA A 1 341 ? -25.186 -3.358 10.561 1.00 95.44 341 ALA A O 1
ATOM 2765 N N . GLU A 1 342 ? -24.288 -1.313 10.830 1.00 93.81 342 GLU A N 1
ATOM 2766 C CA . GLU A 1 342 ? -22.896 -1.732 10.659 1.00 93.81 342 GLU A CA 1
ATOM 2767 C C . GLU A 1 342 ? -22.501 -2.637 11.824 1.00 93.81 342 GLU A C 1
ATOM 2769 O O . GLU A 1 342 ? -22.781 -2.316 12.983 1.00 93.81 342 GLU A O 1
ATOM 2774 N N . SER A 1 343 ? -21.921 -3.792 11.505 1.00 95.00 343 SER A N 1
ATOM 2775 C CA . SER A 1 343 ? -21.656 -4.862 12.461 1.00 95.00 343 SER A CA 1
ATOM 2776 C C . SER A 1 343 ? -20.198 -5.277 12.436 1.00 95.00 343 SER A C 1
ATOM 2778 O O . SER A 1 343 ? -19.648 -5.449 11.351 1.00 95.00 343 SER A O 1
ATOM 2780 N N . VAL A 1 344 ? -19.654 -5.558 13.613 1.00 94.06 344 VAL A N 1
ATOM 2781 C CA . VAL A 1 344 ? -18.305 -6.098 13.823 1.00 94.06 344 VAL A CA 1
ATOM 2782 C C . VAL A 1 344 ? -18.372 -7.498 14.409 1.00 94.06 344 VAL A C 1
ATOM 2784 O O . VAL A 1 344 ? -19.341 -7.833 15.107 1.00 94.06 344 VAL A O 1
ATOM 2787 N N . GLU A 1 345 ? -17.346 -8.305 14.153 1.00 91.88 345 GLU A N 1
ATOM 2788 C CA . GLU A 1 345 ? -17.143 -9.571 14.848 1.00 91.88 345 GLU A CA 1
ATOM 2789 C C . GLU A 1 345 ? -16.244 -9.344 16.070 1.00 91.88 345 GLU A C 1
ATOM 2791 O O . GLU A 1 345 ? -15.175 -8.739 16.010 1.00 91.88 345 GLU A O 1
ATOM 2796 N N . LEU A 1 346 ? -16.708 -9.782 17.234 1.00 88.31 346 LEU A N 1
ATOM 2797 C CA . LEU A 1 346 ? -15.958 -9.682 18.478 1.00 88.31 346 LEU A CA 1
ATOM 2798 C C . LEU A 1 346 ? -14.966 -10.853 18.597 1.00 88.31 346 LEU A C 1
ATOM 2800 O O . LEU A 1 346 ? -15.158 -11.889 17.963 1.00 88.31 346 LEU A O 1
ATOM 2804 N N . PRO A 1 347 ? -13.935 -10.758 19.462 1.00 80.25 347 PRO A N 1
ATOM 2805 C CA . PRO A 1 347 ? -12.948 -11.833 19.631 1.00 80.25 347 PRO A CA 1
ATOM 2806 C C . PRO A 1 347 ? -13.518 -13.195 20.065 1.00 80.25 347 PRO A C 1
ATOM 2808 O O . PRO A 1 347 ? -12.854 -14.216 19.916 1.00 80.25 347 PRO A O 1
ATOM 2811 N N . ASP A 1 348 ? -14.724 -13.218 20.634 1.00 83.38 348 ASP A N 1
ATOM 2812 C CA . ASP A 1 348 ? -15.455 -14.429 21.023 1.00 83.38 348 ASP A CA 1
ATOM 2813 C C . ASP A 1 348 ? -16.373 -14.977 19.907 1.00 83.38 348 ASP A C 1
ATOM 2815 O O . ASP A 1 348 ? -17.062 -15.978 20.117 1.00 83.38 348 ASP A O 1
ATOM 2819 N N . GLY A 1 349 ? -16.373 -14.350 18.726 1.00 86.81 349 GLY A N 1
ATOM 2820 C CA . GLY A 1 349 ? -17.214 -14.683 17.575 1.00 86.81 349 GLY A CA 1
ATOM 2821 C C . GLY A 1 349 ? -18.634 -14.103 17.636 1.00 86.81 349 GLY A C 1
ATOM 2822 O O . GLY A 1 349 ? -19.435 -14.350 16.731 1.00 86.81 349 GLY A O 1
ATOM 2823 N N . GLU A 1 350 ? -18.991 -13.348 18.683 1.00 91.56 350 GLU A N 1
ATOM 2824 C CA . GLU A 1 350 ? -20.274 -12.638 18.747 1.00 91.56 350 GLU A CA 1
ATOM 2825 C C . GLU A 1 350 ? -20.297 -11.490 17.724 1.00 91.56 350 GLU A C 1
ATOM 2827 O O . GLU A 1 350 ? -19.310 -10.78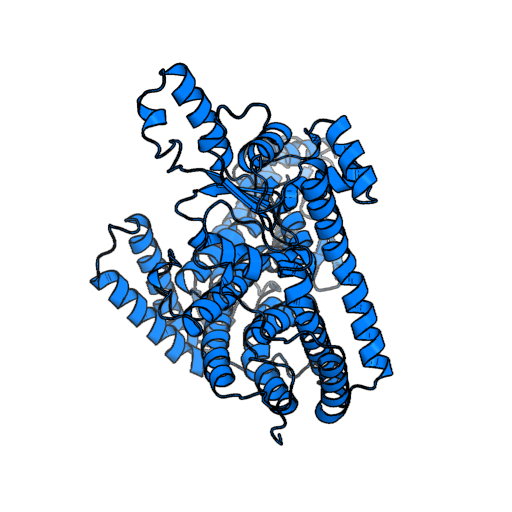4 17.539 1.00 91.56 350 GLU A O 1
ATOM 2832 N N . LYS A 1 351 ? -21.446 -11.260 17.077 1.00 94.38 351 LYS A N 1
ATOM 2833 C CA . LYS A 1 351 ? -21.646 -10.080 16.223 1.00 94.38 351 LYS A CA 1
ATOM 2834 C C . LYS A 1 351 ? -22.309 -8.959 17.007 1.00 94.38 351 LYS A C 1
ATOM 2836 O O . LYS A 1 351 ? -23.340 -9.181 17.638 1.00 94.38 351 LYS A O 1
ATOM 2841 N N . MET A 1 352 ? -21.755 -7.755 16.909 1.00 95.62 352 MET A N 1
ATOM 2842 C CA . MET A 1 352 ? -22.303 -6.547 17.528 1.00 95.62 352 MET A CA 1
ATOM 2843 C C . MET A 1 352 ? -22.528 -5.473 16.471 1.00 95.62 352 MET A C 1
ATOM 2845 O O . MET A 1 352 ? -21.624 -5.173 15.698 1.00 95.62 352 MET A O 1
ATOM 2849 N N . CYS A 1 353 ? -23.708 -4.858 16.463 1.00 97.00 353 CYS A N 1
ATOM 2850 C CA . CYS A 1 353 ? -24.012 -3.721 15.603 1.00 97.00 353 CYS A CA 1
ATOM 2851 C C . CYS A 1 353 ? -23.732 -2.392 16.317 1.00 97.00 353 CYS A C 1
ATOM 2853 O O . CYS A 1 353 ? -23.905 -2.277 17.533 1.00 97.00 353 CYS A O 1
ATOM 2855 N N . PHE A 1 354 ? -23.419 -1.334 15.565 1.00 97.19 354 PHE A N 1
ATOM 2856 C CA . PHE A 1 354 ? -23.251 0.010 16.129 1.00 97.19 354 PHE A CA 1
ATOM 2857 C C . PHE A 1 354 ? -24.510 0.468 16.889 1.00 97.19 354 PHE A C 1
ATOM 2859 O O . PHE A 1 354 ? -24.427 1.057 17.968 1.00 97.19 354 PHE A O 1
ATOM 2866 N N . GLY A 1 355 ? -25.695 0.119 16.379 1.00 97.00 355 GLY A N 1
ATOM 2867 C CA . GLY A 1 355 ? -26.978 0.367 17.033 1.00 97.00 355 GLY A CA 1
ATOM 2868 C C . GLY A 1 355 ? -27.126 -0.269 18.418 1.00 97.00 355 GLY A C 1
ATOM 2869 O O . GLY A 1 355 ? -27.810 0.310 19.259 1.00 97.00 355 GLY A O 1
ATOM 2870 N N . ASP A 1 356 ? -26.453 -1.389 18.700 1.00 96.38 356 ASP A N 1
ATOM 2871 C CA . ASP A 1 356 ? -26.535 -2.083 19.997 1.00 96.38 356 ASP A CA 1
ATOM 2872 C C . ASP A 1 356 ? -25.867 -1.299 21.134 1.00 96.38 356 ASP A C 1
ATOM 2874 O O . ASP A 1 356 ? -26.089 -1.591 22.315 1.00 96.38 356 ASP A O 1
ATOM 2878 N N . CYS A 1 357 ? -25.075 -0.283 20.782 1.00 97.75 357 CYS A N 1
ATOM 2879 C CA . CYS A 1 357 ? -24.495 0.669 21.719 1.00 97.75 357 CYS A CA 1
ATOM 2880 C C . CYS A 1 357 ? -25.556 1.608 22.315 1.00 97.75 357 CYS A C 1
ATOM 2882 O O . CYS A 1 357 ? -25.318 2.218 23.353 1.00 97.75 357 CYS A O 1
ATOM 2884 N N . PHE A 1 358 ? -26.735 1.728 21.700 1.00 97.69 358 PHE A N 1
ATOM 2885 C CA . PHE A 1 358 ? -27.794 2.643 22.118 1.00 97.69 358 PHE A CA 1
ATOM 2886 C C . PHE A 1 358 ? -28.950 1.864 22.758 1.00 97.69 358 PHE A C 1
ATOM 2888 O O . PHE A 1 358 ? -29.776 1.252 22.082 1.00 97.69 358 PHE A O 1
ATOM 2895 N N . ARG A 1 359 ? -29.033 1.887 24.094 1.00 95.44 359 ARG A N 1
ATOM 2896 C CA . ARG A 1 359 ? -30.086 1.206 24.860 1.00 95.44 359 ARG A CA 1
ATOM 2897 C C . ARG A 1 359 ? -31.357 2.040 24.867 1.00 95.44 359 ARG A C 1
ATOM 2899 O O . ARG A 1 359 ? -31.432 3.055 25.561 1.00 95.44 359 ARG A O 1
ATOM 2906 N N . GLN A 1 360 ? -32.351 1.588 24.112 1.00 93.25 360 GLN A N 1
ATOM 2907 C CA . GLN A 1 360 ? -33.667 2.213 24.045 1.00 93.25 360 GLN A CA 1
ATOM 2908 C C . GLN A 1 360 ? -34.600 1.678 25.143 1.00 93.25 360 GLN A C 1
ATOM 2910 O O . GLN A 1 360 ? -34.712 0.470 25.349 1.00 93.25 360 GLN A O 1
ATOM 2915 N N . ALA A 1 361 ? -35.308 2.586 25.814 1.00 92.94 361 ALA A N 1
ATOM 2916 C CA . ALA A 1 361 ? -36.365 2.287 26.775 1.00 92.94 361 ALA A CA 1
ATOM 2917 C C . ALA A 1 361 ? -37.583 3.180 26.479 1.00 92.94 361 ALA A C 1
ATOM 2919 O O . ALA A 1 361 ? -37.718 4.284 27.004 1.00 92.94 361 ALA A O 1
ATOM 2920 N N . GLY A 1 362 ? -38.471 2.714 25.595 1.00 91.56 362 GLY A N 1
ATOM 2921 C CA . GLY A 1 362 ? -39.574 3.534 25.086 1.00 91.56 362 GLY A CA 1
ATOM 2922 C C . GLY A 1 362 ? -39.061 4.645 24.166 1.00 91.56 362 GLY A C 1
ATOM 2923 O O . GLY A 1 362 ? -38.411 4.351 23.163 1.00 91.56 362 GLY A O 1
ATOM 2924 N N . SER A 1 363 ? -39.362 5.902 24.503 1.00 91.88 363 SER A N 1
ATOM 2925 C CA . SER A 1 363 ? -38.892 7.094 23.778 1.00 91.88 363 SER A CA 1
ATOM 2926 C C . SER A 1 363 ? -37.536 7.619 24.260 1.00 91.88 363 SER A C 1
ATOM 2928 O O . SER A 1 363 ? -37.000 8.556 23.671 1.00 91.88 363 SER A O 1
ATOM 2930 N N . GLU A 1 364 ? -36.990 7.030 25.323 1.00 95.44 364 GLU A N 1
ATOM 2931 C CA . GLU A 1 364 ? -35.678 7.369 25.866 1.00 95.44 364 GLU A CA 1
ATOM 2932 C C . GLU A 1 364 ? -34.596 6.474 25.258 1.00 95.44 364 GLU A C 1
ATOM 2934 O O . GLU A 1 364 ? -34.827 5.295 24.965 1.00 95.44 364 GLU A O 1
ATOM 2939 N N . VAL A 1 365 ? -33.390 7.018 25.116 1.00 97.19 365 VAL A N 1
ATOM 2940 C CA . VAL A 1 365 ? -32.199 6.263 24.724 1.00 97.19 365 VAL A CA 1
ATOM 2941 C C . VAL A 1 365 ? -31.018 6.684 25.584 1.00 97.19 365 VAL A C 1
ATOM 2943 O O . VAL A 1 365 ? -30.849 7.856 25.909 1.00 97.19 365 VAL A O 1
ATOM 2946 N N . THR A 1 366 ? -30.181 5.722 25.954 1.00 97.06 366 THR A N 1
ATOM 2947 C CA . THR A 1 366 ? -28.910 5.986 26.636 1.00 97.06 366 THR A CA 1
ATOM 2948 C C . THR A 1 366 ? -27.788 5.221 25.959 1.00 97.06 366 THR A C 1
ATOM 2950 O O . THR A 1 366 ? -28.005 4.145 25.399 1.00 97.06 366 THR A O 1
ATOM 2953 N N . LEU A 1 367 ? -26.575 5.763 26.016 1.00 98.25 367 LEU A N 1
ATOM 2954 C CA . LEU A 1 367 ? -25.398 5.040 25.555 1.00 98.25 367 LEU A CA 1
ATOM 2955 C C . LEU A 1 367 ? -25.040 3.922 26.546 1.00 98.25 367 LEU A C 1
ATOM 2957 O O . LEU A 1 367 ? -24.985 4.118 27.762 1.00 98.25 367 LEU A O 1
ATOM 2961 N N . ASP A 1 368 ? -24.768 2.737 26.022 1.00 98.12 368 ASP A N 1
ATOM 2962 C CA . ASP A 1 368 ? -23.984 1.708 26.690 1.00 98.12 368 ASP A CA 1
ATOM 2963 C C . ASP A 1 368 ? -22.504 1.930 26.353 1.00 98.12 368 ASP A C 1
ATOM 2965 O O . ASP A 1 368 ? -22.016 1.530 25.297 1.00 98.12 368 ASP A O 1
ATOM 2969 N N . GLU A 1 369 ? -21.794 2.633 27.238 1.00 97.62 369 GLU A N 1
ATOM 2970 C CA . GLU A 1 369 ? -20.397 3.019 27.006 1.00 97.62 369 GLU A CA 1
ATOM 2971 C C . GLU A 1 369 ? -19.472 1.814 26.847 1.00 97.62 369 GLU A C 1
ATOM 2973 O O . GLU A 1 369 ? -18.552 1.854 26.035 1.00 97.62 369 GLU A O 1
ATOM 2978 N N . ALA A 1 370 ? -19.722 0.737 27.596 1.00 95.25 370 ALA A N 1
ATOM 2979 C CA . ALA A 1 370 ? -18.914 -0.473 27.526 1.00 95.25 370 ALA A CA 1
ATOM 2980 C C . ALA A 1 370 ? -19.098 -1.170 26.174 1.00 95.25 370 ALA A C 1
ATOM 2982 O O . ALA A 1 370 ? -18.114 -1.565 25.547 1.00 95.25 370 ALA A O 1
ATOM 2983 N N . LYS A 1 371 ? -20.342 -1.272 25.682 1.00 95.56 371 LYS A N 1
ATOM 2984 C CA . LYS A 1 371 ? -20.595 -1.779 24.326 1.00 95.56 371 LYS A CA 1
ATOM 2985 C C . LYS A 1 371 ? -19.986 -0.882 23.258 1.00 95.56 371 LYS A C 1
ATOM 2987 O O . LYS A 1 371 ? -19.351 -1.402 22.353 1.00 95.56 371 LYS A O 1
ATOM 2992 N N . PHE A 1 372 ? -20.096 0.439 23.389 1.00 97.19 372 PHE A N 1
ATOM 2993 C CA . PHE A 1 372 ? -19.496 1.362 22.425 1.00 97.19 372 PHE A CA 1
ATOM 2994 C C . PHE A 1 372 ? -17.967 1.240 22.369 1.00 97.19 372 PHE A C 1
ATOM 2996 O O . PHE A 1 372 ? -17.404 1.166 21.280 1.00 97.19 372 PHE A O 1
ATOM 3003 N N . ARG A 1 373 ? -17.282 1.131 23.517 1.00 95.94 373 ARG A N 1
ATOM 3004 C CA . ARG A 1 373 ? -15.830 0.871 23.558 1.00 95.94 373 ARG A CA 1
ATOM 3005 C C . ARG A 1 373 ? -15.472 -0.463 22.907 1.00 95.94 373 ARG A C 1
ATOM 3007 O O . ARG A 1 373 ? -14.554 -0.501 22.092 1.00 95.94 373 ARG A O 1
ATOM 3014 N N . ARG A 1 374 ? -16.215 -1.535 23.215 1.00 93.56 374 ARG A N 1
ATOM 3015 C CA . ARG A 1 374 ? -16.033 -2.854 22.580 1.00 93.56 374 ARG A CA 1
ATOM 3016 C C . ARG A 1 374 ? -16.224 -2.784 21.066 1.00 93.56 374 ARG A C 1
ATOM 3018 O O . ARG A 1 374 ? -15.373 -3.298 20.352 1.00 93.56 374 ARG A O 1
ATOM 3025 N N . PHE A 1 375 ? -17.276 -2.112 20.597 1.00 95.94 375 PHE A N 1
ATOM 3026 C CA . PHE A 1 375 ? -17.554 -1.908 19.175 1.00 95.94 375 PHE A CA 1
ATOM 3027 C C . PHE A 1 375 ? -16.398 -1.180 18.481 1.00 95.94 375 PHE A C 1
ATOM 3029 O O . PHE A 1 375 ? -15.838 -1.703 17.526 1.00 95.94 375 PHE A O 1
ATOM 3036 N N . VAL A 1 376 ? -15.978 -0.019 19.002 1.00 95.94 376 VAL A N 1
ATOM 3037 C CA . VAL A 1 376 ? -14.863 0.763 18.436 1.00 95.94 376 VAL A CA 1
ATOM 3038 C C . VAL A 1 376 ? -13.572 -0.056 18.403 1.00 95.94 376 VAL A C 1
ATOM 3040 O O . VAL A 1 376 ? -12.853 -0.030 17.408 1.00 95.94 376 VAL A O 1
ATOM 3043 N N . ASN A 1 377 ? -13.263 -0.782 19.480 1.00 94.00 377 ASN A N 1
ATOM 3044 C CA . ASN A 1 377 ? -12.050 -1.591 19.547 1.00 94.00 377 ASN A CA 1
ATOM 3045 C C . ASN A 1 377 ? -12.083 -2.763 18.560 1.00 94.00 377 ASN A C 1
ATOM 3047 O O . ASN A 1 377 ? -11.061 -3.016 17.933 1.00 94.00 377 ASN A O 1
ATOM 3051 N N . ALA A 1 378 ? -13.217 -3.449 18.406 1.00 92.81 378 ALA A N 1
ATOM 3052 C CA . ALA A 1 378 ? -13.369 -4.537 17.440 1.00 92.81 378 ALA A CA 1
ATOM 3053 C C . ALA A 1 378 ? -13.296 -4.024 15.993 1.00 92.81 378 ALA A C 1
ATOM 3055 O O . ALA A 1 378 ? -12.515 -4.541 15.202 1.00 92.81 378 ALA A O 1
ATOM 3056 N N . GLU A 1 379 ? -13.991 -2.927 15.682 1.00 94.56 379 GLU A N 1
ATOM 3057 C CA . GLU A 1 379 ? -13.926 -2.282 14.365 1.00 94.56 379 GLU A CA 1
ATOM 3058 C C . GLU A 1 379 ? -12.480 -1.917 13.995 1.00 94.56 379 GLU A C 1
ATOM 3060 O O . GLU A 1 379 ? -12.001 -2.195 12.899 1.00 94.56 379 GLU A O 1
ATOM 3065 N N . LEU A 1 380 ? -11.742 -1.303 14.924 1.00 94.25 380 LEU A N 1
ATOM 3066 C CA . LEU A 1 380 ? -10.358 -0.906 14.669 1.00 94.25 380 LEU A CA 1
ATOM 3067 C C . LEU A 1 380 ? -9.394 -2.098 14.643 1.00 94.25 380 LEU A C 1
ATOM 3069 O O . LEU A 1 380 ? -8.396 -2.020 13.928 1.00 94.25 380 LEU A O 1
ATOM 3073 N N . ALA A 1 381 ? -9.695 -3.195 15.345 1.00 89.75 381 ALA A N 1
ATOM 3074 C CA . ALA A 1 381 ? -8.945 -4.449 15.255 1.00 89.75 381 ALA A CA 1
ATOM 3075 C C . ALA A 1 381 ? -8.994 -5.052 13.847 1.00 89.75 381 ALA A C 1
ATOM 3077 O O . ALA A 1 381 ? -7.991 -5.578 13.371 1.00 89.75 381 ALA A O 1
ATOM 3078 N N . GLU A 1 382 ? -10.146 -4.958 13.181 1.00 89.75 382 GLU A N 1
ATOM 3079 C CA . GLU A 1 382 ? -10.329 -5.424 11.805 1.00 89.75 382 GLU A CA 1
ATOM 3080 C C . GLU A 1 382 ? -9.707 -4.444 10.797 1.00 89.75 382 GLU A C 1
ATOM 3082 O O . GLU A 1 382 ? -9.019 -4.855 9.859 1.00 89.75 382 GLU A O 1
ATOM 3087 N N . ARG A 1 383 ? -9.884 -3.131 11.007 1.00 94.25 383 ARG A N 1
ATOM 3088 C CA . ARG A 1 383 ? -9.420 -2.102 10.060 1.00 94.25 383 ARG A CA 1
ATOM 3089 C C . ARG A 1 383 ? -7.918 -1.859 10.065 1.00 94.25 383 ARG A C 1
ATOM 3091 O O . ARG A 1 383 ? -7.354 -1.518 9.026 1.00 94.25 383 ARG A O 1
ATOM 3098 N N . LEU A 1 384 ? -7.258 -1.952 11.218 1.00 93.62 384 LEU A N 1
ATOM 3099 C CA . LEU A 1 384 ? -5.839 -1.603 11.322 1.00 93.62 384 LEU A CA 1
ATOM 3100 C C . LEU A 1 384 ? -4.936 -2.523 10.496 1.00 93.62 384 LEU A C 1
ATOM 3102 O O . LEU A 1 384 ? -4.109 -1.978 9.766 1.00 93.62 384 LEU A O 1
ATOM 3106 N N . PRO A 1 385 ? -5.096 -3.860 10.513 1.00 92.25 385 PRO A N 1
ATOM 3107 C CA . PRO A 1 385 ? -4.311 -4.737 9.654 1.00 92.25 385 PRO A CA 1
ATOM 3108 C C . PRO A 1 385 ? -4.431 -4.404 8.163 1.00 92.25 385 PRO A C 1
ATOM 3110 O O . PRO A 1 385 ? -3.434 -4.380 7.440 1.00 92.25 385 PRO A O 1
ATOM 3113 N N . VAL A 1 386 ? -5.641 -4.072 7.712 1.00 94.38 386 VAL A N 1
ATOM 3114 C CA . VAL A 1 386 ? -5.913 -3.679 6.324 1.00 94.38 386 VAL A CA 1
ATOM 3115 C C . VAL A 1 386 ? -5.294 -2.317 6.002 1.00 94.38 386 VAL A C 1
ATOM 3117 O O . VAL A 1 386 ? -4.610 -2.185 4.995 1.00 94.38 386 VAL A O 1
ATOM 3120 N N . ALA A 1 387 ? -5.446 -1.306 6.863 1.00 96.31 387 ALA A N 1
ATOM 3121 C CA . ALA A 1 387 ? -4.835 0.005 6.628 1.00 96.31 387 ALA A CA 1
ATOM 3122 C C . ALA A 1 387 ? -3.298 -0.065 6.614 1.00 96.31 387 ALA A C 1
ATOM 3124 O O . ALA A 1 387 ? -2.648 0.511 5.746 1.00 96.31 387 ALA A O 1
ATOM 3125 N N . LEU A 1 388 ? -2.709 -0.799 7.560 1.00 96.38 388 LEU A N 1
ATOM 3126 C CA . LEU A 1 388 ? -1.260 -0.951 7.697 1.00 96.38 388 LEU A CA 1
ATOM 3127 C C . LEU A 1 388 ? -0.646 -1.892 6.648 1.00 96.38 388 LEU A C 1
ATOM 3129 O O . LEU A 1 388 ? 0.576 -1.926 6.513 1.00 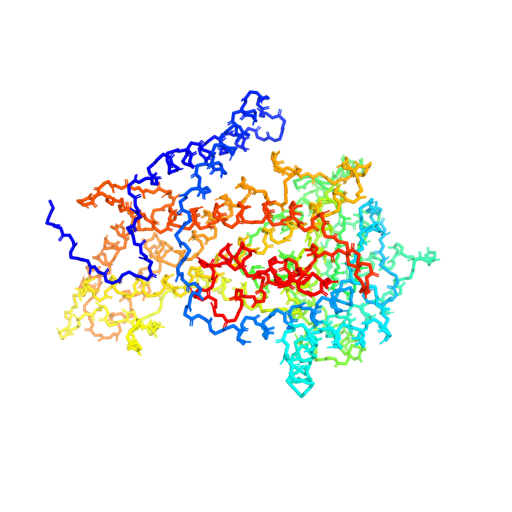96.38 388 LEU A O 1
ATOM 3133 N N . THR A 1 389 ? -1.468 -2.588 5.854 1.00 95.44 389 THR A N 1
ATOM 3134 C CA . THR A 1 389 ? -1.015 -3.305 4.649 1.00 95.44 389 THR A CA 1
ATOM 3135 C C . THR A 1 389 ? -0.273 -2.370 3.706 1.00 95.44 389 THR A C 1
ATOM 3137 O O . THR A 1 389 ? 0.722 -2.770 3.111 1.00 95.44 389 THR A O 1
ATOM 3140 N N . ALA A 1 390 ? -0.719 -1.118 3.598 1.00 96.12 390 ALA A N 1
ATOM 3141 C CA . ALA A 1 390 ? -0.062 -0.145 2.746 1.00 96.12 390 ALA A CA 1
ATOM 3142 C C . ALA A 1 390 ? 1.372 0.146 3.208 1.00 96.12 390 ALA A C 1
ATOM 3144 O O . ALA A 1 390 ? 2.278 0.179 2.393 1.00 96.12 390 ALA A O 1
ATOM 3145 N N . VAL A 1 391 ? 1.619 0.227 4.518 1.00 97.81 391 VAL A N 1
ATOM 3146 C CA . VAL A 1 391 ? 2.983 0.384 5.056 1.00 97.81 391 VAL A CA 1
ATOM 3147 C C . VAL A 1 391 ? 3.854 -0.816 4.685 1.00 97.81 391 VAL A C 1
ATOM 3149 O O . VAL A 1 391 ? 4.996 -0.651 4.270 1.00 97.81 391 VAL A O 1
ATOM 3152 N N . LEU A 1 392 ? 3.318 -2.037 4.797 1.00 97.69 392 LEU A N 1
ATOM 3153 C CA . LEU A 1 392 ? 4.031 -3.238 4.362 1.00 97.69 392 LEU A CA 1
ATOM 3154 C C . LEU A 1 392 ? 4.330 -3.194 2.852 1.00 97.69 392 LEU A C 1
ATOM 3156 O O . LEU A 1 392 ? 5.437 -3.544 2.452 1.00 97.69 392 LEU A O 1
ATOM 3160 N N . ALA A 1 393 ? 3.373 -2.744 2.034 1.00 97.50 393 ALA A N 1
ATOM 3161 C CA . ALA A 1 393 ? 3.520 -2.591 0.588 1.00 97.50 393 ALA A CA 1
ATOM 3162 C C . ALA A 1 393 ? 4.698 -1.671 0.225 1.00 97.50 393 ALA A C 1
ATOM 3164 O O . ALA A 1 393 ? 5.544 -2.071 -0.578 1.00 97.50 393 ALA A O 1
ATOM 3165 N N . GLU A 1 394 ? 4.773 -0.497 0.861 1.00 97.81 394 GLU A N 1
ATOM 3166 C CA . GLU A 1 394 ? 5.849 0.493 0.691 1.00 97.81 394 GLU A CA 1
ATOM 3167 C C . GLU A 1 394 ? 7.208 -0.085 1.109 1.00 97.81 394 GLU A C 1
ATOM 3169 O O . GLU A 1 394 ? 8.169 -0.032 0.346 1.00 97.81 394 GLU A O 1
ATOM 3174 N N . ILE A 1 395 ? 7.291 -0.751 2.270 1.00 98.12 395 ILE A N 1
ATOM 3175 C CA . ILE A 1 395 ? 8.538 -1.393 2.724 1.00 98.12 395 ILE A CA 1
ATOM 3176 C C . ILE A 1 395 ? 9.018 -2.439 1.705 1.00 98.12 395 ILE A C 1
ATOM 3178 O O . ILE A 1 395 ? 10.214 -2.555 1.440 1.00 98.12 395 ILE A O 1
ATOM 3182 N N . MET A 1 396 ? 8.115 -3.237 1.131 1.00 97.56 396 MET A N 1
ATOM 3183 C CA . MET A 1 396 ? 8.491 -4.229 0.118 1.00 97.56 396 MET A CA 1
ATOM 3184 C C . MET A 1 396 ? 8.947 -3.570 -1.193 1.00 97.56 396 MET A C 1
ATOM 3186 O O . MET A 1 396 ? 9.859 -4.085 -1.845 1.00 97.56 396 MET A O 1
ATOM 3190 N N . ALA A 1 397 ? 8.352 -2.438 -1.574 1.00 97.19 397 ALA A N 1
ATOM 3191 C CA . ALA A 1 397 ? 8.783 -1.658 -2.730 1.00 97.19 397 ALA A CA 1
ATOM 3192 C C . ALA A 1 397 ? 10.159 -0.999 -2.499 1.00 97.19 397 ALA A C 1
ATOM 3194 O O . ALA A 1 397 ? 11.020 -1.057 -3.381 1.00 97.19 397 ALA A O 1
ATOM 3195 N N . ASP A 1 398 ? 10.438 -0.521 -1.283 1.00 97.62 398 ASP A N 1
ATOM 3196 C CA . ASP A 1 398 ? 11.761 -0.031 -0.875 1.00 97.62 398 ASP A CA 1
ATOM 3197 C C . ASP A 1 398 ? 12.852 -1.100 -1.019 1.00 97.62 398 ASP A C 1
ATOM 3199 O O . ASP A 1 398 ? 13.966 -0.807 -1.457 1.00 97.62 398 ASP A O 1
ATOM 3203 N N . VAL A 1 399 ? 12.544 -2.361 -0.702 1.00 97.06 399 VAL A N 1
ATOM 3204 C CA . VAL A 1 399 ? 13.502 -3.466 -0.871 1.00 97.06 399 VAL A CA 1
ATOM 3205 C C . VAL A 1 399 ? 13.789 -3.720 -2.354 1.00 97.06 399 VAL A C 1
ATOM 3207 O O . VAL A 1 399 ? 14.933 -4.024 -2.709 1.00 97.06 399 VAL A O 1
ATOM 3210 N N . ALA A 1 400 ? 12.794 -3.569 -3.235 1.00 95.88 400 ALA A N 1
ATOM 3211 C CA . ALA A 1 400 ? 12.995 -3.665 -4.681 1.00 95.88 400 ALA A CA 1
ATOM 3212 C C . ALA A 1 400 ? 13.895 -2.527 -5.195 1.00 95.88 400 ALA A C 1
ATOM 3214 O O . ALA A 1 400 ? 14.856 -2.780 -5.926 1.00 95.88 400 ALA A O 1
ATOM 3215 N N . GLU A 1 401 ? 13.655 -1.294 -4.759 1.00 95.88 401 GLU A N 1
ATOM 3216 C CA . GLU A 1 401 ? 14.536 -0.152 -5.016 1.00 95.88 401 GLU A CA 1
ATOM 3217 C C . GLU A 1 401 ? 15.969 -0.394 -4.523 1.00 95.88 401 GLU A C 1
ATOM 3219 O O . GLU A 1 401 ? 16.945 -0.210 -5.256 1.00 95.88 401 GLU A O 1
ATOM 3224 N N . TYR A 1 402 ? 16.125 -0.858 -3.286 1.00 96.56 402 TYR A N 1
ATOM 3225 C CA . TYR A 1 402 ? 17.442 -1.122 -2.727 1.00 96.56 402 TYR A CA 1
ATOM 3226 C C . TYR A 1 402 ? 18.173 -2.233 -3.483 1.00 96.56 402 TYR A C 1
ATOM 3228 O O . TYR A 1 402 ? 19.37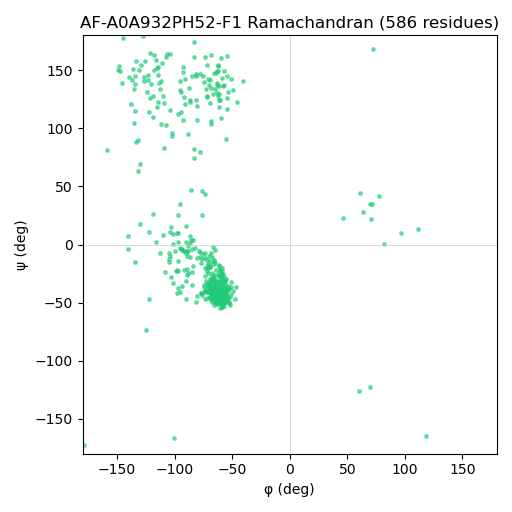8 -2.128 -3.722 1.00 96.56 402 TYR A O 1
ATOM 3236 N N . LYS A 1 403 ? 17.461 -3.282 -3.918 1.00 95.88 403 LYS A N 1
ATOM 3237 C CA . LYS A 1 403 ? 18.026 -4.318 -4.792 1.00 95.88 403 LYS A CA 1
ATOM 3238 C C . LYS A 1 403 ? 18.616 -3.694 -6.056 1.00 95.88 403 LYS A C 1
ATOM 3240 O O . LYS A 1 403 ? 19.725 -4.073 -6.437 1.00 95.88 403 LYS A O 1
ATOM 3245 N N . PHE A 1 404 ? 17.912 -2.753 -6.686 1.00 95.44 404 PHE A N 1
ATOM 3246 C CA . PHE A 1 404 ? 18.419 -2.047 -7.860 1.00 95.44 404 PHE A CA 1
ATOM 3247 C C . PHE A 1 404 ? 19.733 -1.322 -7.548 1.00 95.44 404 PHE A C 1
ATOM 3249 O O . PHE A 1 404 ? 20.735 -1.566 -8.219 1.00 95.44 404 PHE A O 1
ATOM 3256 N N . LEU A 1 405 ? 19.766 -0.513 -6.483 1.00 95.44 405 LEU A N 1
ATOM 3257 C CA . LEU A 1 405 ? 20.969 0.217 -6.062 1.00 95.44 405 LEU A CA 1
ATOM 3258 C C . LEU A 1 405 ? 22.141 -0.713 -5.724 1.00 95.44 405 LEU A C 1
ATOM 3260 O O . LEU A 1 405 ? 23.287 -0.417 -6.055 1.00 95.44 405 LEU A O 1
ATOM 3264 N N . ALA A 1 406 ? 21.864 -1.846 -5.078 1.00 94.50 406 ALA A N 1
ATOM 3265 C CA . ALA A 1 406 ? 22.880 -2.821 -4.696 1.00 94.50 406 ALA A CA 1
ATOM 3266 C C . ALA A 1 406 ? 23.500 -3.539 -5.908 1.00 94.50 406 ALA A C 1
ATOM 3268 O O . ALA A 1 406 ? 24.661 -3.943 -5.849 1.00 94.50 406 ALA A O 1
ATOM 3269 N N . LEU A 1 407 ? 22.737 -3.720 -6.990 1.00 93.69 407 LEU A N 1
ATOM 3270 C CA . LEU A 1 407 ? 23.206 -4.346 -8.230 1.00 93.69 407 LEU A CA 1
ATOM 3271 C C . LEU A 1 407 ? 23.812 -3.338 -9.219 1.00 93.69 407 LEU A C 1
ATOM 3273 O O . LEU A 1 407 ? 24.665 -3.721 -10.019 1.00 93.69 407 LEU A O 1
ATOM 3277 N N . HIS A 1 408 ? 23.399 -2.071 -9.147 1.00 94.94 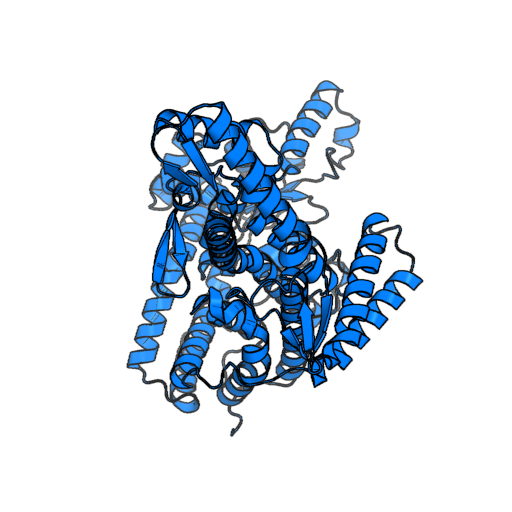408 HIS A N 1
ATOM 3278 C CA . HIS A 1 408 ? 23.790 -0.996 -10.063 1.00 94.94 408 HIS A CA 1
ATOM 3279 C C . HIS A 1 408 ? 24.234 0.267 -9.303 1.00 94.94 408 HIS A C 1
ATOM 3281 O O . HIS A 1 408 ? 23.601 1.319 -9.419 1.00 94.94 408 HIS A O 1
ATOM 3287 N N . PRO A 1 409 ? 25.323 0.203 -8.512 1.00 94.69 409 PRO A N 1
ATOM 3288 C CA . PRO A 1 409 ? 25.785 1.346 -7.722 1.00 94.69 409 PRO A CA 1
ATOM 3289 C C . PRO A 1 409 ? 26.203 2.547 -8.588 1.00 94.69 409 PRO A C 1
ATOM 3291 O O . PRO A 1 409 ? 26.128 3.686 -8.137 1.00 94.69 409 PRO A O 1
ATOM 3294 N N . ASP A 1 410 ? 26.604 2.310 -9.838 1.00 93.81 410 ASP A N 1
ATOM 3295 C CA . ASP A 1 410 ? 26.912 3.333 -10.843 1.00 93.81 410 ASP A CA 1
ATOM 3296 C C . ASP A 1 410 ? 25.670 4.096 -11.335 1.00 93.81 410 ASP A C 1
ATOM 3298 O O . ASP A 1 410 ? 25.795 5.207 -11.841 1.00 93.81 410 ASP A O 1
ATOM 3302 N N . GLN A 1 411 ? 24.474 3.530 -11.148 1.00 91.62 411 GLN A N 1
ATOM 3303 C CA . GLN A 1 411 ? 23.188 4.144 -11.493 1.00 91.62 411 GLN A CA 1
ATOM 3304 C C . GLN A 1 411 ? 22.510 4.801 -10.283 1.00 91.62 411 GLN A C 1
ATOM 3306 O O . GLN A 1 411 ? 21.352 5.204 -10.366 1.00 91.62 411 GLN A O 1
ATOM 3311 N N . ALA A 1 412 ? 23.202 4.930 -9.145 1.00 92.19 412 ALA A N 1
ATOM 3312 C CA . ALA A 1 412 ? 22.594 5.452 -7.927 1.00 92.19 412 ALA A CA 1
ATOM 3313 C C . ALA A 1 412 ? 22.032 6.872 -8.104 1.00 92.19 412 ALA A C 1
ATOM 3315 O O . ALA A 1 412 ? 20.982 7.174 -7.547 1.00 92.19 412 ALA A O 1
ATOM 3316 N N . GLU A 1 413 ? 22.681 7.744 -8.878 1.00 91.88 413 GLU A N 1
ATOM 3317 C CA . GLU A 1 413 ? 22.183 9.105 -9.141 1.00 91.88 413 GLU A CA 1
ATOM 3318 C C . GLU A 1 413 ? 20.888 9.122 -9.961 1.00 91.88 413 GLU A C 1
ATOM 3320 O O . GLU A 1 413 ? 20.064 10.015 -9.776 1.00 91.88 413 GLU A O 1
ATOM 3325 N N . ALA A 1 414 ? 20.682 8.114 -10.813 1.00 90.12 414 ALA A N 1
ATOM 3326 C CA . ALA A 1 414 ? 19.496 8.000 -11.652 1.00 90.12 414 ALA A CA 1
ATOM 3327 C C . ALA A 1 414 ? 18.234 7.640 -10.858 1.00 90.12 414 ALA A C 1
ATOM 3329 O O . ALA A 1 414 ? 17.138 7.879 -11.344 1.00 90.12 414 ALA A O 1
ATOM 3330 N N . MET A 1 415 ? 18.373 7.094 -9.646 1.00 90.19 415 MET A N 1
ATOM 3331 C CA . MET A 1 415 ? 17.254 6.694 -8.791 1.00 90.19 415 MET A CA 1
ATOM 3332 C C . MET A 1 415 ? 17.138 7.650 -7.591 1.00 90.19 415 MET A C 1
ATOM 3334 O O . MET A 1 415 ? 17.719 7.386 -6.529 1.00 90.19 415 MET A O 1
ATOM 3338 N N . PRO A 1 416 ? 16.491 8.820 -7.734 1.00 89.25 416 PRO A N 1
ATOM 3339 C CA . PRO A 1 416 ? 16.280 9.730 -6.612 1.00 89.25 416 PRO A CA 1
ATOM 3340 C C . PRO A 1 416 ? 15.419 9.064 -5.528 1.00 89.25 416 PRO A C 1
ATOM 3342 O O . PRO A 1 416 ? 14.659 8.144 -5.799 1.00 89.25 416 PRO A O 1
ATOM 3345 N N . SER A 1 417 ? 15.563 9.520 -4.285 1.00 90.38 417 SER A N 1
ATOM 3346 C CA . SER A 1 417 ? 14.756 9.054 -3.155 1.00 90.38 417 SER A CA 1
ATOM 3347 C C . SER A 1 417 ? 14.517 10.217 -2.206 1.00 90.38 417 SER A C 1
ATOM 3349 O O . SER A 1 417 ? 15.434 10.995 -1.939 1.00 90.38 417 SER A O 1
ATOM 3351 N N . SER A 1 418 ? 13.298 10.317 -1.682 1.00 89.31 418 SER A N 1
ATOM 3352 C CA . SER A 1 418 ? 12.936 11.288 -0.647 1.00 89.31 418 SER A CA 1
ATOM 3353 C C . SER A 1 418 ? 13.387 10.872 0.758 1.00 89.31 418 SER A C 1
ATOM 3355 O O . SER A 1 418 ? 13.191 11.630 1.707 1.00 89.31 418 SER A O 1
ATOM 3357 N N . SER A 1 419 ? 13.943 9.667 0.913 1.00 92.94 419 SER A N 1
ATOM 3358 C CA . SER A 1 419 ? 14.430 9.147 2.191 1.00 92.94 419 SER A CA 1
ATOM 3359 C C . SER A 1 419 ? 15.900 9.475 2.418 1.00 92.94 419 SER A C 1
ATOM 3361 O O . SER A 1 419 ? 16.734 9.350 1.517 1.00 92.94 419 SER A O 1
ATOM 3363 N N . VAL A 1 420 ? 16.240 9.784 3.671 1.00 91.88 420 VAL A N 1
ATOM 3364 C CA . VAL A 1 420 ? 17.641 9.880 4.122 1.00 91.88 420 VAL A CA 1
ATOM 3365 C C . VAL A 1 420 ? 18.325 8.505 4.072 1.00 91.88 420 VAL A C 1
ATOM 3367 O O . VAL A 1 420 ? 19.533 8.404 3.866 1.00 91.88 420 VAL A O 1
ATOM 3370 N N . PHE A 1 421 ? 17.550 7.425 4.175 1.00 94.44 421 PHE A N 1
ATOM 3371 C CA . PHE A 1 421 ? 18.003 6.036 4.188 1.00 94.44 421 PHE A CA 1
ATOM 3372 C C . PHE A 1 421 ? 17.941 5.376 2.805 1.00 94.44 421 PHE A C 1
ATOM 3374 O O . PHE A 1 421 ? 17.719 4.173 2.703 1.00 94.44 421 PHE A O 1
ATOM 3381 N N . LYS A 1 422 ? 18.196 6.133 1.729 1.00 93.69 422 LYS A N 1
ATOM 3382 C CA . LYS A 1 422 ? 18.231 5.634 0.339 1.00 93.69 422 LYS A CA 1
ATOM 3383 C C . LYS A 1 422 ? 19.038 4.339 0.155 1.00 93.69 422 LYS A C 1
ATOM 3385 O O . LYS A 1 422 ? 18.672 3.495 -0.651 1.00 93.69 422 LYS A O 1
ATOM 3390 N N . PHE A 1 423 ? 20.142 4.182 0.885 1.00 95.12 423 PHE A N 1
ATOM 3391 C CA . PHE A 1 423 ? 21.016 3.004 0.811 1.00 95.12 423 PHE A CA 1
ATOM 3392 C C . PHE A 1 423 ? 20.725 1.962 1.903 1.00 95.12 423 PHE A C 1
ATOM 3394 O O . PHE A 1 423 ? 21.609 1.189 2.282 1.00 95.12 423 PHE A O 1
ATOM 3401 N N . CYS A 1 424 ? 19.499 1.935 2.414 1.00 96.31 424 CYS A N 1
ATOM 3402 C CA . CYS A 1 424 ? 19.002 0.924 3.333 1.00 96.31 424 CYS A CA 1
ATOM 3403 C C . CYS A 1 424 ? 17.926 0.075 2.626 1.00 96.31 424 CYS A C 1
ATOM 3405 O O . CYS A 1 424 ? 17.127 0.642 1.885 1.00 96.31 424 CYS A O 1
ATOM 3407 N N . PRO A 1 425 ? 17.876 -1.256 2.844 1.00 96.00 425 PRO A N 1
ATOM 3408 C CA . PRO A 1 425 ? 16.836 -2.128 2.289 1.00 96.00 425 PRO A CA 1
ATOM 3409 C C . PRO A 1 425 ? 15.396 -1.672 2.534 1.00 96.00 425 PRO A C 1
ATOM 3411 O O . PRO A 1 425 ? 14.534 -1.928 1.710 1.00 96.00 425 PRO A O 1
ATOM 3414 N N . SER A 1 426 ? 15.139 -1.026 3.664 1.00 95.88 426 SER A N 1
ATOM 3415 C CA . SER A 1 426 ? 13.849 -0.437 4.013 1.00 95.88 426 SER A CA 1
ATOM 3416 C C . SER A 1 426 ? 14.085 0.967 4.563 1.00 95.88 426 SER A C 1
ATOM 3418 O O . SER A 1 426 ? 15.108 1.213 5.212 1.00 95.88 426 SER A O 1
ATOM 3420 N N . LYS A 1 427 ? 13.180 1.910 4.296 1.00 96.44 427 LYS A N 1
ATOM 3421 C CA . LYS A 1 427 ? 13.369 3.324 4.649 1.00 96.44 427 LYS A CA 1
ATOM 3422 C C . LYS A 1 427 ? 12.561 3.662 5.902 1.00 96.44 427 LYS A C 1
ATOM 3424 O O . LYS A 1 427 ? 11.378 3.987 5.819 1.00 96.44 427 LYS A O 1
ATOM 3429 N N . LEU A 1 428 ? 13.188 3.563 7.081 1.00 97.06 428 LEU A N 1
ATOM 3430 C CA . LEU A 1 428 ? 12.488 3.715 8.371 1.00 97.06 428 LEU A CA 1
ATOM 3431 C C . LEU A 1 428 ? 11.783 5.073 8.526 1.00 97.06 428 LEU A C 1
ATOM 3433 O O . LEU A 1 428 ? 10.721 5.143 9.139 1.00 97.06 428 LEU A O 1
ATOM 3437 N N . ASP A 1 429 ? 12.352 6.142 7.966 1.00 96.00 429 ASP A N 1
ATOM 3438 C CA . ASP A 1 429 ? 11.717 7.460 7.937 1.00 96.00 429 ASP A CA 1
ATOM 3439 C C . ASP A 1 429 ? 10.384 7.422 7.179 1.00 96.00 429 ASP A C 1
ATOM 3441 O O . ASP A 1 429 ? 9.343 7.766 7.741 1.00 96.00 429 ASP A O 1
ATOM 3445 N N . LEU A 1 430 ? 10.371 6.952 5.933 1.00 95.88 430 LEU A N 1
ATOM 3446 C CA . LEU A 1 430 ? 9.123 6.827 5.172 1.00 95.88 430 LEU A CA 1
ATOM 3447 C C . LEU A 1 430 ? 8.152 5.861 5.861 1.00 95.88 430 LEU A C 1
ATOM 3449 O O . LEU A 1 430 ? 7.013 6.230 6.126 1.00 95.88 430 LEU A O 1
ATOM 3453 N N . THR A 1 431 ? 8.651 4.713 6.320 1.00 97.25 431 THR A N 1
ATOM 3454 C CA . THR A 1 431 ? 7.861 3.689 7.020 1.00 97.25 431 THR A CA 1
ATOM 3455 C C . THR A 1 431 ? 7.075 4.247 8.212 1.00 97.25 431 THR A C 1
ATOM 3457 O O . THR A 1 431 ? 5.880 3.989 8.345 1.00 97.25 431 THR A O 1
ATOM 3460 N N . LEU A 1 432 ? 7.715 5.011 9.107 1.00 96.62 432 LEU A N 1
ATOM 3461 C CA . LEU A 1 432 ? 7.045 5.549 10.301 1.00 96.62 432 LEU A CA 1
ATOM 3462 C C . LEU A 1 432 ? 6.078 6.689 9.967 1.00 96.62 432 LEU A C 1
ATOM 3464 O O . LEU A 1 432 ? 5.042 6.850 10.627 1.00 96.62 432 LEU A O 1
ATOM 3468 N N . HIS A 1 433 ? 6.383 7.456 8.922 1.00 95.62 433 HIS A N 1
ATOM 3469 C CA . HIS A 1 433 ? 5.446 8.435 8.399 1.00 95.62 433 HIS A CA 1
ATOM 3470 C C . HIS A 1 433 ? 4.188 7.771 7.839 1.00 95.62 433 HIS A C 1
ATOM 3472 O O . HIS A 1 433 ? 3.074 8.148 8.217 1.00 95.62 433 HIS A O 1
ATOM 3478 N N . ASP A 1 434 ? 4.366 6.762 6.991 1.00 97.00 434 ASP A N 1
ATOM 3479 C CA . ASP A 1 434 ? 3.275 6.028 6.365 1.00 97.00 434 ASP A CA 1
ATOM 3480 C C . ASP A 1 434 ? 2.456 5.295 7.423 1.00 97.00 434 ASP A C 1
ATOM 3482 O O . ASP A 1 434 ? 1.228 5.363 7.401 1.00 97.00 434 ASP A O 1
ATOM 3486 N N . ALA A 1 435 ? 3.102 4.706 8.434 1.00 96.81 435 ALA A N 1
ATOM 3487 C CA . ALA A 1 435 ? 2.415 4.111 9.577 1.00 96.81 435 ALA A CA 1
ATOM 3488 C C . ALA A 1 435 ? 1.488 5.112 10.272 1.00 96.81 435 ALA A C 1
ATOM 3490 O O . ALA A 1 435 ? 0.330 4.790 10.533 1.00 96.81 435 ALA A O 1
ATOM 3491 N N . THR A 1 436 ? 1.942 6.343 10.508 1.00 95.94 436 THR A N 1
ATOM 3492 C CA . THR A 1 436 ? 1.108 7.395 11.110 1.00 95.94 436 THR A CA 1
ATOM 3493 C C . THR A 1 436 ? -0.059 7.784 10.195 1.00 95.94 436 THR A C 1
ATOM 3495 O O . THR A 1 436 ? -1.206 7.896 10.645 1.00 95.94 436 THR A O 1
ATOM 3498 N N . PHE A 1 437 ? 0.199 7.948 8.894 1.00 96.06 437 PHE A N 1
ATOM 3499 C CA . PHE A 1 437 ? -0.825 8.293 7.909 1.00 96.06 437 PHE A CA 1
ATOM 3500 C C . PHE A 1 437 ? -1.901 7.205 7.783 1.00 96.06 437 PHE A C 1
ATOM 3502 O O . PHE A 1 437 ? -3.095 7.514 7.898 1.00 96.06 437 PHE A O 1
ATOM 3509 N N . TYR A 1 438 ? -1.503 5.947 7.594 1.00 97.19 438 TYR A N 1
ATOM 3510 C CA . TYR A 1 438 ? -2.403 4.810 7.404 1.00 97.19 438 TYR A CA 1
ATOM 3511 C C . TYR A 1 438 ? -3.123 4.410 8.694 1.00 97.19 438 TYR A C 1
ATOM 3513 O O . TYR A 1 438 ? -4.322 4.130 8.660 1.00 97.19 438 TYR A O 1
ATOM 3521 N N . PHE A 1 439 ? -2.478 4.535 9.856 1.00 96.81 439 PHE A N 1
ATOM 3522 C CA . PHE A 1 439 ? -3.158 4.431 11.149 1.00 96.81 439 PHE A CA 1
ATOM 3523 C C . PHE A 1 439 ? -4.320 5.434 11.261 1.00 96.81 439 PHE A C 1
ATOM 3525 O O . PHE A 1 439 ? -5.418 5.100 11.716 1.00 96.81 439 PHE A O 1
ATOM 3532 N N . SER A 1 440 ? -4.128 6.663 10.767 1.00 96.19 440 SER A N 1
ATOM 3533 C CA . SER A 1 440 ? -5.194 7.672 10.732 1.00 96.19 440 SER A CA 1
ATOM 3534 C C . SER A 1 440 ? -6.317 7.359 9.730 1.00 96.19 440 SER A C 1
ATOM 3536 O O . SER A 1 440 ? -7.410 7.921 9.852 1.00 96.19 440 SER A O 1
ATOM 3538 N N . GLN A 1 441 ? -6.076 6.487 8.739 1.00 96.75 441 GLN A N 1
ATOM 3539 C CA . GLN A 1 441 ? -7.125 6.008 7.833 1.00 96.75 441 GLN A CA 1
ATOM 3540 C C . GLN A 1 441 ? -8.032 4.992 8.531 1.00 96.75 441 GLN A C 1
ATOM 3542 O O . GLN A 1 441 ? -9.248 5.096 8.391 1.00 96.75 441 GLN A O 1
ATOM 3547 N N . ALA A 1 442 ? -7.482 4.080 9.339 1.00 96.06 442 ALA A N 1
ATOM 3548 C CA . ALA A 1 442 ? -8.284 3.112 10.096 1.00 96.06 442 ALA A CA 1
ATOM 3549 C C . ALA A 1 442 ? -9.274 3.802 11.055 1.00 96.06 442 ALA A C 1
ATOM 3551 O O . ALA A 1 442 ? -10.438 3.420 11.146 1.00 96.06 442 ALA A O 1
ATOM 3552 N N . THR A 1 443 ? -8.845 4.886 11.707 1.00 96.38 443 THR A N 1
ATOM 3553 C CA . THR A 1 443 ? -9.672 5.670 12.648 1.00 96.38 443 THR A CA 1
ATOM 3554 C C . THR A 1 443 ? -10.548 6.732 11.977 1.00 96.38 443 THR A C 1
ATOM 3556 O O . THR A 1 443 ? -11.337 7.416 12.639 1.00 96.38 443 THR A O 1
ATOM 3559 N N . LYS A 1 444 ? -10.431 6.896 10.654 1.00 96.38 444 LYS A N 1
ATOM 3560 C CA . LYS A 1 444 ? -11.023 8.010 9.907 1.00 96.38 444 LYS A CA 1
ATOM 3561 C C . LYS A 1 444 ? -12.534 8.080 10.033 1.00 96.38 444 LYS A C 1
ATOM 3563 O O . LYS A 1 444 ? -13.062 9.183 10.151 1.00 96.38 444 LYS A O 1
ATOM 3568 N N . VAL A 1 445 ? -13.215 6.938 10.034 1.00 96.00 445 VAL A N 1
ATOM 3569 C CA . VAL A 1 445 ? -14.673 6.882 10.136 1.00 96.00 445 VAL A CA 1
ATOM 3570 C C . VAL A 1 445 ? -15.178 7.540 11.424 1.00 96.00 445 VAL A C 1
ATOM 3572 O O . VAL A 1 445 ? -16.041 8.419 11.364 1.00 96.00 445 VAL A O 1
ATOM 3575 N N . PHE A 1 446 ? -14.577 7.195 12.566 1.00 97.31 446 PHE A N 1
ATOM 3576 C CA . PHE A 1 446 ? -14.955 7.706 13.880 1.00 97.31 446 PHE A CA 1
ATOM 3577 C C . PHE A 1 446 ? -14.550 9.165 14.045 1.00 97.31 446 PHE A C 1
ATOM 3579 O O . PHE A 1 446 ? -15.348 9.965 14.529 1.00 97.31 446 PHE A O 1
ATOM 3586 N N . ARG A 1 447 ? -13.357 9.542 13.567 1.00 96.88 447 ARG A N 1
ATOM 3587 C CA . ARG A 1 447 ? -12.914 10.942 13.540 1.00 96.88 447 ARG A CA 1
ATOM 3588 C C . ARG A 1 447 ? -13.892 11.813 12.754 1.00 96.88 447 ARG A C 1
ATOM 3590 O O . ARG A 1 447 ? -14.404 12.792 13.286 1.00 96.88 447 ARG A O 1
ATOM 3597 N N . LEU A 1 448 ? -14.215 11.424 11.519 1.00 96.56 448 LEU A N 1
ATOM 3598 C CA . LEU A 1 448 ? -15.146 12.179 10.686 1.00 96.56 448 LEU A CA 1
ATOM 3599 C C . LEU A 1 448 ? -16.550 12.209 11.299 1.00 96.56 448 LEU A C 1
ATOM 3601 O O . LEU A 1 448 ? -17.207 13.245 11.264 1.00 96.56 448 LEU A O 1
ATOM 3605 N N . TRP A 1 449 ? -17.026 11.088 11.846 1.00 97.19 449 TRP A N 1
ATOM 3606 C CA . TRP A 1 449 ? -18.314 11.026 12.535 1.00 97.19 449 TRP A CA 1
ATOM 3607 C C . TRP A 1 449 ? -18.359 11.979 13.736 1.00 97.19 449 TRP A C 1
ATOM 3609 O O . TRP A 1 449 ? -19.299 12.760 13.848 1.00 97.19 449 TRP A O 1
ATOM 3619 N N . ALA A 1 450 ? -17.319 11.997 14.569 1.00 97.06 450 ALA A N 1
ATOM 3620 C CA . ALA A 1 450 ? -17.235 12.858 15.742 1.00 97.06 450 ALA A CA 1
ATOM 3621 C C . ALA A 1 450 ? -17.060 14.344 15.396 1.00 97.06 450 ALA A C 1
ATOM 3623 O O . ALA A 1 450 ? -17.648 15.190 16.063 1.00 97.06 450 ALA A O 1
ATOM 3624 N N . GLU A 1 451 ? -16.305 14.687 14.351 1.00 96.12 451 GLU A N 1
ATOM 3625 C CA . GLU A 1 451 ? -15.993 16.078 13.988 1.00 96.12 451 GLU A CA 1
ATOM 3626 C C . GLU A 1 451 ? -17.083 16.732 13.120 1.00 96.12 451 GLU A C 1
ATOM 3628 O O . GLU A 1 451 ? -17.380 17.919 13.277 1.00 96.12 451 GLU A O 1
ATOM 3633 N N . HIS A 1 452 ? -17.743 15.978 12.234 1.00 96.19 452 HIS A N 1
ATOM 3634 C CA . HIS A 1 452 ? -18.689 16.538 11.266 1.00 96.19 452 HIS A CA 1
ATOM 3635 C C . HIS A 1 452 ? -20.147 16.433 11.731 1.00 96.19 452 HIS A C 1
ATOM 3637 O O . HIS A 1 452 ? -20.749 15.359 11.699 1.00 96.19 452 HIS A O 1
ATOM 3643 N N . VAL A 1 453 ? -20.762 17.587 12.025 1.00 95.31 453 VAL A N 1
ATOM 3644 C CA . VAL A 1 453 ? -22.179 17.705 12.431 1.00 95.31 453 VAL A CA 1
ATOM 3645 C C . VAL A 1 453 ? -23.137 16.908 11.527 1.00 95.31 453 VAL A C 1
ATOM 3647 O O . VAL A 1 453 ? -23.939 16.152 12.071 1.00 95.31 453 VAL A O 1
ATOM 3650 N N . PRO A 1 454 ? -23.055 16.962 10.176 1.00 96.81 454 PRO A N 1
ATOM 3651 C CA . PRO A 1 454 ? -23.978 16.203 9.326 1.00 96.81 454 PRO A CA 1
ATOM 3652 C C . PRO A 1 454 ? -23.910 14.679 9.514 1.00 96.81 454 PRO A C 1
ATOM 3654 O O . PRO A 1 454 ? -24.900 13.989 9.281 1.00 96.81 454 PRO A O 1
ATOM 3657 N N . ARG A 1 455 ? -22.761 14.132 9.937 1.00 95.88 455 ARG A N 1
ATOM 3658 C CA . ARG A 1 455 ? -22.616 12.691 10.192 1.00 95.88 455 ARG A CA 1
ATOM 3659 C C . ARG A 1 455 ? -23.267 12.291 11.514 1.00 95.88 455 ARG A C 1
ATOM 3661 O O . ARG A 1 455 ? -24.009 11.315 11.531 1.00 95.88 455 ARG A O 1
ATOM 3668 N N . ARG A 1 456 ? -23.077 13.081 12.577 1.00 95.88 456 ARG A N 1
ATOM 3669 C CA . ARG A 1 456 ? -23.779 12.894 13.865 1.00 95.88 456 ARG A CA 1
ATOM 3670 C C . ARG A 1 456 ? -25.291 13.004 13.701 1.00 95.88 456 ARG A C 1
ATOM 3672 O O . ARG A 1 456 ? -26.044 12.177 14.210 1.00 95.88 456 ARG A O 1
ATOM 3679 N N . GLN A 1 457 ? -25.709 13.978 12.898 1.00 96.00 457 GLN A N 1
ATOM 3680 C CA . GLN A 1 457 ? -27.096 14.225 12.535 1.00 96.00 457 GLN A CA 1
ATOM 3681 C C . GLN A 1 457 ? -27.754 12.994 11.889 1.00 96.00 457 GLN A C 1
ATOM 3683 O O . GLN A 1 457 ? -28.854 12.621 12.284 1.00 96.00 457 GLN A O 1
ATOM 3688 N N . LYS A 1 458 ? -27.057 12.296 10.975 1.00 96.25 458 LYS A N 1
ATOM 3689 C CA . LYS A 1 458 ? -27.546 11.041 10.369 1.00 96.25 458 LYS A CA 1
ATOM 3690 C C . LYS A 1 458 ? -27.832 9.967 11.429 1.00 96.25 458 LYS A C 1
ATOM 3692 O O . LYS A 1 458 ? -28.902 9.362 11.393 1.00 96.25 458 LYS A O 1
ATOM 3697 N N . THR A 1 459 ? -26.915 9.753 12.378 1.00 96.75 459 THR A N 1
ATOM 3698 C CA . THR A 1 459 ? -27.102 8.799 13.489 1.00 96.75 459 THR A CA 1
ATOM 3699 C C . THR A 1 459 ? -28.288 9.197 14.368 1.00 96.75 459 THR A C 1
ATOM 3701 O O . THR A 1 459 ? -29.146 8.364 14.656 1.00 96.75 459 THR A O 1
ATOM 3704 N N . ARG A 1 460 ? -28.387 10.482 14.738 1.00 97.50 460 ARG A N 1
ATOM 3705 C CA . ARG A 1 460 ? -29.508 11.014 15.523 1.00 97.50 460 ARG A CA 1
ATOM 3706 C C . ARG A 1 460 ? -30.846 10.776 14.831 1.00 97.50 460 ARG A C 1
ATOM 3708 O O . ARG A 1 460 ? -31.768 10.253 15.448 1.00 97.50 460 ARG A O 1
ATOM 3715 N N . ASP A 1 461 ? -30.953 11.124 13.553 1.00 97.38 461 ASP A N 1
ATOM 3716 C CA . ASP A 1 461 ? -32.192 10.970 12.788 1.00 97.38 461 ASP A CA 1
ATOM 3717 C C . ASP A 1 461 ? -32.576 9.501 12.606 1.00 97.38 461 ASP A C 1
ATOM 3719 O O . ASP A 1 461 ? -33.757 9.166 12.519 1.00 97.38 461 ASP A O 1
ATOM 3723 N N . GLU A 1 462 ? -31.601 8.594 12.553 1.00 97.00 462 GLU A N 1
ATOM 3724 C CA . GLU A 1 462 ? -31.879 7.162 12.565 1.00 97.00 462 GLU A CA 1
ATOM 3725 C C . GLU A 1 462 ? -32.428 6.681 13.916 1.00 97.00 462 GLU A C 1
ATOM 3727 O O . GLU A 1 462 ? -33.404 5.932 13.925 1.00 97.00 462 GLU A O 1
ATOM 3732 N N . LEU A 1 463 ? -31.890 7.157 15.043 1.00 97.12 463 LEU A N 1
ATOM 3733 C CA . LEU A 1 463 ? -32.440 6.869 16.376 1.00 97.12 463 LEU A CA 1
ATOM 3734 C C . LEU A 1 463 ? -33.861 7.435 16.539 1.00 97.12 463 LEU A C 1
ATOM 3736 O O . LEU A 1 463 ? -34.753 6.734 17.015 1.00 97.12 463 LEU A O 1
ATOM 3740 N N . VAL A 1 464 ? -34.111 8.662 16.073 1.00 97.56 464 VAL A N 1
ATOM 3741 C CA . VAL A 1 464 ? -35.450 9.280 16.103 1.00 97.56 464 VAL A CA 1
ATOM 3742 C C . VAL A 1 464 ? -36.448 8.482 15.263 1.00 97.56 464 VAL A C 1
ATOM 3744 O O . VAL A 1 464 ? -37.564 8.216 15.708 1.00 97.56 464 VAL A O 1
ATOM 3747 N N . ARG A 1 465 ? -36.042 8.004 14.078 1.00 96.56 465 ARG A N 1
ATOM 3748 C CA . ARG A 1 465 ? -36.869 7.102 13.254 1.00 96.56 465 ARG A CA 1
ATOM 3749 C C . ARG A 1 465 ? -37.216 5.785 13.958 1.00 96.56 465 ARG A C 1
ATOM 3751 O O . ARG A 1 465 ? -38.226 5.181 13.609 1.00 96.56 465 ARG A O 1
ATOM 3758 N N . ARG A 1 466 ? -36.428 5.354 14.951 1.00 95.25 466 ARG A N 1
ATOM 3759 C CA . ARG A 1 466 ? -36.698 4.178 15.803 1.00 95.25 466 ARG A CA 1
ATOM 3760 C C . ARG A 1 466 ? -37.587 4.495 17.021 1.00 95.25 466 ARG A C 1
ATOM 3762 O O . ARG A 1 466 ? -37.816 3.622 17.856 1.00 95.25 466 ARG A O 1
ATOM 3769 N N . GLY A 1 467 ? -38.133 5.711 17.112 1.00 95.44 467 GLY A N 1
ATOM 3770 C CA . GLY A 1 467 ? -39.109 6.116 18.132 1.00 95.44 467 GLY A CA 1
ATOM 3771 C C . GLY A 1 467 ? -38.524 6.851 19.342 1.00 95.44 467 GLY A C 1
ATOM 3772 O O . GLY A 1 467 ? -39.241 7.060 20.318 1.00 95.44 467 GLY A O 1
ATOM 3773 N N . VAL A 1 468 ? -37.248 7.241 19.291 1.00 97.06 468 VAL A N 1
ATOM 3774 C CA . VAL A 1 468 ? -36.572 8.033 20.331 1.00 97.06 468 VAL A CA 1
ATOM 3775 C C . VAL A 1 468 ? -36.897 9.526 20.167 1.00 97.06 468 VAL A C 1
ATOM 3777 O O . VAL A 1 468 ? -37.059 10.006 19.044 1.00 97.06 468 VAL A O 1
ATOM 3780 N N . THR A 1 469 ? -36.977 10.290 21.261 1.00 97.56 469 THR A N 1
ATOM 3781 C CA . THR A 1 469 ? -37.092 11.757 21.175 1.00 97.56 469 THR A CA 1
ATOM 3782 C C . THR A 1 469 ? -35.818 12.393 20.589 1.00 97.56 469 THR A C 1
ATOM 3784 O O . THR A 1 469 ? -34.713 11.893 20.820 1.00 97.56 469 THR A O 1
ATOM 3787 N N . PRO A 1 470 ? -35.916 13.507 19.838 1.00 97.56 470 PRO A N 1
ATOM 3788 C CA . PRO A 1 470 ? -34.739 14.209 19.322 1.00 97.56 470 PRO A CA 1
ATOM 3789 C C . PRO A 1 470 ? -33.721 14.585 20.406 1.00 97.56 470 PRO A C 1
ATOM 3791 O O . PRO A 1 470 ? -32.519 14.461 20.183 1.00 97.56 470 PRO A O 1
ATOM 3794 N N . GLU A 1 471 ? -34.193 14.991 21.585 1.00 97.75 471 GLU A N 1
ATOM 3795 C CA . GLU A 1 471 ? -33.361 15.417 22.711 1.00 97.75 471 GLU A CA 1
ATOM 3796 C C . GLU A 1 471 ? -32.576 14.249 23.321 1.00 97.75 471 GLU A C 1
ATOM 3798 O O . GLU A 1 471 ? -31.373 14.377 23.559 1.00 97.75 471 GLU A O 1
ATOM 3803 N N . ALA A 1 472 ? -33.223 13.097 23.537 1.00 97.38 472 ALA A N 1
ATOM 3804 C CA . ALA A 1 472 ? -32.546 11.911 24.061 1.00 97.38 472 ALA A CA 1
ATOM 3805 C C . ALA A 1 472 ? -31.538 11.348 23.044 1.00 97.38 472 ALA A C 1
ATOM 3807 O O . ALA A 1 472 ? -30.433 10.949 23.419 1.00 97.38 472 ALA A O 1
ATOM 3808 N N . ALA A 1 473 ? -31.886 11.361 21.752 1.00 97.69 473 ALA A N 1
ATOM 3809 C CA . ALA A 1 473 ? -30.988 10.937 20.682 1.00 97.69 473 ALA A CA 1
ATOM 3810 C C . ALA A 1 473 ? -29.736 11.827 20.597 1.00 97.69 473 ALA A C 1
ATOM 3812 O O . ALA A 1 473 ? -28.627 11.301 20.521 1.00 97.69 473 ALA A O 1
ATOM 3813 N N . GLU A 1 474 ? -29.896 13.153 20.659 1.00 98.00 474 GLU A N 1
ATOM 3814 C CA . GLU A 1 474 ? -28.776 14.103 20.694 1.00 98.00 474 GLU A CA 1
ATOM 3815 C C . GLU A 1 474 ? -27.870 13.842 21.907 1.00 98.00 474 GLU A C 1
ATOM 3817 O O . GLU A 1 474 ? -26.661 13.686 21.753 1.00 98.00 474 GLU A O 1
ATOM 3822 N N . ALA A 1 475 ? -28.449 13.701 23.105 1.00 98.00 475 ALA A N 1
ATOM 3823 C CA . ALA A 1 475 ? -27.689 13.456 24.329 1.00 98.00 475 ALA A CA 1
ATOM 3824 C C . ALA A 1 475 ? -26.879 12.147 24.275 1.00 98.00 475 ALA A C 1
ATOM 3826 O O . ALA A 1 475 ? -25.722 12.113 24.701 1.00 98.00 475 ALA A O 1
ATOM 3827 N N . ALA A 1 476 ? -27.455 11.068 23.735 1.00 98.06 476 ALA A N 1
ATOM 3828 C CA . ALA A 1 476 ? -26.755 9.794 23.596 1.00 98.06 476 ALA A CA 1
ATOM 3829 C C . ALA A 1 476 ? -25.643 9.842 22.537 1.00 98.06 476 ALA A C 1
ATOM 3831 O O . ALA A 1 476 ? -24.570 9.279 22.762 1.00 98.06 476 ALA A O 1
ATOM 3832 N N . VAL A 1 477 ? -25.869 10.529 21.411 1.00 98.06 477 VAL A N 1
ATOM 3833 C CA . VAL A 1 477 ? -24.848 10.728 20.370 1.00 98.06 477 VAL A CA 1
ATOM 3834 C C . VAL A 1 477 ? -23.689 11.570 20.903 1.00 98.06 477 VAL A C 1
ATOM 3836 O O . VAL A 1 477 ? -22.539 11.162 20.760 1.00 98.06 477 VAL A O 1
ATOM 3839 N N . GLU A 1 478 ? -23.957 12.682 21.586 1.00 98.25 478 GLU A N 1
ATOM 3840 C CA . GLU A 1 478 ? -22.909 13.522 22.179 1.00 98.25 478 GLU A CA 1
ATOM 3841 C C . GLU A 1 478 ? -22.142 12.782 23.289 1.00 98.25 478 GLU A C 1
ATOM 3843 O O . GLU A 1 478 ? -20.920 12.913 23.400 1.00 98.25 478 GLU A O 1
ATOM 3848 N N . ARG A 1 479 ? -22.805 11.902 24.055 1.00 98.31 479 ARG A N 1
ATOM 3849 C CA . ARG A 1 479 ? -22.090 11.019 24.989 1.00 98.31 479 ARG A CA 1
ATOM 3850 C C . ARG A 1 479 ? -21.169 10.040 24.257 1.00 98.31 479 ARG A C 1
ATOM 3852 O O . ARG A 1 479 ? -20.053 9.815 24.721 1.00 98.31 479 ARG A O 1
ATOM 3859 N N . ALA A 1 480 ? -21.592 9.486 23.123 1.00 98.38 480 ALA A N 1
ATOM 3860 C CA . ALA A 1 480 ? -20.769 8.571 22.331 1.00 98.38 480 ALA A CA 1
ATOM 3861 C C . ALA A 1 480 ? -19.564 9.287 21.706 1.00 98.38 480 ALA A C 1
ATOM 3863 O O . ALA A 1 480 ? -18.456 8.752 21.716 1.00 98.38 480 ALA A O 1
ATOM 3864 N N . VAL A 1 481 ? -19.742 10.536 21.266 1.00 98.31 481 VAL A N 1
ATOM 3865 C CA . VAL A 1 481 ? -18.641 11.411 20.838 1.00 98.31 481 VAL A CA 1
ATOM 3866 C C . VAL A 1 481 ? -17.635 11.620 21.967 1.00 98.31 481 VAL A C 1
ATOM 3868 O O . VAL A 1 481 ? -16.437 11.474 21.733 1.00 98.31 481 VAL A O 1
ATOM 3871 N N . ALA A 1 482 ? -18.093 11.899 23.191 1.00 98.31 482 ALA A N 1
ATOM 3872 C CA . ALA A 1 482 ? -17.201 12.063 24.339 1.00 98.31 482 ALA A CA 1
ATOM 3873 C C . ALA A 1 482 ? -16.392 10.784 24.631 1.00 98.31 482 ALA A C 1
ATOM 3875 O O . ALA A 1 482 ? -15.181 10.857 24.825 1.00 98.31 482 ALA A O 1
ATOM 3876 N N . VAL A 1 483 ? -17.024 9.603 24.584 1.00 98.12 483 VAL A N 1
ATOM 3877 C CA . VAL A 1 483 ? -16.310 8.323 24.760 1.00 98.12 483 VAL A CA 1
ATOM 3878 C C . VAL A 1 483 ? -15.289 8.090 23.643 1.00 98.12 483 VAL A C 1
ATOM 3880 O O . VAL A 1 483 ? -14.170 7.656 23.918 1.00 98.12 483 VAL A O 1
ATOM 3883 N N . TRP A 1 484 ? -15.630 8.407 22.390 1.00 97.75 484 TRP A N 1
ATOM 3884 C CA . TRP A 1 484 ? -14.670 8.342 21.286 1.00 97.75 484 TRP A CA 1
ATOM 3885 C C . TRP A 1 484 ? -13.488 9.289 21.510 1.00 97.75 484 TRP A C 1
ATOM 3887 O O . TRP A 1 484 ? -12.348 8.878 21.326 1.00 97.75 484 TRP A O 1
ATOM 3897 N N . GLN A 1 485 ? -13.726 10.527 21.945 1.00 97.62 485 GLN A N 1
ATOM 3898 C CA . GLN A 1 485 ? -12.659 11.489 22.232 1.00 97.62 485 GLN A CA 1
ATOM 3899 C C . GLN A 1 485 ? -11.717 10.993 23.337 1.00 97.62 485 GLN A C 1
ATOM 3901 O O . GLN A 1 485 ? -10.507 11.175 23.224 1.00 97.62 485 GLN A O 1
ATOM 3906 N N . GLU A 1 486 ? -12.234 10.313 24.364 1.00 96.31 486 GLU A N 1
ATOM 3907 C CA . GLU A 1 486 ? -11.406 9.667 25.391 1.00 96.31 486 GLU A CA 1
ATOM 3908 C C . GLU A 1 486 ? -10.527 8.548 24.804 1.00 96.31 486 GLU A C 1
ATOM 3910 O O . GLU A 1 486 ? -9.331 8.485 25.095 1.00 96.31 486 GLU A O 1
ATOM 3915 N N . LEU A 1 487 ? -11.090 7.682 23.950 1.00 95.81 487 LEU A N 1
ATOM 3916 C CA . LEU A 1 487 ? -10.331 6.631 23.258 1.00 95.81 487 LEU A CA 1
ATOM 3917 C C . LEU A 1 487 ? -9.279 7.227 22.307 1.00 95.81 487 LEU A C 1
ATOM 3919 O O . LEU A 1 487 ? -8.136 6.772 22.280 1.00 95.81 487 LEU A O 1
ATOM 3923 N N . ALA A 1 488 ? -9.647 8.260 21.551 1.00 96.25 488 ALA A N 1
ATOM 3924 C CA . ALA A 1 488 ? -8.779 8.948 20.603 1.00 96.25 488 ALA A CA 1
ATOM 3925 C C . ALA A 1 488 ? -7.652 9.730 21.291 1.00 96.25 488 ALA A C 1
ATOM 3927 O O . ALA A 1 488 ? -6.575 9.857 20.724 1.00 96.25 488 ALA A O 1
ATOM 3928 N N . ALA A 1 489 ? -7.857 10.226 22.513 1.00 95.81 489 ALA A N 1
ATOM 3929 C CA . ALA A 1 489 ? -6.830 10.959 23.251 1.00 95.81 489 ALA A CA 1
ATOM 3930 C C . ALA A 1 489 ? -5.680 10.065 23.747 1.00 95.81 489 ALA A C 1
ATOM 3932 O O . ALA A 1 489 ? -4.575 10.564 23.958 1.00 95.81 489 ALA A O 1
ATOM 3933 N N . TRP A 1 490 ? -5.924 8.762 23.933 1.00 94.56 490 TRP A N 1
ATOM 3934 C CA . TRP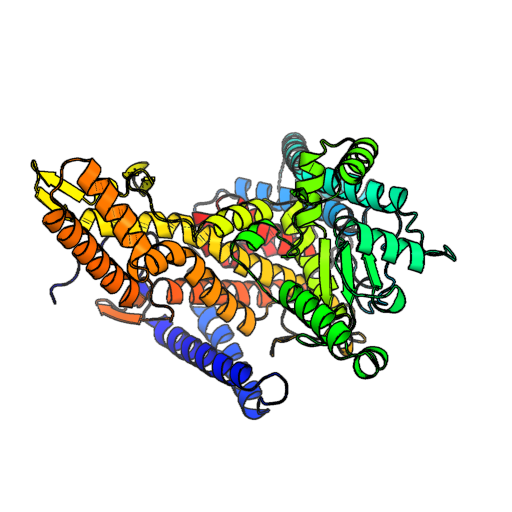 A 1 490 ? -4.912 7.818 24.412 1.00 94.56 490 TRP A CA 1
ATOM 3935 C C . TRP A 1 490 ? -4.727 6.627 23.470 1.00 94.56 490 TRP A C 1
ATOM 3937 O O . TRP A 1 490 ? -3.729 6.574 22.750 1.00 94.56 490 TRP A O 1
ATOM 3947 N N . ASN A 1 491 ? -5.685 5.691 23.448 1.00 94.12 491 ASN A N 1
ATOM 3948 C CA . ASN A 1 491 ? -5.592 4.419 22.722 1.00 94.12 491 ASN A CA 1
ATOM 3949 C C . ASN A 1 491 ? -5.289 4.617 21.230 1.00 94.12 491 ASN A C 1
ATOM 3951 O O . ASN A 1 491 ? -4.458 3.891 20.682 1.00 94.12 491 ASN A O 1
ATOM 3955 N N . TYR A 1 492 ? -5.930 5.612 20.613 1.00 95.94 492 TYR A N 1
ATOM 3956 C CA . TYR A 1 492 ? -5.837 5.906 19.181 1.00 95.94 492 TYR A CA 1
ATOM 3957 C C . TYR A 1 492 ? -5.268 7.297 18.886 1.00 95.94 492 TYR A C 1
ATOM 3959 O O . TYR A 1 492 ? -5.564 7.881 17.843 1.00 95.94 492 TYR A O 1
ATOM 3967 N N . ALA A 1 493 ? -4.457 7.834 19.803 1.00 95.19 493 ALA A N 1
ATOM 3968 C CA . ALA A 1 493 ? -3.804 9.118 19.590 1.00 95.19 493 ALA A CA 1
ATOM 3969 C C . ALA A 1 493 ? -2.920 9.076 18.331 1.00 95.19 493 ALA A C 1
ATOM 3971 O O . ALA A 1 493 ? -2.248 8.068 18.096 1.00 95.19 493 ALA A O 1
ATOM 3972 N N . PRO A 1 494 ? -2.848 10.171 17.549 1.00 92.75 494 PRO A N 1
ATOM 3973 C CA . PRO A 1 494 ? -2.044 10.246 16.326 1.00 92.75 494 PRO A CA 1
ATOM 3974 C C . PRO A 1 494 ? -0.544 10.412 16.621 1.00 92.75 494 PRO A C 1
ATOM 3976 O O . PRO A 1 494 ? 0.195 10.981 15.829 1.00 92.75 494 PRO A O 1
ATOM 3979 N N . GLN A 1 495 ? -0.099 9.965 17.793 1.00 94.69 495 GLN A N 1
ATOM 3980 C CA . GLN A 1 495 ? 1.292 9.965 18.209 1.00 94.69 495 GLN A CA 1
ATOM 3981 C C . GLN A 1 495 ? 1.580 8.765 19.119 1.00 94.69 495 GLN A C 1
ATOM 3983 O O . GLN A 1 495 ? 0.681 8.342 19.852 1.00 94.69 495 GLN A O 1
ATOM 3988 N N . PRO A 1 496 ? 2.812 8.225 19.115 1.00 95.75 496 PRO A N 1
ATOM 3989 C CA . PRO A 1 496 ? 3.216 7.202 20.072 1.00 95.75 496 PRO A CA 1
ATOM 3990 C C . PRO A 1 496 ? 3.111 7.725 21.507 1.00 95.75 496 PRO A C 1
ATOM 3992 O O . PRO A 1 496 ? 3.704 8.751 21.840 1.00 95.75 496 PRO A O 1
ATOM 3995 N N . LEU A 1 497 ? 2.368 7.018 22.358 1.00 96.25 497 LEU A N 1
ATOM 3996 C CA . LEU A 1 497 ? 2.223 7.329 23.781 1.00 96.25 497 LEU A CA 1
ATOM 3997 C C . LEU A 1 497 ? 2.553 6.102 24.623 1.00 96.25 497 LEU A C 1
ATOM 3999 O O . LEU A 1 497 ? 2.212 4.976 24.252 1.00 96.25 497 LEU A O 1
ATOM 4003 N N . TRP A 1 498 ? 3.171 6.332 25.781 1.00 96.31 498 TRP A N 1
ATOM 4004 C CA . TRP A 1 498 ? 3.422 5.288 26.765 1.00 96.31 498 TRP A CA 1
ATOM 4005 C C . TRP A 1 498 ? 3.391 5.811 28.202 1.00 96.31 498 TRP A C 1
ATOM 4007 O O . TRP A 1 498 ? 3.681 6.976 28.469 1.00 96.31 498 TRP A O 1
ATOM 4017 N N . GLN A 1 499 ? 3.069 4.925 29.144 1.00 95.50 499 GLN A N 1
ATOM 4018 C CA . GLN A 1 499 ? 3.136 5.184 30.580 1.00 95.50 499 GLN A CA 1
ATOM 4019 C C . GLN A 1 499 ? 3.681 3.960 31.333 1.00 95.50 499 GLN A C 1
ATOM 4021 O O . GLN A 1 499 ? 3.397 2.824 30.949 1.00 95.50 499 GLN A O 1
ATOM 4026 N N . PRO A 1 500 ? 4.469 4.145 32.405 1.00 94.75 500 PRO A N 1
ATOM 4027 C CA . PRO A 1 500 ? 4.834 3.045 33.290 1.00 94.75 500 PRO A CA 1
ATOM 4028 C C . PRO A 1 500 ? 3.623 2.438 33.997 1.00 94.75 500 PRO A C 1
ATOM 4030 O O . PRO A 1 500 ? 2.762 3.157 34.497 1.00 94.75 500 PRO A O 1
ATOM 4033 N N . GLU A 1 501 ? 3.620 1.111 34.079 1.00 92.50 501 GLU A N 1
ATOM 4034 C CA . GLU A 1 501 ? 2.667 0.302 34.838 1.00 92.50 501 GLU A CA 1
ATOM 4035 C C . GLU A 1 501 ? 3.409 -0.489 35.936 1.00 92.50 501 GLU A C 1
ATOM 4037 O O . GLU A 1 501 ? 4.641 -0.637 35.885 1.00 92.50 501 GLU A O 1
ATOM 4042 N N . PRO A 1 502 ? 2.698 -1.017 36.949 1.00 89.62 502 PRO A N 1
ATOM 4043 C CA . PRO A 1 502 ? 3.281 -1.930 37.928 1.00 89.62 502 PRO A CA 1
ATOM 4044 C C . PRO A 1 502 ? 3.973 -3.148 37.285 1.00 89.62 502 PRO A C 1
ATOM 4046 O O . PRO A 1 502 ? 3.730 -3.500 36.134 1.00 89.62 502 PRO A O 1
ATOM 4049 N N . HIS A 1 503 ? 4.829 -3.823 38.059 1.00 88.25 503 HIS A N 1
ATOM 4050 C CA . HIS A 1 503 ? 5.516 -5.064 37.656 1.00 88.25 503 HIS A CA 1
ATOM 4051 C C . HIS A 1 503 ? 6.487 -4.940 36.467 1.00 88.25 503 HIS A C 1
ATOM 4053 O O . HIS A 1 503 ? 6.738 -5.919 35.771 1.00 88.25 503 HIS A O 1
ATOM 4059 N N . GLY A 1 504 ? 7.076 -3.759 36.247 1.00 88.31 504 GLY A N 1
ATOM 4060 C CA . GLY A 1 504 ? 8.117 -3.588 35.225 1.00 88.31 504 GLY A CA 1
ATOM 4061 C C . GLY A 1 504 ? 7.574 -3.655 33.796 1.00 88.31 504 GLY A C 1
ATOM 4062 O O . GLY A 1 504 ? 8.238 -4.167 32.894 1.00 88.31 504 GLY A O 1
ATOM 4063 N N . ARG A 1 505 ? 6.358 -3.148 33.582 1.00 91.88 505 ARG A N 1
ATOM 4064 C CA . ARG A 1 505 ? 5.716 -3.061 32.266 1.00 91.88 505 ARG A CA 1
ATOM 4065 C C . ARG A 1 505 ? 5.493 -1.601 31.873 1.00 91.88 505 ARG A C 1
ATOM 4067 O O . ARG A 1 505 ? 5.477 -0.700 32.714 1.00 91.88 505 ARG A O 1
ATOM 4074 N N . LEU A 1 506 ? 5.335 -1.363 30.580 1.00 93.69 506 LEU A N 1
ATOM 4075 C CA . LEU A 1 506 ? 4.935 -0.083 30.006 1.00 93.69 506 LEU A CA 1
ATOM 4076 C C . LEU A 1 506 ? 3.629 -0.297 29.266 1.00 93.69 506 LEU A C 1
ATOM 4078 O O . LEU A 1 506 ? 3.565 -1.169 28.403 1.00 93.69 506 LEU A O 1
ATOM 4082 N N . ARG A 1 507 ? 2.618 0.514 29.564 1.00 93.69 507 ARG A N 1
ATOM 4083 C CA . ARG A 1 507 ? 1.428 0.599 28.729 1.00 93.69 507 ARG A CA 1
ATOM 4084 C C . ARG A 1 507 ? 1.708 1.512 27.548 1.00 93.69 507 ARG A C 1
ATOM 4086 O O . ARG A 1 507 ? 2.068 2.663 27.762 1.00 93.69 507 ARG A O 1
ATOM 4093 N N . VAL A 1 508 ? 1.509 1.019 26.335 1.00 94.88 508 VAL A N 1
ATOM 4094 C CA . VAL A 1 508 ? 1.663 1.742 25.069 1.00 94.88 508 VAL A CA 1
ATOM 4095 C C . VAL A 1 508 ? 0.314 1.868 24.362 1.00 94.88 508 VAL A C 1
ATOM 4097 O O . VAL A 1 508 ? -0.581 1.040 24.555 1.00 94.88 508 VAL A O 1
ATOM 4100 N N . ASN A 1 509 ? 0.144 2.914 23.556 1.00 95.31 509 ASN A N 1
ATOM 4101 C CA . ASN A 1 509 ? -1.026 3.040 22.687 1.00 95.31 509 ASN A CA 1
ATOM 4102 C C . ASN A 1 509 ? -0.864 2.264 21.366 1.00 95.31 509 ASN A C 1
ATOM 4104 O O . ASN A 1 509 ? 0.193 1.695 21.092 1.00 95.31 509 ASN A O 1
ATOM 4108 N N . ALA A 1 510 ? -1.922 2.222 20.547 1.00 94.38 510 ALA A N 1
ATOM 4109 C CA . ALA A 1 510 ? -1.944 1.406 19.330 1.00 94.38 510 ALA A CA 1
ATOM 4110 C C . ALA A 1 510 ? -0.904 1.862 18.297 1.00 94.38 510 ALA A C 1
ATOM 4112 O O . ALA A 1 510 ? -0.248 1.028 17.679 1.00 94.38 510 ALA A O 1
ATOM 4113 N N . LEU A 1 511 ? -0.704 3.177 18.144 1.00 95.88 511 LEU A N 1
ATOM 4114 C CA . LEU A 1 511 ? 0.298 3.696 17.214 1.00 95.88 511 LEU A CA 1
ATOM 4115 C C . LEU A 1 511 ? 1.729 3.402 17.685 1.00 95.88 511 LEU A C 1
ATOM 4117 O O . LEU A 1 511 ? 2.560 3.028 16.866 1.00 95.88 511 LEU A O 1
ATOM 4121 N N . ALA A 1 512 ? 2.024 3.513 18.986 1.00 95.69 512 ALA A N 1
ATOM 4122 C CA . ALA A 1 512 ? 3.322 3.105 19.522 1.00 95.69 512 ALA A CA 1
ATOM 4123 C C . ALA A 1 512 ? 3.583 1.613 19.275 1.00 95.69 512 ALA A C 1
ATOM 4125 O O . ALA A 1 512 ? 4.672 1.252 18.841 1.00 95.69 512 ALA A O 1
ATOM 4126 N N . HIS A 1 513 ? 2.579 0.756 19.484 1.00 93.69 513 HIS A N 1
ATOM 4127 C CA . HIS A 1 513 ? 2.685 -0.671 19.179 1.00 93.69 513 HIS A CA 1
ATOM 4128 C C . HIS A 1 513 ? 2.965 -0.918 17.686 1.00 93.69 513 HIS A C 1
ATOM 4130 O O . HIS A 1 513 ? 3.895 -1.647 17.349 1.00 93.69 513 HIS A O 1
ATOM 4136 N N . ALA A 1 514 ? 2.237 -0.248 16.785 1.00 94.56 514 ALA A N 1
ATOM 4137 C CA . ALA A 1 514 ? 2.476 -0.336 15.344 1.00 94.56 514 ALA A CA 1
ATOM 4138 C C . ALA A 1 514 ? 3.872 0.150 14.937 1.00 94.56 514 ALA A C 1
ATOM 4140 O O . ALA A 1 514 ? 4.552 -0.514 14.159 1.00 94.56 514 ALA A O 1
ATOM 4141 N N . ALA A 1 515 ? 4.336 1.266 15.496 1.00 95.88 515 ALA A N 1
ATOM 4142 C CA . ALA A 1 515 ? 5.664 1.794 15.214 1.00 95.88 515 ALA A CA 1
ATOM 4143 C C . ALA A 1 515 ? 6.781 0.855 15.710 1.00 95.88 515 ALA A C 1
ATOM 4145 O O . ALA A 1 515 ? 7.769 0.661 15.004 1.00 95.88 515 ALA A O 1
ATOM 4146 N N . LEU A 1 516 ? 6.612 0.214 16.874 1.00 94.19 516 LEU A N 1
ATOM 4147 C CA . LEU A 1 516 ? 7.535 -0.822 17.353 1.00 94.19 516 LEU A CA 1
ATOM 4148 C C . LEU A 1 516 ? 7.534 -2.060 16.445 1.00 94.19 516 LEU A C 1
ATOM 4150 O O . LEU A 1 516 ? 8.608 -2.575 16.137 1.00 94.19 516 LEU A O 1
ATOM 4154 N N . ASN A 1 517 ? 6.362 -2.501 15.974 1.00 93.06 517 ASN A N 1
ATOM 4155 C CA . ASN A 1 517 ? 6.244 -3.610 15.024 1.00 93.06 517 ASN A CA 1
ATOM 4156 C C . ASN A 1 517 ? 7.005 -3.320 13.720 1.00 93.06 517 ASN A C 1
ATOM 4158 O O . ASN A 1 517 ? 7.829 -4.119 13.279 1.00 93.06 517 ASN A O 1
ATOM 4162 N N . PHE A 1 518 ? 6.797 -2.140 13.128 1.00 96.31 518 PHE A N 1
ATOM 4163 C CA . PHE A 1 518 ? 7.492 -1.756 11.898 1.00 96.31 518 PHE A CA 1
ATOM 4164 C C . PHE A 1 518 ? 8.986 -1.496 12.099 1.00 96.31 518 PHE A C 1
ATOM 4166 O O . PHE A 1 518 ? 9.769 -1.786 11.198 1.00 96.31 518 PHE A O 1
ATOM 4173 N N . LEU A 1 519 ? 9.416 -1.041 13.280 1.00 96.44 519 LEU A N 1
ATOM 4174 C CA . LEU A 1 519 ? 10.836 -1.013 13.635 1.00 96.44 519 LEU A CA 1
ATOM 4175 C C . LEU A 1 519 ? 11.430 -2.433 13.676 1.00 96.44 519 LEU A C 1
ATOM 4177 O O . LEU A 1 519 ? 12.530 -2.657 13.161 1.00 96.44 519 LEU A O 1
ATOM 4181 N N . GLY A 1 520 ? 10.703 -3.390 14.259 1.00 94.25 520 GLY A N 1
ATOM 4182 C CA . GLY A 1 520 ? 11.070 -4.807 14.272 1.00 94.25 520 GLY A CA 1
ATOM 4183 C C . GLY A 1 520 ? 11.239 -5.365 12.860 1.00 94.25 520 GLY A C 1
ATOM 4184 O O . GLY A 1 520 ? 12.286 -5.946 12.553 1.00 94.25 520 GLY A O 1
ATOM 4185 N N . LEU A 1 521 ? 10.263 -5.099 11.985 1.00 95.81 521 LEU A N 1
ATOM 4186 C CA . LEU A 1 521 ? 10.278 -5.493 10.575 1.00 95.81 521 LEU A CA 1
ATOM 4187 C C . LEU A 1 521 ? 11.428 -4.853 9.802 1.00 95.81 521 LEU A C 1
ATOM 4189 O O . LEU A 1 521 ? 12.182 -5.565 9.140 1.00 95.81 521 LEU A O 1
ATOM 4193 N N . HIS A 1 522 ? 11.615 -3.540 9.931 1.00 97.06 522 HIS A N 1
ATOM 4194 C CA . HIS A 1 522 ? 12.732 -2.811 9.328 1.00 97.06 522 HIS A CA 1
ATOM 4195 C C . HIS A 1 522 ? 14.073 -3.452 9.703 1.00 97.06 522 HIS A C 1
ATOM 4197 O O . HIS A 1 522 ? 14.869 -3.813 8.835 1.00 97.06 522 HIS A O 1
ATOM 4203 N N . ARG A 1 523 ? 14.305 -3.710 10.996 1.00 95.56 523 ARG A N 1
ATOM 4204 C CA . ARG A 1 523 ? 15.521 -4.395 11.454 1.00 95.56 523 ARG A CA 1
ATOM 4205 C C . ARG A 1 523 ? 15.643 -5.801 10.856 1.00 95.56 523 ARG A C 1
ATOM 4207 O O . ARG A 1 523 ? 16.730 -6.166 10.402 1.00 95.56 523 ARG A O 1
ATOM 4214 N N . ALA A 1 524 ? 14.566 -6.588 10.865 1.00 94.69 524 ALA A N 1
ATOM 4215 C CA . ALA A 1 524 ? 14.560 -7.947 10.327 1.00 94.69 524 ALA A CA 1
ATOM 4216 C C . ALA A 1 524 ? 14.928 -7.966 8.837 1.00 94.69 524 ALA A C 1
ATOM 4218 O O . ALA A 1 524 ? 15.750 -8.786 8.426 1.00 94.69 524 ALA A O 1
ATOM 4219 N N . ILE A 1 525 ? 14.402 -7.033 8.042 1.00 96.69 525 ILE A N 1
ATOM 4220 C CA . ILE A 1 525 ? 14.726 -6.881 6.618 1.00 96.69 525 ILE A CA 1
ATOM 4221 C C . ILE A 1 525 ? 16.195 -6.504 6.438 1.00 96.69 525 ILE A C 1
ATOM 4223 O O . ILE A 1 525 ? 16.898 -7.179 5.687 1.00 96.69 525 ILE A O 1
ATOM 4227 N N . VAL A 1 526 ? 16.692 -5.489 7.153 1.00 95.75 526 VAL A N 1
ATOM 4228 C CA . VAL A 1 526 ? 18.097 -5.052 7.063 1.00 95.75 526 VAL A CA 1
ATOM 4229 C C . VAL A 1 526 ? 19.058 -6.207 7.357 1.00 95.75 526 VAL A C 1
ATOM 4231 O O . VAL A 1 526 ? 20.003 -6.457 6.601 1.00 95.75 526 VAL A O 1
ATOM 4234 N N . GLN A 1 527 ? 18.809 -6.949 8.438 1.00 94.25 527 GLN A N 1
ATOM 4235 C CA . GLN A 1 527 ? 19.640 -8.086 8.837 1.00 94.25 527 GLN A CA 1
ATOM 4236 C C . GLN A 1 527 ? 19.526 -9.252 7.853 1.00 94.25 527 GLN A C 1
ATOM 4238 O O . GLN A 1 527 ? 20.545 -9.804 7.429 1.00 94.25 527 GLN A O 1
ATOM 4243 N N . THR A 1 528 ? 18.303 -9.612 7.466 1.00 94.81 528 THR A N 1
ATOM 4244 C CA . THR A 1 528 ? 18.044 -10.720 6.542 1.00 94.81 528 THR A CA 1
ATOM 4245 C C . THR A 1 528 ? 18.668 -10.431 5.187 1.00 94.81 528 THR A C 1
ATOM 4247 O O . THR A 1 528 ? 19.422 -11.255 4.685 1.00 94.81 528 THR A O 1
ATOM 4250 N N . HIS A 1 529 ? 18.473 -9.235 4.631 1.00 94.81 529 HIS A N 1
ATOM 4251 C CA . HIS A 1 529 ? 19.045 -8.837 3.348 1.00 94.81 529 HIS A CA 1
ATOM 4252 C C . HIS A 1 529 ? 20.583 -8.913 3.339 1.00 94.81 529 HIS A C 1
ATOM 4254 O O . HIS A 1 529 ? 21.182 -9.395 2.368 1.00 94.81 529 HIS A O 1
ATOM 4260 N N . ARG A 1 530 ? 21.244 -8.476 4.423 1.00 93.94 530 ARG A N 1
ATOM 4261 C CA . ARG A 1 530 ? 22.702 -8.617 4.572 1.00 93.94 530 ARG A CA 1
ATOM 4262 C C . ARG A 1 530 ? 23.120 -10.087 4.482 1.00 93.94 530 ARG A C 1
ATOM 4264 O O . ARG A 1 530 ? 23.995 -10.407 3.687 1.00 93.94 530 ARG A O 1
ATOM 4271 N N . ARG A 1 531 ? 22.446 -10.973 5.220 1.00 94.62 531 ARG A N 1
ATOM 4272 C CA . ARG A 1 531 ? 22.741 -12.418 5.235 1.00 94.62 531 ARG A CA 1
ATOM 4273 C C . ARG A 1 531 ? 22.413 -13.104 3.906 1.00 94.62 531 ARG A C 1
ATOM 4275 O O . ARG A 1 531 ? 23.178 -13.941 3.448 1.00 94.62 531 ARG A O 1
ATOM 4282 N N . LEU A 1 532 ? 21.334 -12.714 3.225 1.00 93.38 532 LEU A N 1
ATOM 4283 C CA . LEU A 1 532 ? 21.014 -13.223 1.883 1.00 93.38 532 LEU A CA 1
ATOM 4284 C C . LEU A 1 532 ? 22.087 -12.868 0.854 1.00 93.38 532 LEU A C 1
ATOM 4286 O O . LEU A 1 532 ? 22.314 -13.631 -0.078 1.00 93.38 532 LEU A O 1
ATOM 4290 N N . SER A 1 533 ? 22.763 -11.729 1.025 1.00 90.19 533 SER A N 1
ATOM 4291 C CA . SER A 1 533 ? 23.851 -11.310 0.134 1.00 90.19 533 SER A CA 1
ATOM 4292 C C . SER A 1 533 ? 25.108 -12.179 0.276 1.00 90.19 533 SER A C 1
ATOM 4294 O O . SER A 1 533 ? 26.016 -12.069 -0.549 1.00 90.19 533 SER A O 1
ATOM 4296 N N . GLU A 1 534 ? 25.166 -13.057 1.279 1.00 91.69 534 GLU A N 1
ATOM 4297 C CA . GLU A 1 534 ? 26.227 -14.053 1.477 1.00 91.69 534 GLU A CA 1
ATOM 4298 C C . GLU A 1 534 ? 25.891 -15.395 0.807 1.00 91.69 534 GLU A C 1
ATOM 4300 O O . GLU A 1 534 ? 26.806 -16.143 0.472 1.00 91.69 534 GLU A O 1
ATOM 4305 N N . LEU A 1 535 ? 24.609 -15.673 0.543 1.00 92.12 535 LEU A N 1
ATOM 4306 C CA . LEU A 1 535 ? 24.164 -16.900 -0.125 1.00 92.12 535 LEU A CA 1
ATOM 4307 C C . LEU A 1 535 ? 24.450 -16.838 -1.635 1.00 92.12 535 LEU A C 1
ATOM 4309 O O . LEU A 1 535 ? 24.392 -15.774 -2.266 1.00 92.12 535 LEU A O 1
ATOM 4313 N N . ARG A 1 536 ? 24.781 -17.979 -2.235 1.00 89.06 536 ARG A N 1
ATOM 4314 C CA . ARG A 1 536 ? 25.126 -18.154 -3.652 1.00 89.06 536 ARG A CA 1
ATOM 4315 C C . ARG A 1 536 ? 24.335 -19.341 -4.212 1.00 89.06 536 ARG A C 1
ATOM 4317 O O . ARG A 1 536 ? 24.826 -20.468 -4.205 1.00 89.06 536 ARG A O 1
ATOM 4324 N N . PRO A 1 537 ? 23.122 -19.118 -4.752 1.00 88.50 537 PRO A N 1
ATOM 4325 C CA . PRO A 1 537 ? 22.265 -20.195 -5.246 1.00 88.50 537 PRO A CA 1
ATOM 4326 C C . PRO A 1 537 ? 22.723 -20.762 -6.606 1.00 88.50 537 PRO A C 1
ATOM 4328 O O . PRO A 1 537 ? 21.909 -20.989 -7.491 1.00 88.50 537 PRO A O 1
ATOM 4331 N N . GLU A 1 538 ? 24.019 -21.042 -6.777 1.00 84.69 538 GLU A N 1
ATOM 4332 C CA . GLU A 1 538 ? 24.648 -21.492 -8.032 1.00 84.69 538 GLU A CA 1
ATOM 4333 C C . GLU A 1 538 ? 24.073 -22.813 -8.566 1.00 84.69 538 GLU A C 1
ATOM 4335 O O . GLU A 1 538 ? 24.141 -23.090 -9.761 1.00 84.69 538 GLU A O 1
ATOM 4340 N N . SER A 1 539 ? 23.497 -23.638 -7.684 1.00 84.12 539 SER A N 1
ATOM 4341 C CA . SER A 1 539 ? 22.854 -24.905 -8.057 1.00 84.12 539 SER A CA 1
ATOM 4342 C C . SER A 1 539 ? 21.383 -24.764 -8.470 1.00 84.12 539 SER A C 1
ATOM 4344 O O . SER A 1 539 ? 20.726 -25.767 -8.762 1.00 84.12 539 SER A O 1
ATOM 4346 N N . LEU A 1 540 ? 20.855 -23.539 -8.480 1.00 89.75 540 LEU A N 1
ATOM 4347 C CA . LEU A 1 540 ? 19.472 -23.207 -8.795 1.00 89.75 540 LEU A CA 1
ATOM 4348 C C . LEU A 1 540 ? 19.418 -22.161 -9.918 1.00 89.75 540 LEU A C 1
ATOM 4350 O O . LEU A 1 540 ? 20.371 -21.413 -10.119 1.00 89.75 540 LEU A O 1
ATOM 4354 N N . PRO A 1 541 ? 18.292 -22.053 -10.641 1.00 91.12 541 PRO A N 1
ATOM 4355 C CA . PRO A 1 541 ? 18.047 -20.985 -11.621 1.00 91.12 541 PRO A CA 1
ATOM 4356 C C . PRO A 1 541 ? 17.756 -19.627 -10.941 1.00 91.12 541 PRO A C 1
ATOM 4358 O O . PRO A 1 541 ? 16.811 -18.928 -11.304 1.00 91.12 541 PRO A O 1
ATOM 4361 N N . LEU A 1 542 ? 18.519 -19.277 -9.906 1.00 93.12 542 LEU A N 1
ATOM 4362 C CA . LEU A 1 542 ? 18.352 -18.066 -9.110 1.00 93.12 542 LEU A CA 1
ATOM 4363 C C . LEU A 1 542 ? 19.621 -17.214 -9.180 1.00 93.12 542 LEU A C 1
ATOM 4365 O O . LEU A 1 542 ? 20.737 -17.712 -9.071 1.00 93.12 542 LEU A O 1
ATOM 4369 N N . ARG A 1 543 ? 19.440 -15.904 -9.312 1.00 92.44 543 ARG A N 1
ATOM 4370 C CA . ARG A 1 543 ? 20.481 -14.872 -9.209 1.00 92.44 543 ARG A CA 1
ATOM 4371 C C . ARG A 1 543 ? 20.646 -14.382 -7.772 1.00 92.44 543 ARG A C 1
ATOM 4373 O O . ARG A 1 543 ? 21.685 -13.830 -7.423 1.00 92.44 543 ARG A O 1
ATOM 4380 N N . GLY A 1 544 ? 19.621 -14.579 -6.948 1.00 93.94 544 GLY A N 1
ATOM 4381 C CA . GLY A 1 544 ? 19.562 -14.129 -5.568 1.00 93.94 544 GLY A CA 1
ATOM 4382 C C . GLY A 1 544 ? 18.262 -14.550 -4.888 1.00 93.94 544 GLY A C 1
ATOM 4383 O O . GLY A 1 544 ? 17.471 -15.314 -5.438 1.00 93.94 544 GLY A O 1
ATOM 4384 N N . PHE A 1 545 ? 18.072 -14.043 -3.673 1.00 95.94 545 PHE A N 1
ATOM 4385 C CA . PHE A 1 545 ? 16.902 -14.302 -2.828 1.00 95.94 545 PHE A CA 1
ATOM 4386 C C . PHE A 1 545 ? 16.163 -13.012 -2.433 1.00 95.94 545 PHE A C 1
ATOM 4388 O O . PHE A 1 545 ? 15.323 -13.034 -1.537 1.00 95.94 545 PHE A O 1
ATOM 4395 N N . ARG A 1 546 ? 16.496 -11.874 -3.050 1.00 95.44 546 ARG A N 1
ATOM 4396 C CA . ARG A 1 546 ? 15.964 -10.555 -2.677 1.00 95.44 546 ARG A CA 1
ATOM 4397 C C . ARG A 1 546 ? 14.511 -10.403 -3.110 1.00 95.44 546 ARG A C 1
ATOM 4399 O O . ARG A 1 546 ? 13.703 -9.944 -2.313 1.00 95.44 546 ARG A O 1
ATOM 4406 N N . ASP A 1 547 ? 14.156 -10.884 -4.298 1.00 96.94 547 ASP A N 1
ATOM 4407 C CA . ASP A 1 547 ? 12.745 -10.923 -4.713 1.00 96.94 547 ASP A CA 1
ATOM 4408 C C . ASP A 1 547 ? 11.966 -11.961 -3.893 1.00 96.94 547 ASP A C 1
ATOM 4410 O O . ASP A 1 547 ? 10.813 -11.747 -3.527 1.00 96.94 547 ASP A O 1
ATOM 4414 N N . LEU A 1 548 ? 12.612 -13.079 -3.531 1.00 97.62 548 LEU A N 1
ATOM 4415 C CA . LEU A 1 548 ? 11.980 -14.079 -2.670 1.00 97.62 548 LEU A CA 1
ATOM 4416 C C . LEU A 1 548 ? 11.674 -13.517 -1.277 1.00 97.62 548 LEU A C 1
ATOM 4418 O O . LEU A 1 548 ? 10.660 -13.886 -0.698 1.00 97.62 548 LEU A O 1
ATOM 4422 N N . LEU A 1 549 ? 12.529 -12.636 -0.745 1.00 97.75 549 LEU A N 1
ATOM 4423 C CA . LEU A 1 549 ? 12.326 -11.977 0.546 1.00 97.75 549 LEU A CA 1
ATOM 4424 C C . LEU A 1 549 ? 11.017 -11.186 0.558 1.00 97.75 549 LEU A C 1
ATOM 4426 O O . LEU A 1 549 ? 10.198 -11.390 1.454 1.00 97.75 549 LEU A O 1
ATOM 4430 N N . ILE A 1 550 ? 10.812 -10.326 -0.444 1.00 97.25 550 ILE A N 1
ATOM 4431 C CA . ILE A 1 550 ? 9.611 -9.487 -0.507 1.00 97.25 550 ILE A CA 1
ATOM 4432 C C . ILE A 1 550 ? 8.355 -10.319 -0.777 1.00 97.25 550 ILE A C 1
ATOM 4434 O O . ILE A 1 550 ? 7.329 -10.117 -0.132 1.00 97.25 550 ILE A O 1
ATOM 4438 N N . ILE A 1 551 ? 8.445 -11.325 -1.654 1.00 98.00 551 ILE A N 1
ATOM 4439 C CA . ILE A 1 551 ? 7.317 -12.212 -1.956 1.00 98.00 551 ILE A CA 1
ATOM 4440 C C . ILE A 1 551 ? 6.948 -13.042 -0.722 1.00 98.00 551 ILE A C 1
ATOM 4442 O O . ILE A 1 551 ? 5.772 -13.134 -0.382 1.00 98.00 551 ILE A O 1
ATOM 4446 N N . ALA A 1 552 ? 7.928 -13.618 -0.022 1.00 98.19 552 ALA A N 1
ATOM 4447 C CA . ALA A 1 552 ? 7.670 -14.460 1.142 1.00 98.19 552 ALA A CA 1
ATOM 4448 C C . ALA A 1 552 ? 7.107 -13.678 2.331 1.00 98.19 552 ALA A C 1
ATOM 4450 O O . ALA A 1 552 ? 6.222 -14.189 3.017 1.00 98.19 552 ALA A O 1
ATOM 4451 N N . ALA A 1 553 ? 7.573 -12.447 2.561 1.00 98.00 553 ALA A N 1
ATOM 4452 C CA . ALA A 1 553 ? 7.001 -11.561 3.572 1.00 98.00 553 ALA A CA 1
ATOM 4453 C C . ALA A 1 553 ? 5.510 -11.302 3.301 1.00 98.00 553 ALA A C 1
ATOM 4455 O O . ALA A 1 553 ? 4.677 -11.500 4.190 1.00 98.00 553 ALA A O 1
ATOM 4456 N N . SER A 1 554 ? 5.162 -10.945 2.061 1.00 97.75 554 SER A N 1
ATOM 4457 C CA . SER A 1 554 ? 3.775 -10.677 1.671 1.00 97.75 554 SER A CA 1
ATOM 4458 C C . SER A 1 554 ? 2.903 -11.938 1.686 1.00 97.75 554 SER A C 1
ATOM 4460 O O . SER A 1 554 ? 1.783 -11.898 2.185 1.00 97.75 554 SER A O 1
ATOM 4462 N N . VAL A 1 555 ? 3.414 -13.085 1.225 1.00 97.88 555 VAL A N 1
ATOM 4463 C CA . VAL A 1 555 ? 2.706 -14.379 1.284 1.00 97.88 555 VAL A CA 1
ATOM 4464 C C . VAL A 1 555 ? 2.433 -14.808 2.724 1.00 97.88 555 VAL A C 1
ATOM 4466 O O . VAL A 1 555 ? 1.337 -15.289 3.016 1.00 97.88 555 VAL A O 1
ATOM 4469 N N . PHE A 1 556 ? 3.407 -14.643 3.624 1.00 97.38 556 PHE A N 1
ATOM 4470 C CA . PHE A 1 556 ? 3.227 -14.945 5.041 1.00 97.38 556 PHE A CA 1
ATOM 4471 C C . PHE A 1 556 ? 2.161 -14.041 5.662 1.00 97.38 556 PHE A C 1
ATOM 4473 O O . PHE A 1 556 ? 1.248 -14.543 6.317 1.00 97.38 556 PHE A O 1
ATOM 4480 N N . PHE A 1 557 ? 2.230 -12.733 5.409 1.00 95.69 557 PHE A N 1
ATOM 4481 C CA . PHE A 1 557 ? 1.213 -11.785 5.856 1.00 95.69 557 PHE A CA 1
ATOM 4482 C C . PHE A 1 557 ? -0.197 -12.191 5.394 1.00 95.69 557 PHE A C 1
ATOM 4484 O O . PHE A 1 557 ? -1.111 -12.271 6.212 1.00 95.69 557 PHE A O 1
ATOM 4491 N N . GLU A 1 558 ? -0.383 -12.514 4.113 1.00 94.44 558 GLU A N 1
ATOM 4492 C CA . GLU A 1 558 ? -1.713 -12.812 3.570 1.00 94.44 558 GLU A CA 1
ATOM 4493 C C . GLU A 1 558 ? -2.361 -14.088 4.094 1.00 94.44 558 GLU A C 1
ATOM 4495 O O . GLU A 1 558 ? -3.589 -14.185 4.076 1.00 94.44 558 GLU A O 1
ATOM 4500 N N . ALA A 1 559 ? -1.562 -15.050 4.557 1.00 94.06 559 ALA A N 1
ATOM 4501 C CA . ALA A 1 559 ? -2.068 -16.323 5.058 1.00 94.06 559 ALA A CA 1
ATOM 4502 C C . ALA A 1 559 ? -3.013 -16.160 6.262 1.00 94.06 559 ALA A C 1
ATOM 4504 O O . ALA A 1 559 ? -3.931 -16.959 6.426 1.00 94.06 559 ALA A O 1
ATOM 4505 N N . ASP A 1 560 ? -2.787 -15.133 7.086 1.00 91.81 560 ASP A N 1
ATOM 4506 C CA . ASP A 1 560 ? -3.631 -14.751 8.222 1.00 91.81 560 ASP A CA 1
ATOM 4507 C C . ASP A 1 560 ? -3.350 -13.281 8.570 1.00 91.81 560 ASP A C 1
ATOM 4509 O O . ASP A 1 560 ? -2.535 -12.977 9.439 1.00 91.81 560 ASP A O 1
ATOM 4513 N N . ARG A 1 561 ? -3.967 -12.346 7.839 1.00 90.38 561 ARG A N 1
ATOM 4514 C CA . ARG A 1 561 ? -3.616 -10.910 7.893 1.00 90.38 561 ARG A CA 1
ATOM 4515 C C . ARG A 1 561 ? -3.703 -10.301 9.297 1.00 90.38 561 ARG A C 1
ATOM 4517 O O . ARG A 1 561 ? -2.733 -9.645 9.690 1.00 90.38 561 ARG A O 1
ATOM 4524 N N . PRO A 1 562 ? -4.797 -10.496 10.069 1.00 87.38 562 PRO A N 1
ATOM 4525 C CA . PRO A 1 562 ? -4.914 -9.897 11.398 1.00 87.38 562 PRO A CA 1
ATOM 4526 C C . PRO A 1 562 ? -3.830 -10.383 12.360 1.00 87.38 562 PRO A C 1
ATOM 4528 O O . PRO A 1 562 ? -3.359 -9.611 13.193 1.00 87.38 562 PRO A O 1
ATOM 4531 N N . ARG A 1 563 ? -3.403 -11.645 12.225 1.00 87.62 563 ARG A N 1
ATOM 4532 C CA . ARG A 1 563 ? -2.343 -12.240 13.044 1.00 87.62 563 ARG A CA 1
ATOM 4533 C C . ARG A 1 563 ? -0.945 -11.880 12.544 1.00 87.62 563 ARG A C 1
ATOM 4535 O O . ARG A 1 563 ? -0.087 -11.502 13.338 1.00 87.62 563 ARG A O 1
ATOM 4542 N N . ASN A 1 564 ? -0.693 -12.054 11.251 1.00 91.50 564 ASN A N 1
ATOM 4543 C CA . ASN A 1 564 ? 0.653 -12.118 10.691 1.00 91.50 564 ASN A CA 1
ATOM 4544 C C . ASN A 1 564 ? 1.254 -10.746 10.393 1.00 91.50 564 ASN A C 1
ATOM 4546 O O . ASN A 1 564 ? 2.479 -10.665 10.330 1.00 91.50 564 ASN A O 1
ATOM 4550 N N . LEU A 1 565 ? 0.459 -9.668 10.291 1.00 91.88 565 LEU A N 1
ATOM 4551 C CA . LEU A 1 565 ? 1.003 -8.302 10.189 1.00 91.88 565 LEU A CA 1
ATOM 4552 C C . LEU A 1 565 ? 1.997 -7.998 11.321 1.00 91.88 565 LEU A C 1
ATOM 4554 O O . LEU A 1 565 ? 3.018 -7.346 11.108 1.00 91.88 565 LEU A O 1
ATOM 4558 N N . TRP A 1 566 ? 1.698 -8.501 12.517 1.00 89.81 566 TRP A N 1
ATOM 4559 C CA . TRP A 1 566 ? 2.474 -8.274 13.735 1.00 89.81 566 TRP A CA 1
ATOM 4560 C C . TRP A 1 566 ? 3.664 -9.227 13.897 1.00 89.81 566 TRP A C 1
ATOM 4562 O O . TRP A 1 566 ? 4.260 -9.272 14.964 1.00 89.81 566 TRP A O 1
ATOM 4572 N N . ARG A 1 567 ? 3.925 -10.087 12.900 1.00 90.88 567 ARG A N 1
ATOM 4573 C CA . ARG A 1 567 ? 4.861 -11.222 13.020 1.00 90.88 567 ARG A CA 1
ATOM 4574 C C . ARG A 1 567 ? 5.719 -11.450 11.781 1.00 90.88 567 ARG A C 1
ATOM 4576 O O . ARG A 1 567 ? 6.405 -12.469 11.674 1.00 90.88 567 ARG A O 1
ATOM 4583 N N . VAL A 1 568 ? 5.655 -10.545 10.802 1.00 93.94 568 VAL A N 1
ATOM 4584 C CA . VAL A 1 568 ? 6.464 -10.657 9.581 1.00 93.94 568 VAL A CA 1
ATOM 4585 C C . VAL A 1 568 ? 7.954 -10.616 9.936 1.00 93.94 568 VAL A C 1
ATOM 4587 O O . VAL A 1 568 ? 8.744 -11.374 9.382 1.00 93.94 568 VAL A O 1
ATOM 4590 N N . ASP A 1 569 ? 8.344 -9.787 10.902 1.00 93.06 569 ASP A N 1
ATOM 4591 C CA . ASP A 1 569 ? 9.724 -9.645 11.363 1.00 93.06 569 ASP A CA 1
ATOM 4592 C C . ASP A 1 569 ? 10.282 -10.933 11.992 1.00 93.06 569 ASP A C 1
ATOM 4594 O O . ASP A 1 569 ? 11.405 -11.342 11.673 1.00 93.06 569 ASP A O 1
ATOM 4598 N N . GLU A 1 570 ? 9.482 -11.615 12.817 1.00 90.94 570 GLU A N 1
ATOM 4599 C CA . GLU A 1 570 ? 9.789 -12.938 13.362 1.00 90.94 570 GLU A CA 1
ATOM 4600 C C . GLU A 1 570 ? 9.952 -13.965 12.240 1.00 90.94 570 GLU A C 1
ATOM 4602 O O . GLU A 1 570 ? 10.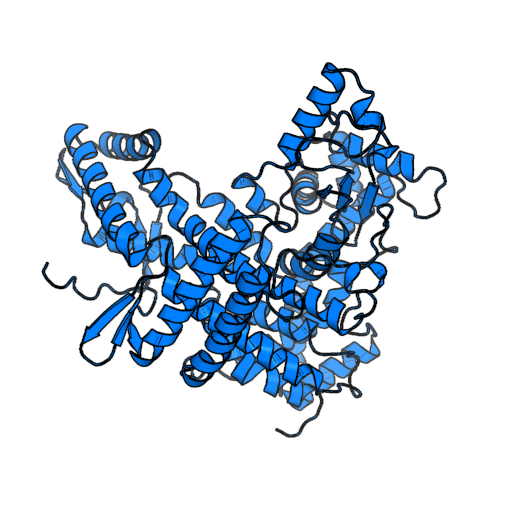933 -14.712 12.222 1.00 90.94 570 GLU A O 1
ATOM 4607 N N . PHE A 1 571 ? 9.026 -13.996 11.273 1.00 94.19 571 PHE A N 1
ATOM 4608 C CA . PHE A 1 571 ? 9.084 -14.944 10.158 1.00 94.19 571 PHE A CA 1
ATOM 4609 C C . PHE A 1 571 ? 10.370 -14.763 9.354 1.00 94.19 571 PHE A C 1
ATOM 4611 O O . PHE A 1 571 ? 11.078 -15.740 9.090 1.00 94.19 571 PHE A O 1
ATOM 4618 N N . LEU A 1 572 ? 10.711 -13.517 9.024 1.00 94.06 572 LEU A N 1
ATOM 4619 C CA . LEU A 1 572 ? 11.922 -13.193 8.281 1.00 94.06 572 LEU A CA 1
ATOM 4620 C C . LEU A 1 572 ? 13.190 -13.590 9.046 1.00 94.06 572 LEU A C 1
ATOM 4622 O O . LEU A 1 572 ? 14.083 -14.228 8.483 1.00 94.06 572 LEU A O 1
ATOM 4626 N N . SER A 1 573 ? 13.241 -13.270 10.338 1.00 89.19 573 SER A N 1
ATOM 4627 C CA . SER A 1 573 ? 14.429 -13.480 11.171 1.00 89.19 573 SER A CA 1
ATOM 4628 C C . SER A 1 573 ? 14.657 -14.950 11.530 1.00 89.19 573 SER A C 1
ATOM 4630 O O . SER A 1 573 ? 15.801 -15.411 11.549 1.00 89.19 573 SER A O 1
ATOM 4632 N N . LEU A 1 574 ? 13.583 -15.688 11.827 1.00 89.75 574 LEU A N 1
ATOM 4633 C CA . LEU A 1 574 ? 13.653 -17.018 12.440 1.00 89.75 574 LEU A CA 1
ATOM 4634 C C . LEU A 1 574 ? 13.407 -18.164 11.458 1.00 89.75 574 LEU A C 1
ATOM 4636 O O . LEU A 1 574 ? 13.885 -19.272 11.696 1.00 89.75 574 LEU A O 1
ATOM 4640 N N . LYS A 1 575 ? 12.642 -17.940 10.383 1.00 93.06 575 LYS A N 1
ATOM 4641 C CA . LYS A 1 575 ? 12.172 -19.023 9.501 1.00 93.06 575 LYS A CA 1
ATOM 4642 C C . LYS A 1 575 ? 12.606 -18.840 8.052 1.00 93.06 575 LYS A C 1
ATOM 4644 O O . LYS A 1 575 ? 13.138 -19.781 7.469 1.00 93.06 575 LYS A O 1
ATOM 4649 N N . PHE A 1 576 ? 12.448 -17.649 7.483 1.00 95.75 576 PHE A N 1
ATOM 4650 C CA . PHE A 1 576 ? 12.744 -17.388 6.074 1.00 95.75 576 PHE A CA 1
ATOM 4651 C C . PHE A 1 576 ? 14.201 -17.690 5.707 1.00 95.75 576 PHE A C 1
ATOM 4653 O O . PHE A 1 576 ? 14.461 -18.469 4.791 1.00 95.75 576 PHE A O 1
ATOM 4660 N N . LEU A 1 577 ? 15.166 -17.118 6.435 1.00 92.50 577 LEU A N 1
ATOM 4661 C CA . LEU A 1 577 ? 16.576 -17.311 6.103 1.00 92.50 577 LEU A CA 1
ATOM 4662 C C . LEU A 1 577 ? 17.028 -18.784 6.215 1.00 92.50 577 LEU A C 1
ATOM 4664 O O . LEU A 1 577 ? 17.652 -19.259 5.263 1.00 92.50 577 LEU A O 1
ATOM 4668 N N . PRO A 1 578 ? 16.696 -19.538 7.286 1.00 93.00 578 PRO A N 1
ATOM 4669 C CA . PRO A 1 578 ? 16.953 -20.980 7.324 1.00 93.00 578 PRO A CA 1
ATOM 4670 C C . PRO A 1 578 ? 16.338 -21.756 6.151 1.00 93.00 578 PRO A C 1
ATOM 4672 O O . PRO A 1 578 ? 16.954 -22.691 5.635 1.00 93.00 578 PRO A O 1
ATOM 4675 N N . LEU A 1 579 ? 15.143 -21.374 5.689 1.00 95.25 579 LEU A N 1
ATOM 4676 C CA . LEU A 1 579 ? 14.507 -22.003 4.527 1.00 95.25 579 LEU A CA 1
ATOM 4677 C C . LEU A 1 579 ? 15.265 -21.700 3.226 1.00 95.25 579 LEU A C 1
ATOM 4679 O O . LEU A 1 579 ? 15.478 -22.615 2.431 1.00 95.25 579 LEU A O 1
ATOM 4683 N N . CYS A 1 580 ? 15.760 -20.473 3.041 1.00 95.44 580 CYS A N 1
ATOM 4684 C CA . CYS A 1 580 ? 16.639 -20.125 1.918 1.00 95.44 580 CYS A CA 1
ATOM 4685 C C . CYS A 1 580 ? 17.950 -20.927 1.934 1.00 95.44 580 CYS A C 1
ATOM 4687 O O . CYS A 1 580 ? 18.348 -21.462 0.901 1.00 95.44 580 CYS A O 1
ATOM 4689 N N . GLN A 1 581 ? 18.584 -21.080 3.102 1.00 93.12 581 GLN A N 1
ATOM 4690 C CA . GLN A 1 581 ? 19.810 -21.877 3.262 1.00 93.12 581 GLN A CA 1
ATOM 4691 C C . GLN A 1 581 ? 19.583 -23.356 2.913 1.00 93.12 581 GLN A C 1
ATOM 4693 O O . GLN A 1 581 ? 20.390 -23.969 2.209 1.00 93.12 581 GLN A O 1
ATOM 4698 N N . ARG A 1 582 ? 18.450 -23.928 3.345 1.00 92.31 582 ARG A N 1
ATOM 4699 C CA . ARG A 1 582 ? 18.045 -25.288 2.957 1.00 92.31 582 ARG A CA 1
ATOM 4700 C C . ARG A 1 582 ? 17.815 -25.395 1.453 1.00 92.31 582 ARG A C 1
ATOM 4702 O O . ARG A 1 582 ? 18.234 -26.386 0.858 1.00 92.31 582 ARG A O 1
ATOM 4709 N N . LEU A 1 583 ? 17.178 -24.396 0.834 1.00 92.00 583 LEU A N 1
ATOM 4710 C CA . LEU A 1 583 ? 16.928 -24.379 -0.609 1.00 92.00 583 LEU A CA 1
ATOM 4711 C C . LEU A 1 583 ? 18.238 -24.346 -1.413 1.00 92.00 583 LEU A C 1
ATOM 4713 O O . LEU A 1 583 ? 18.384 -25.124 -2.351 1.00 92.00 583 LEU A O 1
ATOM 4717 N N . GLU A 1 584 ? 19.206 -23.516 -1.017 1.00 89.19 584 GLU A N 1
ATOM 4718 C CA . GLU A 1 584 ? 20.540 -23.428 -1.635 1.00 89.19 584 GLU A CA 1
ATOM 4719 C C . GLU A 1 584 ? 21.314 -24.761 -1.579 1.00 89.19 584 GLU A C 1
ATOM 4721 O O . GLU A 1 584 ? 22.084 -25.079 -2.488 1.00 89.19 584 GLU A O 1
ATOM 4726 N N . GLY A 1 585 ? 21.065 -25.577 -0.550 1.00 79.75 585 GLY A N 1
ATOM 4727 C CA . GLY A 1 585 ? 21.735 -26.858 -0.324 1.00 79.75 585 GLY A CA 1
ATOM 4728 C C . GLY A 1 585 ? 22.657 -26.880 0.897 1.00 79.75 585 GLY A C 1
ATOM 4729 O O . GLY A 1 585 ? 23.427 -27.832 1.050 1.00 79.75 585 GLY A O 1
ATOM 4730 N N . GLY A 1 586 ? 22.578 -25.878 1.777 1.00 61.12 586 GLY A N 1
ATOM 4731 C CA . GLY A 1 586 ? 23.186 -25.945 3.102 1.00 61.12 586 GLY A CA 1
ATOM 4732 C C . GLY A 1 586 ? 22.571 -27.095 3.903 1.00 61.12 586 GLY A C 1
ATOM 4733 O O . GLY A 1 586 ? 21.347 -27.226 3.974 1.00 61.12 586 GLY A O 1
ATOM 4734 N N . ARG A 1 587 ? 23.408 -27.964 4.491 1.00 48.59 587 ARG A N 1
ATOM 4735 C CA . ARG A 1 587 ? 22.920 -28.872 5.543 1.00 48.59 587 ARG A CA 1
ATOM 4736 C C . ARG A 1 587 ? 22.451 -28.006 6.726 1.00 48.59 587 ARG A C 1
ATOM 4738 O O . ARG A 1 587 ? 23.140 -27.025 7.002 1.00 48.59 587 ARG A O 1
ATOM 4745 N N . PRO A 1 588 ? 21.302 -28.335 7.346 1.00 48.12 588 PRO A N 1
ATOM 4746 C CA . PRO A 1 588 ? 20.708 -27.536 8.416 1.00 48.12 588 PRO A CA 1
ATOM 4747 C C . PRO A 1 588 ? 21.640 -27.349 9.613 1.00 48.12 588 PRO A C 1
ATOM 4749 O O . PRO A 1 588 ? 22.473 -28.256 9.863 1.00 48.12 588 PRO A O 1
#

Foldseek 3Di:
DPPDPPDDFLDDLKAFLLCPVLLVLLQVLQVLLCVQPVLPPVGHDVVSLVVNVVSLVCNLVSLVVRDPQDPCVPPDLLNLLLLLLLLVLLLLCQCVLQAPDPGWAWPLPQPQQVPADRFFDHDPVQVVLLLVLSCVLSVQDPVSSVVSNVVLVVLLVQSLLLLLLLVLLCVVLVCDRPDPCNLVSQVVSVCQQVVQALDDSVQWIWTRHSRAIETAGQDDQLFHPDPVLVVDDPVSVVSSSVVVNQQPDADLLLLLLPPASANGQLVPGDQVVLVSSCVRSVHDSVVSRSSCSNRYGYHHSVCCLQPCLLRSSQTSCCCRSHCLSVLSNVLSCLQPFADQQDWFQAPVRDIDGVVNQWDDDFQAIAGPLSSLVRRLSRLLLVNLLSLCVVLLSNLSSLLSQLVSCVVCVVCLVSHDDPASVSNFSGGLSVSLVSLLVSLCSSCNNLVCCLPPPVSLVVQLVVSVVVNYDSVNSNVRSVVSSVSVVVCCVAQSDSRWDWDDDPPSIIRIHPSVLSSSLVSLQSSLSRVLVVLQVVADLVSHSGNTCSSSLSSSLSSQCRVDSSPCSSCSSSCSNPPVSVVVCSSSPNDD

Mean predicted aligned error: 5.24 Å

Nearest PDB structures (foldseek):
  5qsx-assembly2_A  TM=1.410E-01  e=6.563E+00  Homo sapiens